Protein AF-A0A0S4IKJ6-F1 (afdb_monomer)

Structure (mmCIF, N/CA/C/O backbone):
data_AF-A0A0S4IKJ6-F1
#
_entry.id   AF-A0A0S4IKJ6-F1
#
loop_
_atom_site.group_PDB
_atom_site.id
_atom_site.type_symbol
_atom_site.label_atom_id
_atom_site.label_alt_id
_atom_site.label_comp_id
_atom_site.label_asym_id
_atom_site.label_entity_id
_atom_site.label_seq_id
_atom_site.pdbx_PDB_ins_code
_atom_site.Cartn_x
_atom_site.Cartn_y
_atom_site.Cartn_z
_atom_site.occupancy
_atom_site.B_iso_or_equiv
_atom_site.auth_seq_id
_atom_site.auth_comp_id
_atom_site.auth_asym_id
_atom_site.auth_atom_id
_atom_site.pdbx_PDB_model_num
ATOM 1 N N . MET A 1 1 ? 12.929 -30.944 58.609 1.00 37.69 1 MET A N 1
ATOM 2 C CA . MET A 1 1 ? 11.876 -31.466 57.713 1.00 37.69 1 MET A CA 1
ATOM 3 C C . MET A 1 1 ? 11.337 -30.299 56.903 1.00 37.69 1 MET A C 1
ATOM 5 O O . MET A 1 1 ? 10.535 -29.530 57.407 1.00 37.69 1 MET A O 1
ATOM 9 N N . HIS A 1 2 ? 11.897 -30.098 55.710 1.00 29.45 2 HIS A N 1
ATOM 10 C CA . HIS A 1 2 ? 11.538 -29.017 54.793 1.00 29.45 2 HIS A CA 1
ATOM 11 C C . HIS A 1 2 ? 10.559 -29.554 53.750 1.00 29.45 2 HIS A C 1
ATOM 13 O O . HIS A 1 2 ? 10.930 -30.429 52.970 1.00 29.45 2 HIS A O 1
ATOM 19 N N . SER A 1 3 ? 9.344 -29.011 53.713 1.00 31.45 3 SER A N 1
ATOM 20 C CA . SER A 1 3 ? 8.393 -29.278 52.635 1.00 31.45 3 SER A CA 1
ATOM 21 C C . SER A 1 3 ? 8.541 -28.209 51.560 1.00 31.45 3 SER A C 1
ATOM 23 O O . SER A 1 3 ? 8.217 -27.042 51.768 1.00 31.45 3 SER A O 1
ATOM 25 N N . ARG A 1 4 ? 9.079 -28.634 50.415 1.00 34.06 4 ARG A N 1
ATOM 26 C CA . ARG A 1 4 ? 9.083 -27.904 49.146 1.00 34.06 4 ARG A CA 1
ATOM 27 C C . ARG A 1 4 ? 7.679 -27.984 48.548 1.00 34.06 4 ARG A C 1
ATOM 29 O O . ARG A 1 4 ? 7.199 -29.089 48.312 1.00 34.06 4 ARG A O 1
ATOM 36 N N . LEU A 1 5 ? 7.057 -26.844 48.259 1.00 31.80 5 LEU A N 1
ATOM 37 C CA . LEU A 1 5 ? 5.962 -26.778 47.292 1.00 31.80 5 LEU A CA 1
ATOM 38 C C . LEU A 1 5 ? 6.525 -26.225 45.986 1.00 31.80 5 LEU A C 1
ATOM 40 O O . LEU A 1 5 ? 7.143 -25.165 45.946 1.00 31.80 5 LEU A O 1
ATOM 44 N N . SER A 1 6 ? 6.381 -27.052 44.956 1.00 32.53 6 SER A N 1
ATOM 45 C CA . SER A 1 6 ? 6.809 -26.829 43.584 1.00 32.53 6 SER A CA 1
ATOM 46 C C . SER A 1 6 ? 5.804 -25.908 42.900 1.00 32.53 6 SER A C 1
ATOM 48 O O . SER A 1 6 ? 4.652 -26.292 42.709 1.00 32.53 6 SER A O 1
ATOM 50 N N . THR A 1 7 ? 6.232 -24.702 42.541 1.00 30.45 7 THR A N 1
ATOM 51 C CA . THR A 1 7 ? 5.439 -23.762 41.746 1.00 30.45 7 THR A CA 1
ATOM 52 C C . THR A 1 7 ? 5.751 -24.004 40.272 1.00 30.45 7 THR A C 1
ATOM 54 O O . THR A 1 7 ? 6.807 -23.618 39.774 1.00 30.45 7 THR A O 1
ATOM 57 N N . THR A 1 8 ? 4.848 -24.673 39.558 1.00 32.22 8 THR A N 1
ATOM 58 C CA . THR A 1 8 ? 4.870 -24.731 38.092 1.00 32.22 8 THR A CA 1
ATOM 59 C C . THR A 1 8 ? 4.413 -23.380 37.548 1.00 32.22 8 THR A C 1
ATOM 61 O O . THR A 1 8 ? 3.226 -23.060 37.589 1.00 32.22 8 THR A O 1
ATOM 64 N N . GLY A 1 9 ? 5.364 -22.572 37.079 1.00 29.06 9 GLY A N 1
ATOM 65 C CA . GLY A 1 9 ? 5.096 -21.297 36.423 1.00 29.06 9 GLY A CA 1
ATOM 66 C C . GLY A 1 9 ? 4.475 -21.502 35.043 1.00 29.06 9 GLY A C 1
ATOM 67 O O . GLY A 1 9 ? 5.121 -22.028 34.139 1.00 29.06 9 GLY A O 1
ATOM 68 N N . PHE A 1 10 ? 3.227 -21.063 34.881 1.00 30.66 10 PHE A N 1
ATOM 69 C CA . PHE A 1 10 ? 2.632 -20.811 33.573 1.00 30.66 10 PHE A CA 1
ATOM 70 C C . PHE A 1 10 ? 3.168 -19.476 33.051 1.00 30.66 10 PHE A C 1
ATOM 72 O O . PHE A 1 10 ? 2.929 -18.423 33.635 1.00 30.66 10 PHE A O 1
ATOM 79 N N . SER A 1 11 ? 3.922 -19.541 31.957 1.00 32.47 11 SER A N 1
ATOM 80 C CA . SER A 1 11 ? 4.424 -18.379 31.231 1.00 32.47 11 SER A CA 1
ATOM 81 C C . SER A 1 11 ? 3.410 -18.001 30.154 1.00 32.47 11 SER A C 1
ATOM 83 O O . SER A 1 11 ? 3.208 -18.749 29.198 1.00 32.47 11 SER A O 1
ATOM 85 N N . LEU A 1 12 ? 2.737 -16.866 30.326 1.00 42.31 12 LEU A N 1
ATOM 86 C CA . LEU A 1 12 ? 1.886 -16.254 29.308 1.00 42.31 12 LEU A CA 1
ATOM 87 C C . LEU A 1 12 ? 1.768 -14.758 29.614 1.00 42.31 12 LEU A C 1
ATOM 89 O O . LEU A 1 12 ? 1.069 -14.367 30.537 1.00 42.31 12 LEU A O 1
ATOM 93 N N . GLU A 1 13 ? 2.496 -13.934 28.859 1.00 37.38 13 GLU A N 1
ATOM 94 C CA . GLU A 1 13 ? 1.944 -12.896 27.970 1.00 37.38 13 GLU A CA 1
ATOM 95 C C . GLU A 1 13 ? 3.003 -11.836 27.598 1.00 37.38 13 GLU A C 1
ATOM 97 O O . GLU A 1 13 ? 3.853 -11.439 28.388 1.00 37.38 13 GLU A O 1
ATOM 102 N N . LYS A 1 14 ? 2.977 -11.434 26.321 1.00 45.12 14 LYS A N 1
ATOM 103 C CA . LYS A 1 14 ? 3.987 -10.616 25.624 1.00 45.12 14 LYS A CA 1
ATOM 104 C C . LYS A 1 14 ? 3.718 -9.103 25.792 1.00 45.12 14 LYS A C 1
ATOM 106 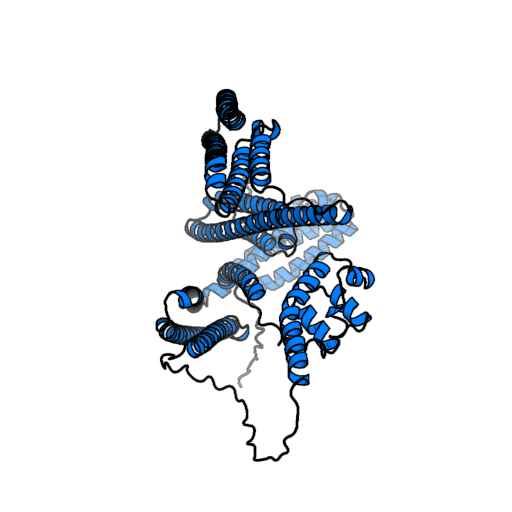O O . LYS A 1 14 ? 2.553 -8.710 25.792 1.00 45.12 14 LYS A O 1
ATOM 111 N N . PRO A 1 15 ? 4.747 -8.226 25.812 1.00 49.16 15 PRO A N 1
ATOM 112 C CA . PRO A 1 15 ? 4.565 -6.782 26.000 1.00 49.16 15 PRO A CA 1
ATOM 113 C C . PRO A 1 15 ? 4.280 -6.025 24.681 1.00 49.16 15 PRO A C 1
ATOM 115 O O . PRO A 1 15 ? 5.054 -6.091 23.724 1.00 49.16 15 PRO A O 1
ATOM 118 N N . TYR A 1 16 ? 3.185 -5.248 24.648 1.00 46.28 16 TYR A N 1
ATOM 119 C CA . TYR A 1 16 ? 2.594 -4.643 23.436 1.00 46.28 16 TYR A CA 1
ATOM 120 C C . TYR A 1 16 ? 3.077 -3.222 23.054 1.00 46.28 16 TYR A C 1
ATOM 122 O O . TYR A 1 16 ? 2.758 -2.756 21.963 1.00 46.28 16 TYR A O 1
ATOM 130 N N . HIS A 1 17 ? 3.865 -2.514 23.872 1.00 41.81 17 HIS A N 1
ATOM 131 C CA . HIS A 1 17 ? 4.157 -1.086 23.615 1.00 41.81 17 HIS A CA 1
ATOM 132 C C . HIS A 1 17 ? 5.359 -0.830 22.691 1.00 41.81 17 HIS A C 1
ATOM 134 O O . HIS A 1 17 ? 5.253 -0.051 21.745 1.00 41.81 17 HIS A O 1
ATOM 140 N N . ALA A 1 18 ? 6.465 -1.562 22.860 1.00 42.59 18 ALA A N 1
ATOM 141 C CA . ALA A 1 18 ? 7.552 -1.569 21.872 1.00 42.59 18 ALA A CA 1
ATOM 142 C C . ALA A 1 18 ? 7.105 -2.237 20.558 1.00 42.59 18 ALA A C 1
ATOM 144 O O . ALA A 1 18 ? 7.519 -1.825 19.478 1.00 42.59 18 ALA A O 1
ATOM 145 N N . ALA A 1 19 ? 6.194 -3.213 20.655 1.00 41.91 19 ALA A N 1
ATOM 146 C CA . ALA A 1 19 ? 5.546 -3.825 19.507 1.00 41.91 19 ALA A CA 1
ATOM 147 C C . ALA A 1 19 ? 4.658 -2.837 18.739 1.00 41.91 19 ALA A C 1
ATOM 149 O O . ALA A 1 19 ? 4.487 -3.044 17.555 1.00 41.91 19 ALA A O 1
ATOM 150 N N . LEU A 1 20 ? 4.133 -1.760 19.339 1.00 40.88 20 LEU A N 1
ATOM 151 C CA . LEU A 1 20 ? 3.281 -0.787 18.640 1.00 40.88 20 LEU A CA 1
ATOM 152 C C . LEU A 1 20 ? 4.090 0.206 17.784 1.00 40.88 20 LEU A C 1
ATOM 154 O O . LEU A 1 20 ? 3.729 0.466 16.640 1.00 40.88 20 LEU A O 1
ATOM 158 N N . LEU A 1 21 ? 5.212 0.715 18.312 1.00 40.62 21 LEU A N 1
ATOM 159 C CA . LEU A 1 21 ? 6.152 1.561 17.558 1.00 40.62 21 LEU A CA 1
ATOM 160 C C . LEU A 1 21 ? 6.889 0.750 16.483 1.00 40.62 21 LEU A C 1
ATOM 162 O O . LEU A 1 21 ? 7.012 1.194 15.341 1.00 40.62 21 LEU A O 1
ATOM 166 N N . ALA A 1 22 ? 7.286 -0.482 16.815 1.00 41.84 22 ALA A N 1
ATOM 167 C CA . ALA A 1 22 ? 7.806 -1.430 15.843 1.00 41.84 22 ALA A CA 1
ATOM 168 C C . ALA A 1 22 ? 6.725 -1.819 14.813 1.00 41.84 22 ALA A C 1
ATOM 170 O O . ALA A 1 22 ? 6.993 -1.767 13.625 1.00 41.84 22 ALA A O 1
ATOM 171 N N . ALA A 1 23 ? 5.474 -2.094 15.195 1.00 41.31 23 ALA A N 1
ATOM 172 C CA . ALA A 1 23 ? 4.395 -2.459 14.264 1.00 41.31 23 ALA A CA 1
ATOM 173 C C . ALA A 1 23 ? 3.841 -1.299 13.422 1.00 41.31 23 ALA A C 1
ATOM 175 O O . ALA A 1 23 ? 2.997 -1.558 12.568 1.00 41.31 23 ALA A O 1
ATOM 176 N N . ALA A 1 24 ? 4.292 -0.058 13.615 1.00 39.50 24 ALA A N 1
ATOM 177 C CA . ALA A 1 24 ? 4.015 1.054 12.701 1.00 39.50 24 ALA A CA 1
ATOM 178 C C . ALA A 1 24 ? 5.156 1.255 11.685 1.00 39.50 24 ALA A C 1
ATOM 180 O O . ALA A 1 24 ? 4.896 1.476 10.504 1.00 39.50 24 ALA A O 1
ATOM 181 N N . ALA A 1 25 ? 6.415 1.103 12.115 1.00 42.09 25 ALA A N 1
ATOM 182 C CA . ALA A 1 25 ? 7.585 1.195 11.236 1.00 42.09 25 ALA A CA 1
ATOM 183 C C . ALA A 1 25 ? 7.802 -0.082 10.399 1.00 42.09 25 ALA A C 1
ATOM 185 O O . ALA A 1 25 ? 8.145 -0.007 9.221 1.00 42.09 25 ALA A O 1
ATOM 186 N N . ILE A 1 26 ? 7.547 -1.259 10.979 1.00 45.59 26 ILE A N 1
ATOM 187 C CA . ILE A 1 26 ? 7.754 -2.569 10.350 1.00 45.59 26 ILE A CA 1
ATOM 188 C C . ILE A 1 26 ? 6.843 -2.768 9.133 1.00 45.59 26 ILE A C 1
ATOM 190 O O . ILE A 1 26 ? 7.371 -3.212 8.127 1.00 45.59 26 ILE A O 1
ATOM 194 N N . PRO A 1 27 ? 5.539 -2.424 9.115 1.00 44.69 27 PRO A N 1
ATOM 195 C CA . PRO A 1 27 ? 4.719 -2.577 7.912 1.00 44.69 27 PRO A CA 1
ATOM 196 C C . PRO A 1 27 ? 5.096 -1.619 6.785 1.00 44.69 27 PRO A C 1
ATOM 198 O O . PRO A 1 27 ? 5.058 -2.030 5.635 1.00 44.69 27 PRO A O 1
ATOM 201 N N . ALA A 1 28 ? 5.502 -0.379 7.080 1.00 43.75 28 ALA A N 1
ATOM 202 C CA . ALA A 1 28 ? 5.973 0.554 6.051 1.00 43.75 28 ALA A CA 1
ATOM 203 C C . ALA A 1 28 ? 7.286 0.058 5.418 1.00 43.75 28 ALA A C 1
ATOM 205 O O . ALA A 1 28 ? 7.416 0.003 4.194 1.00 43.75 28 ALA A O 1
ATOM 206 N N . LEU A 1 29 ? 8.210 -0.418 6.258 1.00 45.84 29 LEU A N 1
ATOM 207 C CA . LEU A 1 29 ? 9.437 -1.090 5.838 1.00 45.84 29 LEU A CA 1
ATOM 208 C C . LEU A 1 29 ? 9.157 -2.404 5.103 1.00 45.84 29 LEU A C 1
ATOM 210 O O . LEU A 1 29 ? 9.824 -2.692 4.122 1.00 45.84 29 LEU A O 1
ATOM 214 N N . TRP A 1 30 ? 8.158 -3.178 5.524 1.00 47.31 30 TRP A N 1
ATOM 215 C CA . TRP A 1 30 ? 7.786 -4.469 4.944 1.00 47.31 30 TRP A CA 1
ATOM 216 C C . TRP A 1 30 ? 6.998 -4.334 3.642 1.00 47.31 30 TRP A C 1
ATOM 218 O O . TRP A 1 30 ? 7.141 -5.189 2.778 1.00 47.31 30 TRP A O 1
ATOM 228 N N . VAL A 1 31 ? 6.207 -3.274 3.454 1.00 46.03 31 VAL A N 1
ATOM 229 C CA . VAL A 1 31 ? 5.544 -2.940 2.182 1.00 46.03 31 VAL A CA 1
ATOM 230 C C . VAL A 1 31 ? 6.577 -2.418 1.186 1.00 46.03 31 VAL A C 1
ATOM 232 O O . VAL A 1 31 ? 6.643 -2.943 0.077 1.00 46.03 31 VAL A O 1
ATOM 235 N N . GLY A 1 32 ? 7.450 -1.486 1.591 1.00 45.56 32 GLY A N 1
ATOM 236 C CA . GLY A 1 32 ? 8.580 -1.037 0.768 1.00 45.56 32 GLY A CA 1
ATOM 237 C C . GLY A 1 32 ? 9.525 -2.187 0.403 1.00 45.56 32 GLY A C 1
ATOM 238 O O . GLY A 1 32 ? 9.869 -2.359 -0.762 1.00 45.56 32 GLY A O 1
ATOM 239 N N . TYR A 1 33 ? 9.845 -3.054 1.367 1.00 49.78 33 TYR A N 1
ATOM 240 C CA . TYR A 1 33 ? 10.619 -4.278 1.165 1.00 49.78 33 TYR A CA 1
ATOM 241 C C . TYR A 1 33 ? 9.865 -5.331 0.352 1.00 49.78 33 TYR A C 1
ATOM 243 O O . TYR A 1 33 ? 10.495 -5.995 -0.447 1.00 49.78 33 TYR A O 1
ATOM 251 N N . ARG A 1 34 ? 8.540 -5.508 0.464 1.00 48.06 34 ARG A N 1
ATOM 252 C CA . ARG A 1 34 ? 7.778 -6.428 -0.408 1.00 48.06 34 ARG A CA 1
ATOM 253 C C . ARG A 1 34 ? 7.735 -5.935 -1.845 1.00 48.06 34 ARG A C 1
ATOM 255 O O . ARG A 1 34 ? 7.769 -6.764 -2.745 1.00 48.06 34 ARG A O 1
ATOM 262 N N . VAL A 1 35 ? 7.638 -4.626 -2.061 1.00 46.00 35 VAL A N 1
ATOM 263 C CA . VAL A 1 35 ? 7.692 -4.017 -3.394 1.00 46.00 35 VAL A CA 1
ATOM 264 C C . VAL A 1 35 ? 9.105 -4.151 -3.964 1.00 46.00 35 VAL A C 1
ATOM 266 O O . VAL A 1 35 ? 9.252 -4.684 -5.058 1.00 46.00 35 VAL A O 1
ATOM 269 N N . ALA A 1 36 ? 10.143 -3.819 -3.192 1.00 41.97 36 ALA A N 1
ATOM 270 C CA . ALA A 1 36 ? 11.539 -4.017 -3.583 1.00 41.97 36 ALA A CA 1
ATOM 271 C C . ALA A 1 36 ? 11.877 -5.503 -3.806 1.00 41.97 36 ALA A C 1
ATOM 273 O O . ALA A 1 36 ? 12.394 -5.845 -4.852 1.00 41.97 36 ALA A O 1
ATOM 274 N N . ARG A 1 37 ? 11.475 -6.414 -2.914 1.00 44.19 37 ARG A N 1
ATOM 275 C CA . ARG A 1 37 ? 11.630 -7.880 -3.022 1.00 44.19 37 ARG A CA 1
ATOM 276 C C . ARG A 1 37 ? 10.774 -8.497 -4.126 1.00 44.19 37 ARG A C 1
ATOM 278 O O . ARG A 1 37 ? 11.104 -9.572 -4.603 1.00 44.19 37 ARG A O 1
ATOM 285 N N . ARG A 1 38 ? 9.673 -7.871 -4.553 1.00 44.62 38 ARG A N 1
ATOM 286 C CA . ARG A 1 38 ? 8.969 -8.265 -5.789 1.00 44.62 38 ARG A CA 1
ATOM 287 C C . ARG A 1 38 ? 9.760 -7.867 -7.032 1.00 44.62 38 ARG A C 1
ATOM 289 O O . ARG A 1 38 ? 9.635 -8.548 -8.040 1.00 44.62 38 ARG A O 1
ATOM 296 N N . LEU A 1 39 ? 10.572 -6.816 -6.945 1.00 40.09 39 LEU A N 1
ATOM 297 C CA . LEU A 1 39 ? 11.484 -6.382 -8.004 1.00 40.09 39 LEU A CA 1
ATOM 298 C C . LEU A 1 39 ? 12.843 -7.109 -7.950 1.00 40.09 39 LEU A C 1
ATOM 300 O O . LEU A 1 39 ? 13.483 -7.248 -8.983 1.00 40.09 39 LEU A O 1
ATOM 304 N N . THR A 1 40 ? 13.268 -7.602 -6.778 1.00 35.66 40 THR A N 1
ATOM 305 C CA . THR A 1 40 ? 14.600 -8.192 -6.538 1.00 35.66 40 THR A CA 1
ATOM 306 C C . THR A 1 40 ? 14.576 -9.628 -6.020 1.00 35.66 40 THR A C 1
ATOM 308 O O . THR A 1 40 ? 15.608 -10.125 -5.573 1.00 35.66 40 THR A O 1
ATOM 311 N N . ARG A 1 41 ? 13.430 -10.326 -6.047 1.00 37.00 41 ARG A N 1
ATOM 312 C CA . ARG A 1 41 ? 13.386 -11.742 -5.661 1.00 37.00 41 ARG A CA 1
ATOM 313 C C . ARG A 1 41 ? 14.401 -12.478 -6.522 1.00 37.00 41 ARG A C 1
ATOM 315 O O . ARG A 1 41 ? 14.237 -12.558 -7.737 1.00 37.00 41 ARG A O 1
ATOM 322 N N . SER A 1 42 ? 15.424 -13.019 -5.866 1.00 35.16 42 SER A N 1
ATOM 323 C CA . SER A 1 42 ? 16.228 -14.102 -6.395 1.00 35.16 42 SER A CA 1
ATOM 324 C C . SER A 1 42 ? 15.245 -15.164 -6.855 1.00 35.16 42 SER A C 1
ATOM 326 O O . SER A 1 42 ? 14.538 -15.797 -6.064 1.00 35.16 42 SER A O 1
ATOM 328 N N . SER A 1 43 ? 15.110 -15.237 -8.174 1.00 43.62 43 SER A N 1
ATOM 329 C CA . SER A 1 43 ? 14.302 -16.237 -8.833 1.00 43.62 43 SER A CA 1
ATOM 330 C C . SER A 1 43 ? 14.680 -17.603 -8.250 1.00 43.62 43 SER A C 1
ATOM 332 O O . SER A 1 43 ? 15.874 -17.840 -8.024 1.00 43.62 43 SER A O 1
ATOM 334 N N . PRO A 1 44 ? 13.722 -18.528 -8.026 1.00 49.09 44 PRO A N 1
ATOM 335 C CA . PRO A 1 44 ? 14.058 -19.952 -8.000 1.00 49.09 44 PRO A CA 1
ATOM 336 C C . PRO A 1 44 ? 15.044 -20.181 -9.138 1.00 49.09 44 PRO A C 1
ATOM 338 O O . PRO A 1 44 ? 14.751 -19.655 -10.216 1.00 49.09 44 PRO A O 1
ATOM 341 N N . LYS A 1 45 ? 16.208 -20.816 -8.879 1.00 50.50 45 LYS A N 1
ATOM 342 C CA . LYS A 1 45 ? 17.276 -21.038 -9.876 1.00 50.50 45 LYS A CA 1
ATOM 343 C C . LYS A 1 45 ? 16.597 -21.352 -11.199 1.00 50.50 45 LYS A C 1
ATOM 345 O O . LYS A 1 45 ? 16.081 -22.459 -11.355 1.00 50.50 45 LYS A O 1
ATOM 350 N N . VAL A 1 46 ? 16.499 -20.346 -12.074 1.00 58.66 46 VAL A N 1
ATOM 351 C CA . VAL A 1 46 ? 15.792 -20.527 -13.333 1.00 58.66 46 VAL A CA 1
ATOM 352 C C . VAL A 1 46 ? 16.629 -21.580 -14.026 1.00 58.66 46 VAL A C 1
ATOM 354 O O . VAL A 1 46 ? 17.855 -21.413 -14.075 1.00 58.66 46 VAL A O 1
ATOM 357 N N . PRO A 1 47 ? 16.031 -22.706 -14.443 1.00 68.12 47 PRO A N 1
ATOM 358 C CA . PRO A 1 47 ? 16.748 -23.659 -15.264 1.00 68.12 47 PRO A CA 1
ATOM 359 C C . PRO A 1 47 ? 17.423 -22.874 -16.388 1.00 68.12 47 PRO A C 1
ATOM 361 O O . PRO A 1 47 ? 16.855 -21.901 -16.872 1.00 68.12 47 PRO A O 1
ATOM 364 N N . ASP A 1 48 ? 18.658 -23.225 -16.728 1.00 81.25 48 ASP A N 1
ATOM 365 C CA . ASP A 1 48 ? 19.450 -22.475 -17.702 1.00 81.25 48 ASP A CA 1
ATOM 366 C C . ASP A 1 48 ? 18.600 -22.123 -18.937 1.00 81.25 48 ASP A C 1
ATOM 368 O O . ASP A 1 48 ? 18.101 -23.018 -19.630 1.00 81.25 48 ASP A O 1
ATOM 372 N N . ALA A 1 49 ? 18.376 -20.821 -19.160 1.00 80.75 49 ALA A N 1
ATOM 373 C CA . ALA A 1 49 ? 17.506 -20.324 -20.224 1.00 80.75 49 ALA A CA 1
ATOM 374 C C . ALA A 1 49 ? 18.057 -20.675 -21.617 1.00 80.75 49 ALA A C 1
ATOM 376 O O . ALA A 1 49 ? 17.315 -20.716 -22.594 1.00 80.75 49 ALA A O 1
ATOM 377 N N . ALA A 1 50 ? 19.348 -21.012 -21.712 1.00 79.12 50 ALA A N 1
ATOM 378 C CA . ALA A 1 50 ? 19.947 -21.538 -22.934 1.00 79.12 50 ALA A CA 1
ATOM 379 C C . ALA A 1 50 ? 19.465 -22.964 -23.281 1.00 79.12 50 ALA A C 1
ATOM 381 O O . ALA A 1 50 ? 19.695 -23.451 -24.390 1.00 79.12 50 ALA A O 1
ATOM 382 N N . LYS A 1 51 ? 18.808 -23.664 -22.346 1.00 87.88 51 LYS A N 1
ATOM 383 C CA . LYS A 1 51 ? 18.310 -25.043 -22.498 1.00 87.88 51 LYS A CA 1
ATOM 384 C C . LYS A 1 51 ? 16.792 -25.141 -22.358 1.00 87.88 51 LYS A C 1
ATOM 386 O O . LYS A 1 51 ? 16.291 -26.191 -21.967 1.00 87.88 51 LYS A O 1
ATOM 391 N N . CYS A 1 52 ? 16.069 -24.064 -22.671 1.00 90.56 52 CYS A N 1
ATOM 392 C CA . CYS A 1 52 ? 14.612 -24.030 -22.549 1.00 90.56 52 CYS A CA 1
ATOM 393 C C . CYS A 1 52 ? 13.904 -25.163 -23.299 1.00 90.56 52 CYS A C 1
ATOM 395 O O . CYS A 1 52 ? 12.963 -25.715 -22.754 1.00 90.56 52 CYS A O 1
ATOM 397 N N . GLU A 1 53 ? 14.369 -25.571 -24.482 1.00 92.81 53 GLU A N 1
ATOM 398 C CA . GLU A 1 53 ? 13.739 -26.658 -25.256 1.00 92.81 53 GLU A CA 1
ATOM 399 C C . GLU A 1 53 ? 13.757 -28.010 -24.537 1.00 92.81 53 GLU A C 1
ATOM 401 O O . GLU A 1 53 ? 12.845 -28.815 -24.691 1.00 92.81 53 GLU A O 1
ATOM 406 N N . SER A 1 54 ? 14.786 -28.259 -23.720 1.00 94.44 54 SER A N 1
ATOM 407 C CA . SER A 1 54 ? 14.939 -29.504 -22.968 1.00 94.44 54 SER A CA 1
ATOM 408 C C . SER A 1 54 ? 14.291 -29.439 -21.585 1.00 94.44 54 SER A C 1
ATOM 410 O O . SER A 1 54 ? 14.589 -30.276 -20.730 1.00 94.44 54 SER A O 1
ATOM 412 N N . TRP A 1 55 ? 13.496 -28.404 -21.298 1.00 95.94 55 TRP A N 1
ATOM 413 C CA . TRP A 1 55 ? 12.822 -28.296 -20.012 1.00 95.94 55 TRP A CA 1
ATOM 414 C C . TRP A 1 55 ? 11.703 -29.326 -19.925 1.00 95.94 55 TRP A C 1
ATOM 416 O O . TRP A 1 55 ? 10.805 -29.364 -20.758 1.00 95.94 55 TRP A O 1
ATOM 426 N N . SER A 1 56 ? 11.725 -30.124 -18.864 1.00 96.69 56 SER A N 1
ATOM 427 C CA . SER A 1 56 ? 10.588 -30.966 -18.488 1.00 96.69 56 SER A CA 1
ATOM 428 C C . SER A 1 56 ? 9.373 -30.114 -18.103 1.00 96.69 56 SER A C 1
ATOM 430 O O . SER A 1 56 ? 9.525 -28.964 -17.679 1.00 96.69 56 SER A O 1
ATOM 432 N N . ASN A 1 57 ? 8.170 -30.698 -18.141 1.00 97.06 57 ASN A N 1
ATOM 433 C CA . ASN A 1 57 ? 6.952 -30.038 -17.656 1.00 97.06 57 ASN A CA 1
ATOM 434 C C . ASN A 1 57 ? 7.141 -29.451 -16.241 1.00 97.06 57 ASN A C 1
ATOM 436 O O . ASN A 1 57 ? 6.807 -28.297 -15.995 1.00 97.06 57 ASN A O 1
ATOM 440 N N . ALA A 1 58 ? 7.796 -30.178 -15.329 1.00 96.31 58 ALA A N 1
ATOM 441 C CA . ALA A 1 58 ? 8.080 -29.690 -13.977 1.00 96.31 58 ALA A CA 1
ATOM 442 C C . ALA A 1 58 ? 8.940 -28.408 -13.952 1.00 96.31 58 ALA A C 1
ATOM 444 O O . ALA A 1 58 ? 8.700 -27.519 -13.134 1.00 96.31 58 ALA A O 1
ATOM 445 N N . GLN A 1 59 ? 9.918 -28.289 -14.856 1.00 95.81 59 GLN A N 1
ATOM 446 C CA . GLN A 1 59 ? 10.756 -27.093 -14.989 1.00 95.81 59 GLN A CA 1
ATOM 447 C C . GLN A 1 59 ? 9.980 -25.917 -15.588 1.00 95.81 59 GLN A C 1
ATOM 449 O O . GLN A 1 59 ? 10.131 -24.794 -15.109 1.00 95.81 59 GLN A O 1
ATOM 454 N N . VAL A 1 60 ? 9.105 -26.175 -16.567 1.00 96.75 60 VAL A N 1
ATOM 455 C CA . VAL A 1 60 ? 8.192 -25.162 -17.120 1.00 96.75 60 VAL A CA 1
ATOM 456 C C . VAL A 1 60 ? 7.250 -24.639 -16.035 1.00 96.75 60 VAL A C 1
ATOM 458 O O . VAL A 1 60 ? 7.137 -23.428 -15.858 1.00 96.75 60 VAL A O 1
ATOM 461 N N . LEU A 1 61 ? 6.623 -25.520 -15.250 1.00 96.81 61 LEU A N 1
ATOM 462 C CA . LEU A 1 61 ? 5.729 -25.112 -14.161 1.00 96.81 61 LEU A CA 1
ATOM 463 C C . LEU A 1 61 ? 6.464 -24.274 -13.107 1.00 96.81 61 LEU A C 1
ATOM 465 O O . LEU A 1 61 ? 5.953 -23.230 -12.704 1.00 96.81 61 LEU A O 1
ATOM 469 N N . ALA A 1 62 ? 7.678 -24.678 -12.717 1.00 94.50 62 ALA A N 1
ATOM 470 C CA . ALA A 1 62 ? 8.506 -23.921 -11.780 1.00 94.50 62 ALA A CA 1
ATOM 471 C C . ALA A 1 62 ? 8.895 -22.537 -12.332 1.00 94.50 62 ALA A C 1
ATOM 473 O O . ALA A 1 62 ? 8.875 -21.549 -11.598 1.00 94.50 62 ALA A O 1
ATOM 474 N N . PHE A 1 63 ? 9.208 -22.444 -13.629 1.00 95.06 63 PHE A N 1
ATOM 475 C CA . PHE A 1 63 ? 9.473 -21.173 -14.303 1.00 95.06 63 PHE A CA 1
ATOM 476 C C . PHE A 1 63 ? 8.236 -20.263 -14.318 1.00 95.06 63 PHE A C 1
ATOM 478 O O . PHE A 1 63 ? 8.339 -19.075 -14.009 1.00 95.06 63 PHE A O 1
ATOM 485 N N . LEU A 1 64 ? 7.055 -20.795 -14.634 1.00 95.88 64 LEU A N 1
ATOM 486 C CA . LEU A 1 64 ? 5.819 -20.007 -14.656 1.00 95.88 64 LEU A CA 1
ATOM 487 C C . LEU A 1 64 ? 5.414 -19.536 -13.251 1.00 95.88 64 LEU A C 1
ATOM 489 O O . LEU A 1 64 ? 4.990 -18.392 -13.073 1.00 95.88 64 LEU A O 1
ATOM 493 N N . GLU A 1 65 ? 5.602 -20.384 -12.240 1.00 95.75 65 GLU A N 1
ATOM 494 C CA . GLU A 1 65 ? 5.379 -20.033 -10.837 1.00 95.75 65 GLU A CA 1
ATOM 495 C C . GLU A 1 65 ? 6.349 -18.939 -10.366 1.00 95.75 65 GLU A C 1
ATOM 497 O O . GLU A 1 65 ? 5.923 -17.955 -9.755 1.00 95.75 65 GLU A O 1
ATOM 502 N N . ALA A 1 66 ? 7.633 -19.044 -10.732 1.00 92.44 66 ALA A N 1
ATOM 503 C CA . ALA A 1 66 ? 8.648 -18.022 -10.465 1.00 92.44 66 ALA A CA 1
ATOM 504 C C . ALA A 1 66 ? 8.277 -16.651 -11.053 1.00 92.44 66 ALA A C 1
ATOM 506 O O . ALA A 1 66 ? 8.573 -15.613 -10.457 1.00 92.44 66 ALA A O 1
ATOM 507 N N . ASN A 1 67 ? 7.586 -16.647 -12.194 1.00 93.38 67 ASN A N 1
ATOM 508 C CA . ASN A 1 67 ? 7.129 -15.444 -12.880 1.00 93.38 67 ASN A CA 1
ATOM 509 C C . ASN A 1 67 ? 5.723 -14.973 -12.458 1.00 93.38 67 ASN A C 1
ATOM 511 O O . ASN A 1 67 ? 5.160 -14.065 -13.068 1.00 93.38 67 ASN A O 1
ATOM 515 N N . ASN A 1 68 ? 5.174 -15.517 -11.367 1.00 94.06 68 ASN A N 1
ATOM 516 C CA . ASN A 1 68 ? 3.893 -15.116 -10.778 1.00 94.06 68 ASN A CA 1
ATOM 517 C C . ASN A 1 68 ? 2.670 -15.331 -11.688 1.00 94.06 68 ASN A C 1
ATOM 519 O O . ASN A 1 68 ? 1.694 -14.578 -11.589 1.00 94.06 68 ASN A O 1
ATOM 523 N N . LEU A 1 69 ? 2.686 -16.347 -12.556 1.00 96.69 69 LEU A N 1
ATOM 524 C CA . LEU A 1 69 ? 1.454 -16.766 -13.223 1.00 96.69 69 LEU A CA 1
ATOM 525 C C . LEU A 1 69 ? 0.502 -17.407 -12.207 1.00 96.69 69 LEU A C 1
ATOM 527 O O . LEU A 1 69 ? 0.924 -18.050 -11.245 1.00 96.69 69 LEU A O 1
ATOM 531 N N . SER A 1 70 ? -0.806 -17.210 -12.391 1.00 96.75 70 SER A N 1
ATOM 532 C CA . SER A 1 70 ? -1.778 -17.726 -11.426 1.00 96.75 70 SER A CA 1
ATOM 533 C C . SER A 1 70 ? -1.793 -19.259 -11.360 1.00 96.75 70 SER A C 1
ATOM 535 O O . SER A 1 70 ? -1.535 -19.945 -12.349 1.00 96.75 70 SER A O 1
ATOM 537 N N . ALA A 1 71 ? -2.197 -19.812 -10.211 1.00 96.44 71 ALA A N 1
ATOM 538 C CA . ALA A 1 71 ? -2.335 -21.259 -10.019 1.00 96.44 71 ALA A CA 1
ATOM 539 C C . ALA A 1 71 ? -3.265 -21.925 -11.052 1.00 96.44 71 ALA A C 1
ATOM 541 O O . ALA A 1 71 ? -3.059 -23.078 -11.414 1.00 96.44 71 ALA A O 1
ATOM 542 N N . GLN A 1 72 ? -4.264 -21.194 -11.563 1.00 96.75 72 GLN A N 1
ATOM 543 C CA . GLN A 1 72 ? -5.135 -21.677 -12.637 1.00 96.75 72 GLN A CA 1
ATOM 544 C C . GLN A 1 72 ? -4.366 -21.837 -13.955 1.00 96.75 72 GLN A C 1
ATOM 546 O O . GLN A 1 72 ? -4.566 -22.821 -14.659 1.00 96.75 72 GLN A O 1
ATOM 551 N N . CYS A 1 73 ? -3.483 -20.888 -14.275 1.00 97.38 73 CYS A N 1
ATOM 552 C CA . CYS A 1 73 ? -2.612 -20.983 -15.441 1.00 97.38 73 CYS A CA 1
ATOM 553 C C . CYS A 1 73 ? -1.646 -22.167 -15.292 1.00 97.38 73 CYS A C 1
ATOM 555 O O . CYS A 1 73 ? -1.586 -23.025 -16.163 1.00 97.38 73 CYS A O 1
ATOM 557 N N . ILE A 1 74 ? -0.989 -22.297 -14.137 1.00 97.88 74 ILE A N 1
ATOM 558 C CA . ILE A 1 74 ? -0.086 -23.423 -13.841 1.00 97.88 74 ILE A CA 1
ATOM 559 C C . ILE A 1 74 ? -0.827 -24.769 -13.957 1.00 97.88 74 ILE A C 1
ATOM 561 O O . ILE A 1 74 ? -0.315 -25.708 -14.561 1.00 97.88 74 ILE A O 1
ATOM 565 N N . ALA A 1 75 ? -2.060 -24.864 -13.447 1.00 97.56 75 ALA A N 1
ATOM 566 C CA . ALA A 1 75 ? -2.886 -26.063 -13.581 1.00 97.56 75 ALA A CA 1
ATOM 567 C C . ALA A 1 75 ? -3.219 -26.390 -15.046 1.00 97.56 75 ALA A C 1
ATOM 569 O O . ALA A 1 75 ? -3.215 -27.563 -15.411 1.00 97.56 75 ALA A O 1
ATOM 570 N N . ALA A 1 76 ? -3.452 -25.379 -15.888 1.00 98.00 76 ALA A N 1
ATOM 571 C CA . ALA A 1 76 ? -3.670 -25.570 -17.319 1.00 98.00 76 ALA A CA 1
ATOM 572 C C . ALA A 1 76 ? -2.412 -26.108 -18.024 1.00 98.00 76 ALA A C 1
ATOM 574 O O . ALA A 1 76 ? -2.508 -27.061 -18.792 1.00 98.00 76 ALA A O 1
ATOM 575 N N . PHE A 1 77 ? -1.224 -25.573 -17.721 1.00 98.19 77 PHE A N 1
ATOM 576 C CA . PHE A 1 77 ? 0.045 -26.084 -18.264 1.00 98.19 77 PHE A CA 1
ATOM 577 C C . PHE A 1 77 ? 0.346 -27.512 -17.803 1.00 98.19 77 PHE A C 1
ATOM 579 O O . PHE A 1 77 ? 0.833 -28.327 -18.581 1.00 98.19 77 PHE A O 1
ATOM 586 N N . LYS A 1 78 ? 0.008 -27.833 -16.550 1.00 98.06 78 LYS A N 1
ATOM 587 C CA . LYS A 1 78 ? 0.143 -29.184 -16.000 1.00 98.06 78 LYS A CA 1
ATOM 588 C C . LYS A 1 78 ? -0.828 -30.170 -16.654 1.00 98.06 78 LYS A C 1
ATOM 590 O O . LYS A 1 78 ? -0.451 -31.301 -16.924 1.00 98.06 78 LYS A O 1
ATOM 595 N N . ALA A 1 79 ? -2.071 -29.756 -16.902 1.00 98.06 79 ALA A N 1
ATOM 596 C CA . ALA A 1 79 ? -3.101 -30.610 -17.494 1.00 98.06 79 ALA A CA 1
ATOM 597 C C . ALA A 1 79 ? -2.833 -30.953 -18.968 1.00 98.06 79 ALA A C 1
ATOM 599 O O . ALA A 1 79 ? -3.265 -32.005 -19.426 1.00 98.06 79 ALA A O 1
ATOM 600 N N . ASN A 1 80 ? -2.126 -30.079 -19.688 1.00 98.12 80 ASN A N 1
ATOM 601 C CA . ASN A 1 80 ? -1.780 -30.267 -21.100 1.00 98.12 80 ASN A CA 1
ATOM 602 C C . ASN A 1 80 ? -0.336 -30.764 -21.308 1.00 98.12 80 ASN A C 1
ATOM 604 O O . ASN A 1 80 ? 0.130 -30.767 -22.439 1.00 98.12 80 ASN A O 1
ATOM 608 N N . ASP A 1 81 ? 0.366 -31.139 -20.231 1.00 97.50 81 ASP A N 1
ATOM 609 C CA . ASP A 1 81 ? 1.753 -31.635 -20.243 1.00 97.50 81 ASP A CA 1
ATOM 610 C C . ASP A 1 81 ? 2.720 -30.782 -21.089 1.00 97.50 81 ASP A C 1
ATOM 612 O O . ASP A 1 81 ? 3.533 -31.280 -21.861 1.00 97.50 81 ASP A O 1
ATOM 616 N N . ILE A 1 82 ? 2.611 -29.454 -20.959 1.00 98.06 82 ILE A N 1
ATOM 617 C CA . ILE A 1 82 ? 3.434 -28.522 -21.736 1.00 98.06 82 ILE A CA 1
ATOM 618 C C . ILE A 1 82 ? 4.878 -28.572 -21.236 1.00 98.06 82 ILE A C 1
ATOM 620 O O . ILE A 1 82 ? 5.161 -28.193 -20.095 1.00 98.06 82 ILE A O 1
ATOM 624 N N . ASP A 1 83 ? 5.785 -29.012 -22.097 1.00 97.50 83 ASP 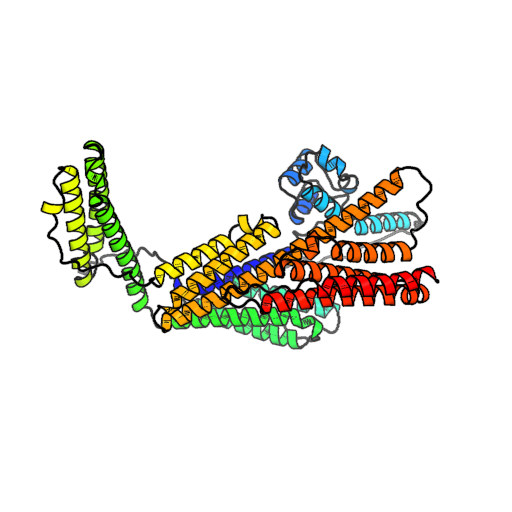A N 1
ATOM 625 C CA . ASP A 1 83 ? 7.225 -28.999 -21.872 1.00 97.50 83 ASP A CA 1
ATOM 626 C C . ASP A 1 83 ? 7.899 -27.814 -22.586 1.00 97.50 83 ASP A C 1
ATOM 628 O O . ASP A 1 83 ? 7.248 -26.959 -23.194 1.00 97.50 83 ASP A O 1
ATOM 632 N N . GLY A 1 84 ? 9.221 -27.731 -22.470 1.00 96.25 84 GLY A N 1
ATOM 633 C CA . GLY A 1 84 ? 10.027 -26.669 -23.056 1.00 96.25 84 GLY A CA 1
ATOM 634 C C . GLY A 1 84 ? 9.958 -26.569 -24.581 1.00 96.25 84 GLY A C 1
ATOM 635 O O . GLY A 1 84 ? 10.091 -25.472 -25.122 1.00 96.25 84 GLY A O 1
ATOM 636 N N . SER A 1 85 ? 9.714 -27.687 -25.270 1.00 95.19 85 SER A N 1
ATOM 637 C CA . SER A 1 85 ? 9.647 -27.751 -26.734 1.00 95.19 85 SER A CA 1
ATOM 638 C C . SER A 1 85 ? 8.342 -27.159 -27.274 1.00 95.19 85 SER A C 1
ATOM 640 O O . SER A 1 85 ? 8.330 -26.453 -28.286 1.00 95.19 85 SER A O 1
ATOM 642 N N . VAL A 1 86 ? 7.240 -27.380 -26.551 1.00 96.88 86 VAL A N 1
ATOM 643 C CA . VAL A 1 86 ? 5.918 -26.834 -26.881 1.00 96.88 86 VAL A CA 1
ATOM 644 C C . VAL A 1 86 ? 5.790 -25.386 -26.405 1.00 96.88 86 VAL A C 1
ATOM 646 O O . VAL A 1 86 ? 5.115 -24.580 -27.045 1.00 96.88 86 VAL A O 1
ATOM 649 N N . LEU A 1 87 ? 6.477 -25.018 -25.316 1.00 96.69 87 LEU A N 1
ATOM 650 C CA . LEU A 1 87 ? 6.383 -23.707 -24.669 1.00 96.69 87 LEU A CA 1
ATOM 651 C C . LEU A 1 87 ? 6.550 -22.521 -25.638 1.00 96.69 87 LEU A C 1
ATOM 653 O O . LEU A 1 87 ? 5.812 -21.542 -25.533 1.00 96.69 87 LEU A O 1
ATOM 657 N N . PHE A 1 88 ? 7.487 -22.603 -26.588 1.00 93.38 88 PHE A N 1
ATOM 658 C CA . PHE A 1 88 ? 7.756 -21.525 -27.551 1.00 93.38 88 PHE A CA 1
ATOM 659 C C . PHE A 1 88 ? 6.769 -21.453 -28.720 1.00 93.38 88 PHE A C 1
ATOM 661 O O . PHE A 1 88 ? 6.719 -20.427 -29.400 1.00 93.38 88 PHE A O 1
ATOM 668 N N . GLN A 1 89 ? 5.978 -22.505 -28.932 1.00 95.44 89 GLN A N 1
ATOM 669 C CA . GLN A 1 89 ? 4.947 -22.577 -29.971 1.00 95.44 89 GLN A CA 1
ATOM 670 C C . GLN A 1 89 ? 3.608 -22.003 -29.478 1.00 95.44 89 GLN A C 1
ATOM 672 O O . GLN A 1 89 ? 2.712 -21.710 -30.269 1.00 95.44 89 GLN A O 1
ATOM 677 N N . LEU A 1 90 ? 3.467 -21.812 -28.161 1.00 96.88 90 LEU A N 1
ATOM 678 C CA . LEU A 1 90 ? 2.253 -21.281 -27.558 1.00 96.88 90 LEU A CA 1
ATOM 679 C C . LEU A 1 90 ? 2.129 -19.768 -27.765 1.00 96.88 90 LEU A C 1
ATOM 681 O O . LEU A 1 90 ? 2.831 -18.953 -27.171 1.00 96.88 90 LEU A O 1
ATOM 685 N N . GLU A 1 91 ? 1.157 -19.393 -28.583 1.00 94.81 91 GLU A N 1
ATOM 686 C CA . GLU A 1 91 ? 0.602 -18.038 -28.662 1.00 94.81 91 GLU A CA 1
ATOM 687 C C . GLU A 1 91 ? -0.561 -17.782 -27.677 1.00 94.81 91 GLU A C 1
ATOM 689 O O . GLU A 1 91 ? -1.148 -18.704 -27.108 1.00 94.81 91 GLU A O 1
ATOM 694 N N . SER A 1 92 ? -0.943 -16.508 -27.519 1.00 92.12 92 SER A N 1
ATOM 695 C CA . SER A 1 92 ? -2.001 -16.034 -26.605 1.00 92.12 92 SER A CA 1
ATOM 696 C C . SER A 1 92 ? -3.330 -16.790 -26.710 1.00 92.12 92 SER A C 1
ATOM 698 O O . SER A 1 92 ? -4.019 -16.999 -25.705 1.00 92.12 92 SER A O 1
ATOM 700 N N . TYR A 1 93 ? -3.722 -17.180 -27.928 1.00 94.50 93 TYR A N 1
ATOM 701 C CA . TYR A 1 93 ? -4.989 -17.870 -28.165 1.00 94.50 93 TYR A CA 1
ATOM 702 C C . TYR A 1 93 ? -4.958 -19.320 -27.668 1.00 94.50 93 TYR A C 1
ATOM 704 O O . TYR A 1 93 ? -5.933 -19.746 -27.057 1.00 94.50 93 TYR A O 1
ATOM 712 N N . HIS A 1 94 ? -3.823 -20.022 -27.775 1.00 97.69 94 HIS A N 1
ATOM 713 C CA . HIS A 1 94 ? -3.670 -21.371 -27.219 1.00 97.69 94 HIS A CA 1
ATOM 714 C C . HIS A 1 94 ? -3.891 -21.386 -25.705 1.00 97.69 94 HIS A C 1
ATOM 716 O O . HIS A 1 94 ? -4.511 -22.300 -25.173 1.00 97.69 94 HIS A O 1
ATOM 722 N N . LEU A 1 95 ? -3.458 -20.336 -24.997 1.00 97.62 95 LEU A N 1
ATOM 723 C CA . LEU A 1 95 ? -3.716 -20.206 -23.560 1.00 97.62 95 LEU A CA 1
ATOM 724 C C . LEU A 1 95 ? -5.215 -20.105 -23.259 1.00 97.62 95 LEU A C 1
ATOM 726 O O . LEU A 1 95 ? -5.686 -20.635 -22.252 1.00 97.62 95 LEU A O 1
ATOM 730 N N . SER A 1 96 ? -5.971 -19.423 -24.123 1.00 96.56 96 SER A N 1
ATOM 731 C CA . SER A 1 96 ? -7.428 -19.347 -24.009 1.00 96.56 96 SER A CA 1
ATOM 732 C C . SER A 1 96 ? -8.061 -20.727 -24.193 1.00 96.56 96 SER A C 1
ATOM 734 O O . SER A 1 96 ? -8.916 -21.105 -23.391 1.00 96.56 96 SER A O 1
ATOM 736 N N . ASP A 1 97 ? -7.595 -21.489 -25.183 1.00 97.62 97 ASP A N 1
ATOM 737 C CA . ASP A 1 97 ? -8.080 -22.842 -25.482 1.00 97.62 97 ASP A CA 1
ATOM 738 C C . ASP A 1 97 ? -7.720 -23.842 -24.372 1.00 97.62 97 ASP A C 1
ATOM 740 O O . ASP A 1 97 ? -8.527 -24.696 -24.010 1.00 97.62 97 ASP A O 1
ATOM 744 N N . MET A 1 98 ? -6.566 -23.658 -23.722 1.00 97.69 98 MET A N 1
ATOM 745 C CA . MET A 1 98 ? -6.155 -24.395 -22.520 1.00 97.69 98 MET A CA 1
ATOM 746 C C . MET A 1 98 ? -6.946 -24.004 -21.253 1.00 97.69 98 MET A C 1
ATOM 748 O O . MET A 1 98 ? -6.728 -24.574 -20.182 1.00 97.69 98 MET A O 1
ATOM 752 N N . GLY A 1 99 ? -7.856 -23.026 -21.332 1.00 97.00 99 GLY A N 1
ATOM 753 C CA . GLY A 1 99 ? -8.712 -22.608 -20.218 1.00 97.00 99 GLY A CA 1
ATOM 754 C C . GLY A 1 99 ? -8.146 -21.487 -19.335 1.00 97.00 99 GLY A C 1
ATOM 755 O O . GLY A 1 99 ? -8.694 -21.215 -18.257 1.00 97.00 99 GLY A O 1
ATOM 756 N N . VAL A 1 100 ? -7.093 -20.786 -19.769 1.00 97.31 100 VAL A N 1
ATOM 757 C CA . VAL A 1 100 ? -6.532 -19.614 -19.074 1.00 97.31 100 VAL A CA 1
ATOM 758 C C . VAL A 1 100 ? -7.389 -18.374 -19.359 1.00 97.31 100 VAL A C 1
ATOM 760 O O . VAL A 1 100 ? -7.128 -17.569 -20.252 1.00 97.31 100 VAL A O 1
ATOM 763 N N . LYS A 1 101 ? -8.449 -18.194 -18.563 1.00 93.38 101 LYS A N 1
ATOM 764 C CA . LYS A 1 101 ? -9.441 -17.116 -18.762 1.00 93.38 101 LYS A CA 1
ATOM 765 C C . LYS A 1 101 ? -8.889 -15.714 -18.474 1.00 93.38 101 LYS A C 1
ATOM 767 O O . LYS A 1 101 ? -9.282 -14.737 -19.117 1.00 93.38 101 LYS A O 1
ATOM 772 N N . LYS A 1 102 ? -7.983 -15.588 -17.500 1.00 92.94 102 LYS A N 1
ATOM 773 C CA . LYS A 1 102 ? -7.467 -14.292 -17.036 1.00 92.94 102 LYS A CA 1
ATOM 774 C C . LYS A 1 102 ? -6.564 -13.663 -18.098 1.00 92.94 102 LYS A C 1
ATOM 776 O O . LYS A 1 102 ? -5.509 -14.198 -18.415 1.00 92.94 102 LYS A O 1
ATOM 781 N N . LEU A 1 103 ? -6.953 -12.492 -18.609 1.00 87.31 103 LEU A N 1
ATOM 782 C CA . LEU A 1 103 ? -6.147 -11.734 -19.577 1.00 87.31 103 LEU A CA 1
ATOM 783 C C . LEU A 1 103 ? -4.758 -11.387 -19.018 1.00 87.31 103 LEU A C 1
ATOM 785 O O . LEU A 1 103 ? -3.761 -11.518 -19.717 1.00 87.31 103 LEU A O 1
ATOM 789 N N . LYS A 1 104 ? -4.687 -11.043 -17.726 1.00 89.69 104 LYS A N 1
ATOM 790 C CA . LYS A 1 104 ? -3.426 -10.762 -17.029 1.00 89.69 104 LYS A CA 1
ATOM 791 C C . LYS A 1 104 ? -2.417 -11.912 -17.132 1.00 89.69 104 LYS A C 1
ATOM 793 O O . LYS A 1 104 ? -1.249 -11.647 -17.378 1.00 89.69 104 LYS A O 1
ATOM 798 N N . ASP A 1 105 ? -2.855 -13.162 -16.969 1.00 95.62 105 ASP A N 1
ATOM 799 C CA . ASP A 1 105 ? -1.954 -14.323 -17.038 1.00 95.62 105 ASP A CA 1
ATOM 800 C C . ASP A 1 105 ? -1.432 -14.551 -18.461 1.00 95.62 105 ASP A C 1
ATOM 802 O O . ASP A 1 105 ? -0.275 -14.920 -18.628 1.00 95.62 105 ASP A O 1
ATOM 806 N N . ARG A 1 106 ? -2.253 -14.272 -19.483 1.00 97.25 106 ARG A N 1
ATOM 807 C CA . ARG A 1 106 ? -1.855 -14.367 -20.896 1.00 97.25 106 ARG A CA 1
ATOM 808 C C . ARG A 1 106 ? -0.801 -13.320 -21.265 1.00 97.25 106 ARG A C 1
ATOM 810 O O . ARG A 1 106 ? 0.218 -13.656 -21.856 1.00 97.25 106 ARG A O 1
ATOM 817 N N . ILE A 1 107 ? -0.991 -12.078 -20.815 1.00 90.06 107 ILE A N 1
ATOM 818 C CA . ILE A 1 107 ? -0.009 -10.997 -21.000 1.00 90.06 107 ILE A CA 1
ATOM 819 C C . ILE A 1 107 ? 1.293 -11.304 -20.249 1.00 90.06 107 ILE A C 1
ATOM 821 O O . ILE A 1 107 ? 2.384 -11.068 -20.767 1.00 90.06 107 ILE A O 1
ATOM 825 N N . LEU A 1 108 ? 1.199 -11.812 -19.014 1.00 93.31 108 LEU A N 1
ATOM 826 C CA . LEU A 1 108 ? 2.382 -12.199 -18.243 1.00 93.31 108 LEU A CA 1
ATOM 827 C C . LEU A 1 108 ? 3.141 -13.335 -18.926 1.00 93.31 108 LEU A C 1
ATOM 829 O O . LEU A 1 108 ? 4.357 -13.238 -19.046 1.00 93.31 108 LEU A O 1
ATOM 833 N N . PHE A 1 109 ? 2.439 -14.349 -19.432 1.00 96.88 109 PHE A N 1
ATOM 834 C CA . PHE A 1 109 ? 3.049 -15.429 -20.200 1.00 96.88 109 PHE A CA 1
ATOM 835 C C . PHE A 1 109 ? 3.845 -14.907 -21.403 1.00 96.88 109 PHE A C 1
ATOM 837 O O . PHE A 1 109 ? 5.022 -15.232 -21.537 1.00 96.88 109 PHE A O 1
ATOM 844 N N . GLU A 1 110 ? 3.252 -14.052 -22.242 1.00 95.56 110 GLU A N 1
ATOM 845 C CA . GLU A 1 110 ? 3.946 -13.482 -23.407 1.00 95.56 110 GLU A CA 1
ATOM 846 C C . GLU A 1 110 ? 5.216 -12.722 -23.010 1.00 95.56 110 GLU A C 1
ATOM 848 O O . GLU A 1 110 ? 6.256 -12.865 -23.655 1.00 95.56 110 GLU A O 1
ATOM 853 N N . LYS A 1 111 ? 5.159 -11.961 -21.908 1.00 91.31 111 LYS A N 1
ATOM 854 C CA . LYS A 1 111 ? 6.337 -11.287 -21.348 1.00 91.31 111 LYS A CA 1
ATOM 855 C C . LYS A 1 111 ? 7.399 -12.289 -20.898 1.00 91.31 111 LYS A C 1
ATOM 857 O O . LYS A 1 111 ? 8.572 -12.079 -21.185 1.00 91.31 111 LYS A O 1
ATOM 862 N N . CYS A 1 112 ? 7.016 -13.381 -20.236 1.00 93.94 112 CYS A N 1
ATOM 863 C CA . CYS A 1 112 ? 7.950 -14.432 -19.828 1.00 93.94 112 CYS A CA 1
ATOM 864 C C . CYS A 1 112 ? 8.655 -15.063 -21.030 1.00 93.94 112 CYS A C 1
ATOM 866 O O . CYS A 1 112 ? 9.878 -15.187 -21.012 1.00 93.94 112 CYS A O 1
ATOM 868 N N . ILE A 1 113 ? 7.904 -15.399 -22.084 1.00 95.00 113 ILE A N 1
ATOM 869 C CA . ILE A 1 113 ? 8.460 -15.967 -23.318 1.00 95.00 113 ILE A CA 1
ATOM 870 C C . ILE A 1 113 ? 9.395 -14.974 -24.011 1.00 95.00 113 ILE A C 1
ATOM 872 O O . ILE A 1 113 ? 10.479 -15.358 -24.448 1.00 95.00 113 ILE A O 1
ATOM 876 N N . ALA A 1 114 ? 9.027 -13.691 -24.073 1.00 91.06 114 ALA A N 1
ATOM 877 C CA . ALA A 1 114 ? 9.870 -12.653 -24.662 1.00 91.06 114 ALA A CA 1
ATOM 878 C C . ALA A 1 114 ? 11.235 -12.522 -23.962 1.00 91.06 114 ALA A C 1
ATOM 880 O O . ALA A 1 114 ? 12.222 -12.220 -24.627 1.00 91.06 114 ALA A O 1
ATOM 881 N N . THR A 1 115 ? 11.310 -12.795 -22.655 1.00 89.25 115 THR A N 1
ATOM 882 C CA . THR A 1 115 ? 12.563 -12.745 -21.884 1.00 89.25 115 THR A CA 1
ATOM 883 C C . THR A 1 115 ? 13.513 -13.897 -22.220 1.00 89.25 115 THR A C 1
ATOM 885 O O . THR A 1 115 ? 14.723 -13.693 -22.264 1.00 89.25 115 THR A O 1
ATOM 888 N N . ILE A 1 116 ? 12.993 -15.103 -22.472 1.00 93.06 116 ILE A N 1
ATOM 889 C CA . ILE A 1 116 ? 13.819 -16.300 -22.735 1.00 93.06 116 ILE A CA 1
ATOM 890 C C . ILE A 1 116 ? 14.108 -16.528 -24.228 1.00 93.06 116 ILE A C 1
ATOM 892 O O . ILE A 1 116 ? 15.060 -17.223 -24.576 1.00 93.06 116 ILE A O 1
ATOM 896 N N . ARG A 1 117 ? 13.326 -15.916 -25.126 1.00 91.56 117 ARG A N 1
ATOM 897 C CA . ARG A 1 117 ? 13.452 -16.082 -26.583 1.00 91.56 117 ARG A CA 1
ATOM 898 C C . ARG A 1 117 ? 14.814 -15.656 -27.168 1.00 91.56 117 ARG A C 1
ATOM 900 O O . ARG A 1 117 ? 15.297 -16.374 -28.038 1.00 91.56 117 ARG A O 1
ATOM 907 N N . PRO A 1 118 ? 15.469 -14.559 -26.735 1.00 87.12 118 PRO A N 1
ATOM 908 C CA . PRO A 1 118 ? 16.775 -14.172 -27.278 1.00 87.12 118 PRO A CA 1
ATOM 909 C C . PRO A 1 118 ? 17.861 -15.226 -27.035 1.00 87.12 118 PRO A C 1
ATOM 911 O O . PRO A 1 118 ? 18.576 -15.581 -27.966 1.00 87.12 118 PRO A O 1
ATOM 914 N N . ALA A 1 119 ? 17.921 -15.785 -25.821 1.00 84.94 119 ALA A N 1
ATOM 915 C CA . ALA A 1 119 ? 18.890 -16.823 -25.461 1.00 84.94 119 ALA A CA 1
ATOM 916 C C . ALA A 1 119 ? 18.694 -18.110 -26.281 1.00 84.94 119 ALA A C 1
ATOM 918 O O . ALA A 1 119 ? 19.659 -18.772 -26.654 1.00 84.94 119 ALA A O 1
ATOM 919 N N . HIS A 1 120 ? 17.442 -18.442 -26.597 1.00 85.38 120 HIS A N 1
ATOM 920 C CA . HIS A 1 120 ? 17.110 -19.574 -27.455 1.00 85.38 120 HIS A CA 1
ATOM 921 C C . HIS A 1 120 ? 17.546 -19.338 -28.917 1.00 85.38 120 HIS A C 1
ATOM 923 O O . HIS A 1 120 ? 18.206 -20.196 -29.501 1.00 85.38 120 HIS A O 1
ATOM 929 N N . LEU A 1 121 ? 17.284 -18.147 -29.473 1.00 86.81 121 LEU A N 1
ATOM 930 C CA . LEU A 1 121 ? 17.670 -17.786 -30.846 1.00 86.81 121 LEU A CA 1
ATOM 931 C C . LEU A 1 121 ? 19.192 -17.711 -31.058 1.00 86.81 121 LEU A C 1
ATOM 933 O O . LEU A 1 121 ? 19.687 -18.034 -32.138 1.00 86.81 121 LEU A O 1
ATOM 937 N N . GLU A 1 122 ? 19.957 -17.266 -30.058 1.00 86.56 122 GLU A N 1
ATOM 938 C CA . GLU A 1 122 ? 21.427 -17.238 -30.136 1.00 86.56 122 GLU A CA 1
ATOM 939 C C . GLU A 1 122 ? 22.030 -18.644 -30.238 1.00 86.56 122 GLU A C 1
ATOM 941 O O . GLU A 1 122 ? 23.037 -18.849 -30.926 1.00 86.56 122 GLU A O 1
ATOM 946 N N . ARG A 1 123 ? 21.385 -19.631 -29.613 1.00 84.25 123 ARG A N 1
ATOM 947 C CA . ARG A 1 123 ? 21.812 -21.025 -29.676 1.00 84.25 123 ARG A CA 1
ATOM 948 C C . ARG A 1 123 ? 21.512 -21.666 -31.025 1.00 84.25 123 ARG A C 1
ATOM 950 O O . ARG A 1 123 ? 22.415 -22.260 -31.600 1.00 84.25 123 ARG A O 1
ATOM 957 N N . GLU A 1 124 ? 20.309 -21.475 -31.568 1.00 84.06 124 GLU A N 1
ATOM 958 C CA . GLU A 1 124 ? 19.975 -21.977 -32.911 1.00 84.06 124 GLU A CA 1
ATOM 959 C C . GLU A 1 124 ? 20.957 -21.452 -33.969 1.00 84.06 124 GLU A C 1
ATOM 961 O O . GLU A 1 124 ? 21.367 -22.179 -34.877 1.00 84.06 124 GLU A O 1
ATOM 966 N N . ARG A 1 125 ? 21.399 -20.196 -33.820 1.00 86.06 125 ARG A N 1
ATOM 967 C CA . ARG A 1 125 ? 22.437 -19.607 -34.676 1.00 86.06 125 ARG A CA 1
ATOM 968 C C . ARG A 1 125 ? 23.806 -20.256 -34.486 1.00 86.06 125 ARG A C 1
ATOM 970 O O . ARG A 1 125 ? 24.504 -20.441 -35.477 1.00 86.06 125 ARG A O 1
ATOM 977 N N . SER A 1 126 ? 24.175 -20.593 -33.251 1.00 84.81 126 SER A N 1
ATOM 978 C CA . SER A 1 126 ? 25.467 -21.211 -32.920 1.00 84.81 126 SER A CA 1
ATOM 979 C C . SER A 1 126 ? 25.552 -22.675 -33.372 1.00 84.81 126 SER A C 1
ATOM 981 O O . SER A 1 126 ? 26.589 -23.107 -33.869 1.00 84.81 126 SER A O 1
ATOM 983 N N . ASP A 1 127 ? 24.454 -23.427 -33.270 1.00 80.31 127 ASP A N 1
ATOM 984 C CA . ASP A 1 127 ? 24.390 -24.826 -33.713 1.00 80.31 127 ASP A CA 1
ATOM 985 C C . ASP A 1 127 ? 24.338 -24.925 -35.256 1.00 80.31 127 ASP A C 1
ATOM 987 O O . ASP A 1 127 ? 24.905 -25.847 -35.856 1.00 80.31 127 ASP A O 1
ATOM 991 N N . SER A 1 128 ? 23.745 -23.921 -35.917 1.00 78.81 128 SER A N 1
ATOM 992 C CA . SER A 1 128 ? 23.733 -23.812 -37.384 1.00 78.81 128 SER A CA 1
ATOM 993 C C . SER A 1 128 ? 25.115 -23.505 -37.976 1.00 78.81 128 SER A C 1
ATOM 995 O O . SER A 1 128 ? 25.422 -23.982 -39.065 1.00 78.81 128 SER A O 1
ATOM 997 N N . THR A 1 129 ? 25.967 -22.739 -37.282 1.00 73.19 129 THR A N 1
ATOM 998 C CA . THR A 1 129 ? 27.337 -22.443 -37.743 1.00 73.19 129 THR A CA 1
ATOM 999 C C . THR A 1 129 ? 28.336 -23.543 -37.391 1.00 73.19 129 THR A C 1
ATOM 1001 O O . THR A 1 129 ? 29.252 -23.791 -38.171 1.00 73.19 129 THR A O 1
ATOM 1004 N N . ALA A 1 130 ? 28.150 -24.250 -36.272 1.00 67.56 130 ALA A N 1
ATOM 1005 C CA . ALA A 1 130 ? 29.014 -25.367 -35.876 1.00 67.56 130 ALA A CA 1
ATOM 1006 C C . ALA A 1 130 ? 28.883 -26.596 -36.796 1.00 67.56 130 ALA A C 1
ATOM 1008 O O . ALA A 1 130 ? 29.823 -27.373 -36.939 1.00 67.56 130 ALA A O 1
ATOM 1009 N N . SER A 1 131 ? 27.740 -26.755 -37.468 1.00 61.12 131 SER A N 1
ATOM 1010 C CA . SER A 1 131 ? 27.489 -27.884 -38.374 1.00 61.12 131 SER A CA 1
ATOM 1011 C C . SER A 1 131 ? 28.146 -27.736 -39.758 1.00 61.12 131 SER A C 1
ATOM 1013 O O . SER A 1 131 ? 28.002 -28.629 -40.591 1.00 61.12 131 SER A O 1
ATOM 1015 N N . GLN A 1 132 ? 28.855 -26.630 -40.028 1.00 55.97 132 GLN A N 1
ATOM 1016 C CA . GLN A 1 132 ? 29.407 -26.327 -41.355 1.00 55.97 132 GLN A CA 1
ATOM 1017 C C . GLN A 1 132 ? 30.941 -26.410 -41.454 1.00 55.97 132 GLN A C 1
ATOM 1019 O O . GLN A 1 132 ? 31.472 -26.195 -42.540 1.00 55.97 132 GLN A O 1
ATOM 1024 N N . ASP A 1 133 ? 31.646 -26.763 -40.372 1.00 52.25 133 ASP A N 1
ATOM 1025 C CA . ASP A 1 133 ? 33.118 -26.795 -40.350 1.00 52.25 133 ASP A CA 1
ATOM 1026 C C . ASP A 1 133 ? 33.672 -28.005 -39.571 1.00 52.25 133 ASP A C 1
ATOM 1028 O O . ASP A 1 133 ? 34.355 -27.875 -38.558 1.00 52.25 133 ASP A O 1
ATOM 1032 N N . SER A 1 134 ? 33.333 -29.220 -40.020 1.00 50.44 134 SER A N 1
ATOM 1033 C CA . SER A 1 134 ? 33.993 -30.445 -39.545 1.00 50.44 134 SER A CA 1
ATOM 1034 C C . SER A 1 134 ? 34.495 -31.289 -40.717 1.00 50.44 134 SER A C 1
ATOM 1036 O O . SER A 1 134 ? 33.775 -32.095 -41.299 1.00 50.44 134 SER A O 1
ATOM 1038 N N . SER A 1 135 ? 35.763 -31.062 -41.067 1.00 45.75 135 SER A N 1
ATOM 1039 C CA . SER A 1 135 ? 36.644 -32.063 -41.672 1.00 45.75 135 SER A CA 1
ATOM 1040 C C . SER A 1 135 ? 37.727 -32.388 -40.640 1.00 45.75 135 SER A C 1
ATOM 1042 O O . SER A 1 135 ? 38.434 -31.484 -40.208 1.00 45.75 135 SER A O 1
ATOM 1044 N N . ASP A 1 136 ? 37.757 -33.654 -40.223 1.00 51.38 136 ASP A N 1
ATOM 1045 C CA . ASP A 1 136 ? 38.854 -34.446 -39.648 1.00 51.38 136 ASP A CA 1
ATOM 1046 C C . ASP A 1 136 ? 39.920 -33.758 -38.771 1.00 51.38 136 ASP A C 1
ATOM 1048 O O . ASP A 1 136 ? 40.829 -33.131 -39.298 1.00 51.38 136 ASP A O 1
ATOM 1052 N N . GLU A 1 137 ? 39.930 -34.041 -37.456 1.00 48.91 137 GLU A N 1
ATOM 1053 C CA . GLU A 1 137 ? 41.145 -34.582 -36.810 1.00 48.91 137 GLU A CA 1
ATOM 1054 C C . GLU A 1 137 ? 40.877 -35.251 -35.445 1.00 48.91 137 GLU A C 1
ATOM 1056 O O . GLU A 1 137 ? 39.999 -34.876 -34.667 1.00 48.91 137 GLU A O 1
ATOM 1061 N N . GLU A 1 138 ? 41.656 -36.297 -35.194 1.00 40.91 138 GLU A N 1
ATOM 1062 C CA . GLU A 1 138 ? 41.456 -37.431 -34.295 1.00 40.91 138 GLU A CA 1
ATOM 1063 C C . GLU A 1 138 ? 42.355 -37.332 -33.037 1.00 40.91 138 GLU A C 1
ATOM 1065 O O . GLU A 1 138 ? 43.565 -37.290 -33.192 1.00 40.91 138 GLU A O 1
ATOM 1070 N N . ALA A 1 139 ? 41.744 -37.318 -31.830 1.00 45.16 139 ALA A N 1
ATOM 1071 C CA . ALA A 1 139 ? 42.153 -37.819 -30.478 1.00 45.16 139 ALA A CA 1
ATOM 1072 C C . ALA A 1 139 ? 43.633 -37.692 -29.949 1.00 45.16 139 ALA A C 1
ATOM 1074 O O . ALA A 1 139 ? 44.535 -37.401 -30.716 1.00 45.16 139 ALA A O 1
ATOM 1075 N N . PRO A 1 140 ? 43.986 -37.964 -28.651 1.00 50.72 140 PRO A N 1
ATOM 1076 C CA . PRO A 1 140 ? 43.208 -38.419 -27.482 1.00 50.72 140 PRO A CA 1
ATOM 1077 C C . PRO A 1 140 ? 43.484 -37.682 -26.127 1.00 50.72 140 PRO A C 1
ATOM 1079 O O . PRO A 1 140 ? 44.333 -36.806 -25.994 1.00 50.72 140 PRO A O 1
ATOM 1082 N N . ALA A 1 141 ? 42.735 -38.092 -25.090 1.00 43.28 141 ALA A N 1
ATOM 1083 C CA . ALA A 1 141 ? 42.742 -37.646 -23.678 1.00 43.28 141 ALA A CA 1
ATOM 1084 C C . ALA A 1 141 ? 43.718 -38.476 -22.777 1.00 43.28 141 ALA A C 1
ATOM 1086 O O . ALA A 1 141 ? 44.505 -39.236 -23.341 1.00 43.28 141 ALA A O 1
ATOM 1087 N N . PRO A 1 142 ? 43.624 -38.550 -21.412 1.00 64.19 142 PRO A N 1
ATOM 1088 C CA . PRO A 1 142 ? 43.099 -37.646 -20.352 1.00 64.19 142 PRO A CA 1
ATOM 1089 C C . PRO A 1 142 ? 43.995 -37.552 -19.065 1.00 64.19 142 PRO A C 1
ATOM 1091 O O . PRO A 1 142 ? 44.804 -38.439 -18.800 1.00 64.19 142 PRO A O 1
ATOM 1094 N N . ALA A 1 143 ? 43.754 -36.591 -18.145 1.00 36.41 143 ALA A N 1
ATOM 1095 C CA . ALA A 1 143 ? 44.167 -36.733 -16.726 1.00 36.41 143 ALA A CA 1
ATOM 1096 C C . ALA A 1 143 ? 43.386 -35.885 -15.676 1.00 36.41 143 ALA A C 1
ATOM 1098 O O . ALA A 1 143 ? 43.492 -34.667 -15.633 1.00 36.41 143 ALA A O 1
ATOM 1099 N N . LYS A 1 144 ? 42.708 -36.620 -14.773 1.00 36.00 144 LYS A N 1
ATOM 1100 C CA . LYS A 1 144 ? 42.551 -36.507 -13.293 1.00 36.00 144 LYS A CA 1
ATOM 1101 C C . LYS A 1 144 ? 41.902 -35.296 -12.560 1.00 36.00 144 LYS A C 1
ATOM 1103 O O . LYS A 1 144 ? 42.384 -34.173 -12.565 1.00 36.00 144 LYS A O 1
ATOM 1108 N N . ARG A 1 145 ? 40.885 -35.680 -11.756 1.00 42.28 145 ARG A N 1
ATOM 1109 C CA . ARG A 1 145 ? 40.218 -35.054 -10.577 1.00 42.28 145 ARG A CA 1
ATOM 1110 C C . ARG A 1 145 ? 41.170 -34.586 -9.451 1.00 42.28 145 ARG A C 1
ATOM 1112 O O . ARG A 1 145 ? 42.239 -35.177 -9.306 1.00 42.28 145 ARG A O 1
ATOM 1119 N N . PRO A 1 146 ? 40.715 -33.666 -8.568 1.00 45.84 146 PRO A N 1
ATOM 1120 C CA . PRO A 1 146 ? 40.243 -34.026 -7.200 1.00 45.84 146 PRO A CA 1
ATOM 1121 C C . PRO A 1 146 ? 38.902 -33.334 -6.832 1.00 45.84 146 PRO A C 1
ATOM 1123 O O . PRO A 1 146 ? 38.646 -32.216 -7.254 1.00 45.84 146 PRO A O 1
ATOM 1126 N N . SER A 1 147 ? 37.891 -34.031 -6.297 1.00 40.59 147 SER A N 1
ATOM 1127 C CA . SER A 1 147 ? 37.603 -34.408 -4.891 1.00 40.59 147 SER A CA 1
ATOM 1128 C C . SER A 1 147 ? 36.966 -33.304 -4.029 1.00 40.59 147 SER A C 1
ATOM 1130 O O . SER A 1 147 ? 37.536 -32.241 -3.813 1.00 40.59 147 SER A O 1
ATOM 1132 N N . GLN A 1 148 ? 35.766 -33.638 -3.546 1.00 43.34 148 GLN A N 1
ATOM 1133 C CA . GLN A 1 148 ? 34.847 -32.885 -2.694 1.00 43.34 148 GLN A CA 1
ATOM 1134 C C . GLN A 1 148 ? 35.441 -32.564 -1.315 1.00 43.34 148 GLN A C 1
ATOM 1136 O O . GLN A 1 148 ? 36.105 -33.411 -0.719 1.00 43.34 148 GLN A O 1
ATOM 1141 N N . ALA A 1 149 ? 35.119 -31.379 -0.793 1.00 37.56 149 ALA A N 1
ATOM 1142 C CA . ALA A 1 149 ? 35.273 -31.015 0.610 1.00 37.56 149 ALA A CA 1
ATOM 1143 C C . ALA A 1 149 ? 33.961 -30.400 1.122 1.00 37.56 149 ALA A C 1
ATOM 1145 O O . ALA A 1 149 ? 33.291 -29.648 0.416 1.00 37.56 149 ALA A O 1
ATOM 1146 N N . GLU A 1 150 ? 33.600 -30.800 2.336 1.00 42.16 150 GLU A N 1
ATOM 1147 C CA . GLU A 1 150 ? 32.357 -30.527 3.050 1.00 42.16 150 GLU A CA 1
ATOM 1148 C C . GLU A 1 150 ? 32.137 -29.029 3.321 1.00 42.16 150 GLU A C 1
ATOM 1150 O O . GLU A 1 150 ? 32.981 -28.344 3.901 1.00 42.16 150 GLU A O 1
ATOM 1155 N N . GLU A 1 151 ? 30.958 -28.526 2.952 1.00 35.28 151 GLU A N 1
ATOM 1156 C CA . GLU A 1 151 ? 30.531 -27.147 3.179 1.00 35.28 151 GLU A CA 1
ATOM 1157 C C . GLU A 1 151 ? 29.949 -27.004 4.595 1.00 35.28 1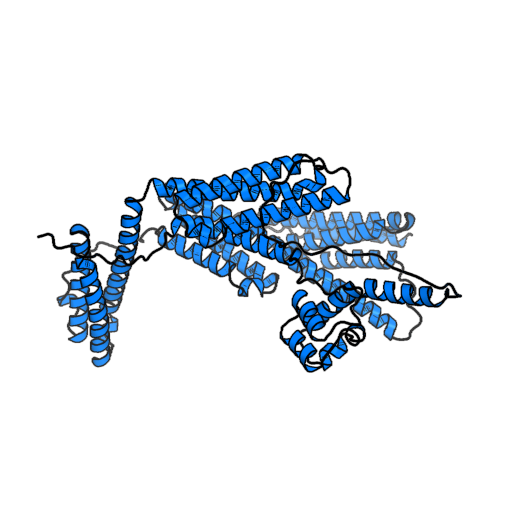51 GLU A C 1
ATOM 1159 O O . GLU A 1 151 ? 28.750 -27.130 4.842 1.00 35.28 151 GLU A O 1
ATOM 1164 N N . LYS A 1 152 ? 30.835 -26.764 5.566 1.00 38.38 152 LYS A N 1
ATOM 1165 C CA . LYS A 1 152 ? 30.473 -26.266 6.898 1.00 38.38 152 LYS A CA 1
ATOM 1166 C C . LYS A 1 152 ? 30.529 -24.739 6.847 1.00 38.38 152 LYS A C 1
ATOM 1168 O O . LYS A 1 152 ? 31.607 -24.163 6.731 1.00 38.38 152 LYS A O 1
ATOM 1173 N N . SER A 1 153 ? 29.365 -24.092 6.919 1.00 38.34 153 SER A N 1
ATOM 1174 C CA . SER A 1 153 ? 29.181 -22.637 6.824 1.00 38.34 153 SER A CA 1
ATOM 1175 C C . SER A 1 153 ? 29.846 -21.885 7.991 1.00 38.34 153 SER A C 1
ATOM 1177 O O . SER A 1 153 ? 29.195 -21.500 8.963 1.00 38.34 153 SER A O 1
ATOM 1179 N N . ALA A 1 154 ? 31.160 -21.681 7.905 1.00 38.84 154 ALA A N 1
ATOM 1180 C CA . ALA A 1 154 ? 31.912 -20.775 8.760 1.00 38.84 154 ALA A CA 1
ATOM 1181 C C . ALA A 1 154 ? 31.869 -19.366 8.154 1.00 38.84 154 ALA A C 1
ATOM 1183 O O . ALA A 1 154 ? 32.318 -19.140 7.030 1.00 38.84 154 ALA A O 1
ATOM 1184 N N . ILE A 1 155 ? 31.325 -18.409 8.906 1.00 43.91 155 ILE A N 1
ATOM 1185 C CA . ILE A 1 155 ? 31.279 -16.993 8.527 1.00 43.91 155 ILE A CA 1
ATOM 1186 C C . ILE A 1 155 ? 32.724 -16.487 8.438 1.00 43.91 155 ILE A C 1
ATOM 1188 O O . ILE A 1 155 ? 33.344 -16.170 9.451 1.00 43.91 155 ILE A O 1
ATOM 1192 N N . THR A 1 156 ? 33.279 -16.440 7.226 1.00 55.44 156 THR A N 1
ATOM 1193 C CA . THR A 1 156 ? 34.606 -15.863 6.992 1.00 55.44 156 THR A CA 1
ATOM 1194 C C . THR A 1 156 ? 34.485 -14.339 7.064 1.00 55.44 156 THR A C 1
ATOM 1196 O O . THR A 1 156 ? 33.631 -13.772 6.377 1.00 55.44 156 THR A O 1
ATOM 1199 N N . PRO A 1 157 ? 35.282 -13.648 7.898 1.00 62.81 157 PRO A N 1
ATOM 1200 C CA . PRO A 1 157 ? 35.287 -12.192 7.928 1.00 62.81 157 PRO A CA 1
ATOM 1201 C C . PRO A 1 157 ? 35.701 -11.647 6.554 1.00 62.81 157 PRO A C 1
ATOM 1203 O O . PRO A 1 157 ? 36.722 -12.060 6.003 1.00 62.81 157 PRO A O 1
ATOM 1206 N N . LEU A 1 158 ? 34.898 -10.730 6.003 1.00 69.44 158 LEU A N 1
ATOM 1207 C CA . LEU A 1 158 ? 35.180 -10.034 4.743 1.00 69.44 158 LEU A CA 1
ATOM 1208 C C . LEU A 1 158 ? 36.510 -9.277 4.879 1.00 69.44 158 LEU A C 1
ATOM 1210 O O . LEU A 1 158 ? 36.576 -8.231 5.523 1.00 69.44 158 LEU A O 1
ATOM 1214 N N . GLN A 1 159 ? 37.588 -9.814 4.305 1.00 73.88 159 GLN A N 1
ATOM 1215 C CA . GLN A 1 159 ? 38.876 -9.127 4.290 1.00 73.88 159 GLN A CA 1
ATOM 1216 C C . GLN A 1 159 ? 38.885 -8.037 3.217 1.00 73.88 159 GLN A C 1
ATOM 1218 O O . GLN A 1 159 ? 38.564 -8.274 2.053 1.00 73.88 159 GLN A O 1
ATOM 1223 N N . VAL A 1 160 ? 39.280 -6.827 3.616 1.00 62.03 160 VAL A N 1
ATOM 1224 C CA . VAL A 1 160 ? 39.282 -5.633 2.765 1.00 62.03 160 VAL A CA 1
ATOM 1225 C C . VAL A 1 160 ? 40.531 -5.626 1.883 1.00 62.03 160 VAL A C 1
ATOM 1227 O O . VAL A 1 160 ? 41.512 -4.942 2.167 1.00 62.03 160 VAL A O 1
ATOM 1230 N N . LYS A 1 161 ? 40.515 -6.396 0.793 1.00 78.00 161 LYS A N 1
ATOM 1231 C CA . LYS A 1 161 ? 41.435 -6.175 -0.329 1.00 78.00 161 LYS A CA 1
ATOM 1232 C C . LYS A 1 161 ? 40.685 -5.363 -1.380 1.00 78.00 161 LYS A C 1
ATOM 1234 O O . LYS A 1 161 ? 39.622 -5.778 -1.828 1.00 78.00 161 LYS A O 1
ATOM 1239 N N . ARG A 1 162 ? 41.207 -4.181 -1.730 1.00 80.38 162 ARG A N 1
ATOM 1240 C CA . ARG A 1 162 ? 40.579 -3.284 -2.714 1.00 80.38 162 ARG A CA 1
ATOM 1241 C C . ARG A 1 162 ? 40.360 -4.056 -4.028 1.00 80.38 162 ARG A C 1
ATOM 1243 O O . ARG A 1 162 ? 41.345 -4.579 -4.553 1.00 80.38 162 ARG A O 1
ATOM 1250 N N . PRO A 1 163 ? 39.122 -4.158 -4.544 1.00 81.00 163 PRO A N 1
ATOM 1251 C CA . PRO A 1 163 ? 38.849 -4.903 -5.769 1.00 81.00 163 PRO A CA 1
ATOM 1252 C C . PRO A 1 163 ? 39.551 -4.223 -6.951 1.00 81.00 163 PRO A C 1
ATOM 1254 O O . PRO A 1 163 ? 39.430 -3.011 -7.139 1.00 81.00 163 PRO A O 1
ATOM 1257 N N . ALA A 1 164 ? 40.335 -4.996 -7.705 1.00 82.94 164 ALA A N 1
ATOM 1258 C CA . ALA A 1 164 ? 41.161 -4.484 -8.799 1.00 82.94 164 ALA A CA 1
ATOM 1259 C C . ALA A 1 164 ? 40.399 -4.425 -10.132 1.00 82.94 164 ALA A C 1
ATOM 1261 O O . ALA A 1 164 ? 40.716 -3.592 -10.979 1.00 82.94 164 ALA A O 1
ATOM 1262 N N . SER A 1 165 ? 39.384 -5.276 -10.310 1.00 91.75 165 SER A N 1
ATOM 1263 C CA . SER A 1 165 ? 38.568 -5.343 -11.524 1.00 91.75 165 SER A CA 1
ATOM 1264 C C . SER A 1 165 ? 37.114 -4.912 -11.281 1.00 91.75 165 SER A C 1
ATOM 1266 O O . SER A 1 165 ? 36.630 -4.868 -10.148 1.00 91.75 165 SER A O 1
ATOM 1268 N N . ALA A 1 166 ? 36.396 -4.567 -12.356 1.00 85.06 166 ALA A N 1
ATOM 1269 C CA . ALA A 1 166 ? 34.956 -4.296 -12.294 1.00 85.06 166 ALA A CA 1
ATOM 1270 C C . ALA A 1 166 ? 34.153 -5.535 -11.863 1.00 85.06 166 ALA A C 1
ATOM 1272 O O . ALA A 1 166 ? 33.205 -5.403 -11.097 1.00 85.06 166 ALA A O 1
ATOM 1273 N N . GLU A 1 167 ? 34.583 -6.726 -12.282 1.00 85.62 167 GLU A N 1
ATOM 1274 C CA . GLU A 1 167 ? 33.942 -7.990 -11.920 1.00 85.62 167 GLU A CA 1
ATOM 1275 C C . GLU A 1 167 ? 34.094 -8.297 -10.419 1.00 85.62 167 GLU A C 1
ATOM 1277 O O . GLU A 1 167 ? 33.130 -8.691 -9.754 1.00 85.62 167 GLU A O 1
ATOM 1282 N N . ASP A 1 168 ? 35.276 -8.030 -9.852 1.00 89.75 168 ASP A N 1
ATOM 1283 C CA . ASP A 1 168 ? 35.514 -8.153 -8.409 1.00 89.75 168 ASP A CA 1
ATOM 1284 C C . ASP A 1 168 ? 34.666 -7.157 -7.613 1.00 89.75 168 ASP A C 1
ATOM 1286 O O . ASP A 1 168 ? 34.183 -7.485 -6.530 1.00 89.75 168 ASP A O 1
ATOM 1290 N N . ARG A 1 169 ? 34.443 -5.948 -8.148 1.00 87.38 169 ARG A N 1
ATOM 1291 C CA . ARG A 1 169 ? 33.580 -4.940 -7.514 1.00 87.38 169 ARG A CA 1
ATOM 1292 C C . ARG A 1 169 ? 32.139 -5.422 -7.402 1.00 87.38 169 ARG A C 1
ATOM 1294 O O . ARG A 1 169 ? 31.582 -5.351 -6.310 1.00 87.38 169 ARG A O 1
ATOM 1301 N N . THR A 1 170 ? 31.564 -5.962 -8.475 1.00 85.75 170 THR A N 1
ATOM 1302 C CA . THR A 1 170 ? 30.215 -6.551 -8.438 1.00 85.75 170 THR A CA 1
ATOM 1303 C C . THR A 1 170 ? 30.120 -7.695 -7.431 1.00 85.75 170 THR A C 1
ATOM 1305 O O . THR A 1 170 ? 29.238 -7.669 -6.581 1.00 85.75 170 THR A O 1
ATOM 1308 N N . LYS A 1 171 ? 31.089 -8.622 -7.415 1.00 89.00 171 LYS A N 1
ATOM 1309 C CA . LYS A 1 171 ? 31.105 -9.744 -6.455 1.00 89.00 171 LYS A CA 1
ATOM 1310 C C . LYS A 1 171 ? 31.172 -9.275 -5.000 1.00 89.00 171 LYS A C 1
ATOM 1312 O O . LYS A 1 171 ? 30.493 -9.825 -4.135 1.00 89.00 171 LYS A O 1
ATOM 1317 N N . VAL A 1 172 ? 31.984 -8.256 -4.714 1.00 89.38 172 VAL A N 1
ATOM 1318 C CA . VAL A 1 172 ? 32.075 -7.679 -3.365 1.00 89.38 172 VAL A CA 1
ATOM 1319 C C . VAL A 1 172 ? 30.788 -6.935 -3.000 1.00 89.38 172 VAL A C 1
ATOM 1321 O O . VAL A 1 172 ? 30.356 -7.022 -1.852 1.00 89.38 172 VAL A O 1
ATOM 1324 N N . MET A 1 173 ? 30.145 -6.246 -3.948 1.00 88.69 173 MET A N 1
ATOM 1325 C CA . MET A 1 173 ? 28.870 -5.568 -3.701 1.00 88.69 173 MET A CA 1
ATOM 1326 C C . MET A 1 173 ? 27.737 -6.564 -3.425 1.00 88.69 173 MET A C 1
ATOM 1328 O O . MET A 1 173 ? 26.988 -6.378 -2.468 1.00 88.69 173 MET A O 1
ATOM 1332 N N . ASP A 1 174 ? 27.665 -7.664 -4.174 1.00 84.94 174 ASP A N 1
ATOM 1333 C CA . ASP A 1 174 ? 26.708 -8.747 -3.923 1.00 84.94 174 ASP A CA 1
ATOM 1334 C C . ASP A 1 174 ? 26.923 -9.366 -2.536 1.00 84.94 174 ASP A C 1
ATOM 1336 O O . ASP A 1 174 ? 25.970 -9.579 -1.784 1.00 84.94 174 ASP A O 1
ATOM 1340 N N . ALA A 1 175 ? 28.183 -9.578 -2.139 1.00 91.06 175 ALA A N 1
ATOM 1341 C CA . ALA A 1 175 ? 28.518 -10.055 -0.800 1.00 91.06 175 ALA A CA 1
ATOM 1342 C C . ALA A 1 175 ? 28.109 -9.056 0.299 1.00 91.06 175 ALA A C 1
ATOM 1344 O O . ALA A 1 175 ? 27.633 -9.465 1.361 1.00 91.06 175 ALA A O 1
ATOM 1345 N N . VAL A 1 176 ? 28.259 -7.749 0.051 1.00 92.19 176 VAL A N 1
ATOM 1346 C CA . VAL A 1 176 ? 27.791 -6.684 0.950 1.00 92.19 176 VAL A CA 1
ATOM 1347 C C . VAL A 1 176 ? 26.272 -6.728 1.103 1.00 92.19 176 VAL A C 1
ATOM 1349 O O . VAL A 1 176 ? 25.783 -6.744 2.233 1.00 92.19 176 VAL A O 1
ATOM 1352 N N . VAL A 1 177 ? 25.529 -6.785 -0.003 1.00 88.62 177 VAL A N 1
ATOM 1353 C CA . VAL A 1 177 ? 24.060 -6.849 0.013 1.00 88.62 177 VAL A CA 1
ATOM 1354 C C . VAL A 1 177 ? 23.591 -8.098 0.753 1.00 88.62 177 VAL A C 1
ATOM 1356 O O . VAL A 1 177 ? 22.783 -7.994 1.675 1.00 88.62 177 VAL A O 1
ATOM 1359 N N . HIS A 1 178 ? 24.176 -9.256 0.451 1.00 87.94 178 HIS A N 1
ATOM 1360 C CA . HIS A 1 178 ? 23.849 -10.502 1.134 1.00 87.94 178 HIS A CA 1
ATOM 1361 C C . HIS A 1 178 ? 24.131 -10.435 2.643 1.00 87.94 178 HIS A C 1
ATOM 1363 O O . HIS A 1 178 ? 23.358 -10.932 3.463 1.00 87.94 178 HIS A O 1
ATOM 1369 N N . LYS A 1 179 ? 25.217 -9.771 3.056 1.00 94.50 179 LYS A N 1
ATOM 1370 C CA . LYS A 1 179 ? 25.522 -9.590 4.480 1.00 94.50 179 LYS A CA 1
ATOM 1371 C C . LYS A 1 179 ? 24.521 -8.657 5.171 1.00 94.50 179 LYS A C 1
ATOM 1373 O O . LYS A 1 179 ? 24.146 -8.929 6.312 1.00 94.50 179 LYS A O 1
ATOM 1378 N N . LEU A 1 180 ? 24.059 -7.598 4.500 1.00 90.69 180 LEU A N 1
ATOM 1379 C CA . LEU A 1 180 ? 22.984 -6.734 5.007 1.00 90.69 180 LEU A CA 1
ATOM 1380 C C . LEU A 1 180 ? 21.676 -7.516 5.197 1.00 90.69 180 LEU A C 1
ATOM 1382 O O . LEU A 1 180 ? 21.011 -7.341 6.219 1.00 90.69 180 LEU A O 1
ATOM 1386 N N . GLU A 1 181 ? 21.343 -8.417 4.269 1.00 86.12 181 GLU A N 1
ATOM 1387 C CA . GLU A 1 181 ? 20.193 -9.321 4.400 1.00 86.12 181 GLU A CA 1
ATOM 1388 C C . GLU A 1 181 ? 20.332 -10.240 5.615 1.00 86.12 181 GLU A C 1
ATOM 1390 O O . GLU A 1 181 ? 19.412 -10.311 6.424 1.00 86.12 181 GLU A O 1
ATOM 1395 N N . GLN A 1 182 ? 21.495 -10.868 5.817 1.00 92.38 182 GLN A N 1
ATOM 1396 C CA . GLN A 1 182 ? 21.736 -11.720 6.988 1.00 92.38 182 GLN A CA 1
ATOM 1397 C C . GLN A 1 182 ? 21.577 -10.962 8.313 1.00 92.38 182 GLN A C 1
ATOM 1399 O O . GLN A 1 182 ? 21.044 -11.509 9.280 1.00 92.38 182 GLN A O 1
ATOM 1404 N N . ILE A 1 183 ? 22.045 -9.709 8.378 1.00 92.62 183 ILE A N 1
ATOM 1405 C CA . ILE A 1 183 ? 21.874 -8.854 9.561 1.00 92.62 183 ILE A CA 1
ATOM 1406 C C . ILE A 1 183 ? 20.386 -8.589 9.797 1.00 92.62 183 ILE A C 1
ATOM 1408 O O . ILE A 1 183 ? 19.902 -8.751 10.920 1.00 92.62 183 ILE A O 1
ATOM 1412 N N . TYR A 1 184 ? 19.655 -8.224 8.742 1.00 91.25 184 TYR A N 1
ATOM 1413 C CA . TYR A 1 184 ? 18.219 -7.983 8.821 1.00 91.25 184 TYR A CA 1
ATOM 1414 C C . TYR A 1 184 ? 17.455 -9.231 9.271 1.00 91.25 184 TYR A C 1
ATOM 1416 O O . TYR A 1 184 ? 16.714 -9.162 10.248 1.00 91.25 184 TYR A O 1
ATOM 1424 N N . GLU A 1 185 ? 17.661 -10.377 8.619 1.00 86.00 185 GLU A N 1
ATOM 1425 C CA . GLU A 1 185 ? 16.986 -11.636 8.945 1.00 86.00 185 GLU A CA 1
ATOM 1426 C C . GLU A 1 185 ? 17.282 -12.085 10.374 1.00 86.00 185 GLU A C 1
ATOM 1428 O O . GLU A 1 185 ? 16.371 -12.492 11.094 1.00 86.00 185 GLU A O 1
ATOM 1433 N N . ARG A 1 186 ? 18.533 -11.945 10.832 1.00 92.81 186 ARG A N 1
ATOM 1434 C CA . ARG A 1 186 ? 18.901 -12.259 12.215 1.00 92.81 186 ARG A CA 1
ATOM 1435 C C . ARG A 1 186 ? 18.127 -11.386 13.199 1.00 92.81 186 ARG A C 1
ATOM 1437 O O . ARG A 1 186 ? 17.532 -11.924 14.129 1.00 92.81 186 ARG A O 1
ATOM 1444 N N . CYS A 1 187 ? 18.098 -10.071 12.986 1.00 87.19 187 CYS A N 1
ATOM 1445 C CA . CYS A 1 187 ? 17.398 -9.126 13.862 1.00 87.19 187 CYS A CA 1
ATOM 1446 C C . CYS A 1 187 ? 15.866 -9.193 13.747 1.00 87.19 187 CYS A C 1
ATOM 1448 O O . CYS A 1 187 ? 15.171 -8.806 14.684 1.00 87.19 187 CYS A O 1
ATOM 1450 N N . ALA A 1 188 ? 15.338 -9.685 12.627 1.00 82.12 188 ALA A N 1
ATOM 1451 C CA . ALA A 1 188 ? 13.908 -9.880 12.400 1.00 82.12 188 ALA A CA 1
ATOM 1452 C C . ALA A 1 188 ? 13.412 -11.281 12.802 1.00 82.12 188 ALA A C 1
ATOM 1454 O O . ALA A 1 188 ? 12.205 -11.514 12.810 1.00 82.12 188 ALA A O 1
ATOM 1455 N N . SER A 1 189 ? 14.314 -12.216 13.112 1.00 88.81 189 SER A N 1
ATOM 1456 C CA . SER A 1 189 ? 13.950 -13.592 13.453 1.00 88.81 189 SER A CA 1
ATOM 1457 C C . SER A 1 189 ? 13.168 -13.681 14.766 1.00 88.81 189 SER A C 1
ATOM 1459 O O . SER A 1 189 ? 13.460 -12.978 15.736 1.00 88.81 189 SER A O 1
ATOM 1461 N N . ASP A 1 190 ? 12.223 -14.623 14.834 1.00 81.12 190 ASP A N 1
ATOM 1462 C CA . ASP A 1 190 ? 11.488 -14.919 16.069 1.00 81.12 190 ASP A CA 1
ATOM 1463 C C . ASP A 1 190 ? 12.429 -15.313 17.210 1.00 81.12 190 ASP A C 1
ATOM 1465 O O . ASP A 1 190 ? 12.202 -14.929 18.354 1.00 81.12 190 ASP A O 1
ATOM 1469 N N . ALA A 1 191 ? 13.518 -16.022 16.897 1.00 90.31 191 ALA A N 1
ATOM 1470 C CA . ALA A 1 191 ? 14.542 -16.392 17.867 1.00 90.31 191 ALA A CA 1
ATOM 1471 C C . ALA A 1 191 ? 15.187 -15.156 18.512 1.00 90.31 191 ALA A C 1
ATOM 1473 O O . ALA A 1 191 ? 15.345 -15.111 19.729 1.00 90.31 191 ALA A O 1
ATOM 1474 N N . PHE A 1 192 ? 15.511 -14.130 17.718 1.00 91.19 192 PHE A N 1
ATOM 1475 C CA . PHE A 1 192 ? 16.026 -12.872 18.245 1.00 91.19 192 PHE A CA 1
ATOM 1476 C C . PHE A 1 192 ? 14.956 -12.127 19.051 1.00 91.19 192 PHE A C 1
ATOM 1478 O O . PHE A 1 192 ? 15.236 -11.690 20.162 1.00 91.19 192 PHE A O 1
ATOM 1485 N N . LEU A 1 193 ? 13.716 -12.038 18.562 1.00 84.00 193 LEU A N 1
ATOM 1486 C CA . LEU A 1 193 ? 12.619 -11.347 19.259 1.00 84.00 193 LEU A CA 1
ATOM 1487 C C . LEU A 1 193 ? 12.197 -12.015 20.579 1.00 84.00 193 LEU A C 1
ATOM 1489 O O . LEU A 1 193 ? 11.696 -11.329 21.473 1.00 84.00 193 LEU A O 1
ATOM 1493 N N . GLN A 1 194 ? 12.397 -13.328 20.705 1.00 84.44 194 GLN A N 1
ATOM 1494 C CA . GLN A 1 194 ? 12.106 -14.110 21.911 1.00 84.44 194 GLN A CA 1
ATOM 1495 C C . GLN A 1 194 ? 13.307 -14.252 22.853 1.00 84.44 194 GLN A C 1
ATOM 1497 O O . GLN A 1 194 ? 13.131 -14.703 23.981 1.00 84.44 194 GLN A O 1
ATOM 1502 N N . ALA A 1 195 ? 14.514 -13.890 22.412 1.00 90.81 195 ALA A N 1
ATOM 1503 C CA . ALA A 1 195 ? 15.701 -13.967 23.249 1.00 90.81 195 ALA A CA 1
ATOM 1504 C C . ALA A 1 195 ? 15.613 -13.018 24.457 1.00 90.81 195 ALA A C 1
ATOM 1506 O O . ALA A 1 195 ? 14.979 -11.963 24.405 1.00 90.81 195 ALA A O 1
ATOM 1507 N N . GLU A 1 196 ? 16.308 -13.378 25.535 1.00 91.69 196 GLU A N 1
ATOM 1508 C CA . GLU A 1 196 ? 16.448 -12.531 26.721 1.00 91.69 196 GLU A CA 1
ATOM 1509 C C . GLU A 1 196 ? 17.005 -11.140 26.359 1.00 91.69 196 GLU A C 1
ATOM 1511 O O . GLU A 1 196 ? 17.864 -11.044 25.472 1.00 91.69 196 GLU A O 1
ATOM 1516 N N . PRO A 1 197 ? 16.613 -10.054 27.055 1.00 89.56 197 PRO A N 1
ATOM 1517 C CA . PRO A 1 197 ? 17.046 -8.694 26.719 1.00 89.56 197 PRO A CA 1
ATOM 1518 C C . PRO A 1 197 ? 18.569 -8.529 26.628 1.00 89.56 197 PRO A C 1
ATOM 1520 O O . PRO A 1 197 ? 19.065 -7.792 25.776 1.00 89.56 197 PRO A O 1
ATOM 1523 N N . ALA A 1 198 ? 19.327 -9.249 27.463 1.00 90.31 198 ALA A N 1
ATOM 1524 C CA . ALA A 1 198 ? 20.789 -9.260 27.411 1.00 90.31 198 ALA A CA 1
ATOM 1525 C C . ALA A 1 198 ? 21.325 -9.885 26.108 1.00 90.31 198 ALA A C 1
ATOM 1527 O O . ALA A 1 198 ? 22.232 -9.332 25.482 1.00 90.31 198 ALA A O 1
ATOM 1528 N N . ALA A 1 199 ? 20.732 -10.997 25.665 1.00 93.25 199 ALA A N 1
ATOM 1529 C CA . ALA A 1 199 ? 21.078 -11.654 24.407 1.00 93.25 199 ALA A CA 1
ATOM 1530 C C . ALA A 1 199 ? 20.658 -10.804 23.195 1.00 93.25 199 ALA A C 1
ATOM 1532 O O . ALA A 1 199 ? 21.410 -10.699 22.224 1.00 93.25 199 ALA A O 1
ATOM 1533 N N . GLN A 1 200 ? 19.510 -10.123 23.273 1.00 92.44 200 GLN A N 1
ATOM 1534 C CA . GLN A 1 200 ? 19.074 -9.160 22.258 1.00 92.44 200 GLN A CA 1
ATOM 1535 C C . GLN A 1 200 ? 20.046 -7.982 22.148 1.00 92.44 200 GLN A C 1
ATOM 1537 O O . GLN A 1 200 ? 20.497 -7.658 21.050 1.00 92.44 200 GLN A O 1
ATOM 1542 N N . ALA A 1 201 ? 20.438 -7.382 23.275 1.00 93.88 201 ALA A N 1
ATOM 1543 C CA . ALA A 1 201 ? 21.417 -6.298 23.303 1.00 93.88 201 ALA A CA 1
ATOM 1544 C C . ALA A 1 201 ? 22.771 -6.735 22.718 1.00 93.88 201 ALA A C 1
ATOM 1546 O O . ALA A 1 201 ? 23.381 -5.997 21.942 1.00 93.88 201 ALA A O 1
ATOM 1547 N N . GLN A 1 202 ? 23.227 -7.954 23.026 1.00 95.50 202 GLN A N 1
ATOM 1548 C CA . GLN A 1 202 ? 24.433 -8.520 22.422 1.00 95.50 202 GLN A CA 1
ATOM 1549 C C . GLN A 1 202 ? 24.281 -8.697 20.904 1.00 95.50 202 GLN A C 1
ATOM 1551 O O . GLN A 1 202 ? 25.169 -8.287 20.157 1.00 95.50 202 GLN A O 1
ATOM 1556 N N . GLY A 1 203 ? 23.152 -9.236 20.434 1.00 94.25 203 GLY A N 1
ATOM 1557 C CA . GLY A 1 203 ? 22.884 -9.397 19.004 1.00 94.25 203 GLY A CA 1
ATOM 1558 C C . GLY A 1 203 ? 22.844 -8.066 18.244 1.00 94.25 203 GLY A C 1
ATOM 1559 O O . GLY A 1 203 ? 23.394 -7.984 17.146 1.00 94.25 203 GLY A O 1
ATOM 1560 N N . ILE A 1 204 ? 22.295 -7.002 18.846 1.00 95.31 204 ILE A N 1
ATOM 1561 C CA . ILE A 1 204 ? 22.311 -5.645 18.268 1.00 95.31 204 ILE A CA 1
ATOM 1562 C C . ILE A 1 204 ? 23.736 -5.116 18.147 1.00 95.31 204 ILE A C 1
ATOM 1564 O O . ILE A 1 204 ? 24.102 -4.587 17.098 1.00 95.31 204 ILE A O 1
ATOM 1568 N N . ARG A 1 205 ? 24.564 -5.277 19.186 1.00 96.25 205 ARG A N 1
ATOM 1569 C CA . ARG A 1 205 ? 25.974 -4.857 19.139 1.00 96.25 205 ARG A CA 1
ATOM 1570 C C . ARG A 1 205 ? 26.735 -5.587 18.037 1.00 96.25 205 ARG A C 1
ATOM 1572 O O . ARG A 1 205 ? 27.463 -4.951 17.281 1.00 96.25 205 ARG A O 1
ATOM 1579 N N . THR A 1 206 ? 26.529 -6.897 17.899 1.00 95.94 206 THR A N 1
ATOM 1580 C CA . THR A 1 206 ? 27.122 -7.679 16.806 1.00 95.94 206 THR A CA 1
ATOM 1581 C C . THR A 1 206 ? 26.665 -7.166 15.440 1.00 95.94 206 THR A C 1
ATOM 1583 O O . THR A 1 206 ? 27.510 -6.915 14.586 1.00 95.94 206 THR A O 1
ATOM 1586 N N . ALA A 1 207 ? 25.363 -6.934 15.250 1.00 95.31 207 ALA A N 1
ATOM 1587 C CA . ALA A 1 207 ? 24.811 -6.399 14.005 1.00 95.31 207 ALA A CA 1
ATOM 1588 C C . ALA A 1 207 ? 25.383 -5.013 13.654 1.00 95.31 207 ALA A C 1
ATOM 1590 O O . ALA A 1 207 ? 25.782 -4.779 12.515 1.00 95.31 207 ALA A O 1
ATOM 1591 N N . LYS A 1 208 ? 25.499 -4.108 14.634 1.00 96.81 208 LYS A N 1
ATOM 1592 C CA . LYS A 1 208 ? 26.121 -2.786 14.449 1.00 96.81 208 LYS A CA 1
ATOM 1593 C C . LYS A 1 208 ? 27.596 -2.882 14.063 1.00 96.81 208 LYS A C 1
ATOM 1595 O O . LYS A 1 208 ? 28.044 -2.146 13.188 1.00 96.81 208 LYS A O 1
ATOM 1600 N N . ASN A 1 209 ? 28.339 -3.805 14.670 1.00 96.06 209 ASN A N 1
ATOM 1601 C CA . ASN A 1 209 ? 29.736 -4.045 14.311 1.00 96.06 209 ASN A CA 1
ATOM 1602 C C . ASN A 1 209 ? 29.867 -4.584 12.877 1.00 96.06 209 ASN A C 1
ATOM 1604 O O . ASN A 1 209 ? 30.741 -4.136 12.137 1.00 96.06 209 ASN A O 1
ATOM 1608 N N . GLU A 1 210 ? 28.986 -5.501 12.458 1.00 96.00 210 GLU A N 1
ATOM 1609 C CA . GLU A 1 210 ? 28.941 -5.992 11.074 1.00 96.00 210 GLU A CA 1
ATOM 1610 C C . GLU A 1 210 ? 28.574 -4.860 10.090 1.00 96.00 210 GLU A C 1
ATOM 1612 O O . GLU A 1 210 ? 29.235 -4.710 9.063 1.00 96.00 210 GLU A O 1
ATOM 1617 N N . LEU A 1 211 ? 27.605 -3.994 10.423 1.00 96.19 211 LEU A N 1
ATOM 1618 C CA . LEU A 1 211 ? 27.271 -2.807 9.619 1.00 96.19 211 LEU A CA 1
ATOM 1619 C C . LEU A 1 211 ? 28.445 -1.829 9.496 1.00 96.19 211 LEU A C 1
ATOM 1621 O O . LEU A 1 211 ? 28.675 -1.287 8.416 1.00 96.19 211 LEU A O 1
ATOM 1625 N N . ALA A 1 212 ? 29.213 -1.619 10.566 1.00 96.25 212 ALA A N 1
ATOM 1626 C CA . ALA A 1 212 ? 30.398 -0.766 10.531 1.00 96.25 212 ALA A CA 1
ATOM 1627 C C . ALA A 1 212 ? 31.491 -1.329 9.602 1.00 96.25 212 ALA A C 1
ATOM 1629 O O . ALA A 1 212 ? 32.145 -0.564 8.891 1.00 96.25 212 ALA A O 1
ATOM 1630 N N . GLN A 1 213 ? 31.660 -2.656 9.556 1.00 95.75 213 GLN A N 1
ATOM 1631 C CA . GLN A 1 213 ? 32.570 -3.316 8.611 1.00 95.75 213 GLN A CA 1
ATOM 1632 C C . GLN A 1 213 ? 32.091 -3.157 7.166 1.00 95.75 213 GLN A C 1
ATOM 1634 O O . GLN A 1 213 ? 32.882 -2.797 6.295 1.00 95.75 213 GLN A O 1
ATOM 1639 N N . ILE A 1 214 ? 30.793 -3.356 6.916 1.00 94.81 214 ILE A N 1
ATOM 1640 C CA . ILE A 1 214 ? 30.192 -3.136 5.596 1.00 94.81 214 ILE A CA 1
ATOM 1641 C C . ILE A 1 214 ? 30.398 -1.685 5.158 1.00 94.81 214 ILE A C 1
ATOM 1643 O O . ILE A 1 214 ? 30.844 -1.447 4.041 1.00 94.81 214 ILE A O 1
ATOM 1647 N N . LEU A 1 215 ? 30.166 -0.721 6.052 1.00 95.56 215 LEU A N 1
ATOM 1648 C CA . LEU A 1 215 ? 30.388 0.698 5.786 1.00 95.56 215 LEU A CA 1
ATOM 1649 C C . LEU A 1 215 ? 31.854 1.011 5.432 1.00 95.56 215 LEU A C 1
ATOM 1651 O O . LEU A 1 215 ? 32.128 1.889 4.616 1.00 95.56 215 LEU A O 1
ATOM 1655 N N . ALA A 1 216 ? 32.816 0.316 6.042 1.00 95.62 216 ALA A N 1
ATOM 1656 C CA . ALA A 1 216 ? 34.228 0.467 5.698 1.00 95.62 216 ALA A CA 1
ATOM 1657 C C . ALA A 1 216 ? 34.541 -0.086 4.296 1.00 95.62 216 ALA A C 1
ATOM 1659 O O . ALA A 1 216 ? 35.286 0.544 3.546 1.00 95.62 216 ALA A O 1
ATOM 1660 N N . ILE A 1 217 ? 33.940 -1.223 3.926 1.00 94.06 217 ILE A N 1
ATOM 1661 C CA . ILE A 1 217 ? 34.073 -1.824 2.591 1.00 94.06 217 ILE A CA 1
ATOM 1662 C C . ILE A 1 217 ? 33.458 -0.905 1.533 1.00 94.06 217 ILE A C 1
ATOM 1664 O O . ILE A 1 217 ? 34.105 -0.595 0.533 1.00 94.06 217 ILE A O 1
ATOM 1668 N N . THR A 1 218 ? 32.242 -0.415 1.766 1.00 93.75 218 THR A N 1
ATOM 1669 C CA . THR A 1 218 ? 31.496 0.402 0.804 1.00 93.75 218 THR A CA 1
ATOM 1670 C C . THR A 1 218 ? 32.149 1.755 0.531 1.00 93.75 218 THR A C 1
ATOM 1672 O O . THR A 1 218 ? 32.099 2.235 -0.597 1.00 93.75 218 THR A O 1
ATOM 1675 N N . LYS A 1 219 ? 32.876 2.332 1.497 1.00 94.12 219 LYS A N 1
ATOM 1676 C CA . LYS A 1 219 ? 33.694 3.545 1.287 1.00 94.12 219 LYS A CA 1
ATOM 1677 C C . LYS A 1 219 ? 34.796 3.392 0.231 1.00 94.12 219 LYS A C 1
ATOM 1679 O O . LYS A 1 219 ? 35.321 4.400 -0.230 1.00 94.12 219 LYS A O 1
ATOM 1684 N N . SER A 1 220 ? 35.172 2.165 -0.140 1.00 93.00 220 SER A N 1
ATOM 1685 C CA . SER A 1 220 ? 36.180 1.918 -1.182 1.00 93.00 220 SER A CA 1
ATOM 1686 C C . SER A 1 220 ? 35.628 1.962 -2.617 1.00 93.00 220 SER A C 1
ATOM 1688 O O . SER A 1 220 ? 36.414 1.913 -3.567 1.00 93.00 220 SER A O 1
ATOM 1690 N N . PHE A 1 221 ? 34.304 2.081 -2.777 1.00 91.69 221 PHE A N 1
ATOM 1691 C CA . PHE A 1 221 ? 33.606 2.084 -4.063 1.00 91.69 221 PHE A CA 1
ATOM 1692 C C . PHE A 1 221 ? 33.307 3.506 -4.576 1.00 91.69 221 PHE A C 1
ATOM 1694 O O . PHE A 1 221 ? 33.248 4.452 -3.785 1.00 91.69 221 PHE A O 1
ATOM 1701 N N . PRO A 1 222 ? 33.099 3.686 -5.896 1.00 91.81 222 PRO A N 1
ATOM 1702 C CA . PRO A 1 222 ? 32.677 4.962 -6.471 1.00 91.81 222 PRO A CA 1
ATOM 1703 C C . PRO A 1 222 ? 31.302 5.401 -5.936 1.00 91.81 222 PRO A C 1
ATOM 1705 O O . PRO A 1 222 ? 30.401 4.566 -5.895 1.00 91.81 222 PRO A O 1
ATOM 1708 N N . PRO A 1 223 ? 31.073 6.694 -5.619 1.00 91.25 223 PRO A N 1
ATOM 1709 C CA . PRO A 1 223 ? 29.849 7.172 -4.956 1.00 91.25 223 PRO A CA 1
ATOM 1710 C C . PRO A 1 223 ? 28.528 6.736 -5.609 1.00 91.25 223 PRO A C 1
ATOM 1712 O O . PRO A 1 223 ? 27.567 6.436 -4.909 1.00 91.25 223 PRO A O 1
ATOM 1715 N N . GLN A 1 224 ? 28.507 6.654 -6.942 1.00 88.69 224 GLN A N 1
ATOM 1716 C CA . GLN A 1 224 ? 27.342 6.261 -7.742 1.00 88.69 224 GLN A CA 1
ATOM 1717 C C . GLN A 1 224 ? 26.891 4.817 -7.464 1.00 88.69 224 GLN A C 1
ATOM 1719 O O . GLN A 1 224 ? 25.699 4.529 -7.454 1.00 88.69 224 GLN A O 1
ATOM 1724 N N . GLU A 1 225 ? 27.836 3.908 -7.205 1.00 85.19 225 GLU A N 1
ATOM 1725 C CA . GLU A 1 225 ? 27.554 2.493 -6.924 1.00 85.19 225 GLU A CA 1
ATOM 1726 C C . GLU A 1 225 ? 27.098 2.288 -5.468 1.00 85.19 225 GLU A C 1
ATOM 1728 O O . GLU A 1 225 ? 26.425 1.308 -5.155 1.00 85.19 225 GLU A O 1
ATOM 1733 N N . VAL A 1 226 ? 27.441 3.216 -4.565 1.00 91.56 226 VAL A N 1
ATOM 1734 C CA . VAL A 1 226 ? 27.207 3.055 -3.121 1.00 91.56 226 VAL A CA 1
ATOM 1735 C C . VAL A 1 226 ? 25.930 3.724 -2.632 1.00 91.56 226 VAL A C 1
ATOM 1737 O O . VAL A 1 226 ? 25.461 3.383 -1.553 1.00 91.56 226 VAL A O 1
ATOM 1740 N N . GLU A 1 227 ? 25.353 4.663 -3.381 1.00 88.50 227 GLU A N 1
ATOM 1741 C CA . GLU A 1 227 ? 24.217 5.477 -2.923 1.00 88.50 227 GLU A CA 1
ATOM 1742 C C . GLU A 1 227 ? 23.058 4.626 -2.370 1.00 88.50 227 GLU A C 1
ATOM 1744 O O . GLU A 1 227 ? 22.591 4.840 -1.248 1.00 88.50 227 GLU A O 1
ATOM 1749 N N . HIS A 1 228 ? 22.678 3.575 -3.099 1.00 78.88 228 HIS A N 1
ATOM 1750 C CA . HIS A 1 228 ? 21.613 2.652 -2.701 1.00 78.88 228 HIS A CA 1
ATOM 1751 C C . HIS A 1 228 ? 21.974 1.843 -1.446 1.00 78.88 228 HIS A C 1
ATOM 1753 O O . HIS A 1 228 ? 21.167 1.702 -0.525 1.00 78.88 228 HIS A O 1
ATOM 1759 N N . VAL A 1 229 ? 23.207 1.339 -1.376 1.00 85.81 229 VAL A N 1
ATOM 1760 C CA . VAL A 1 229 ? 23.685 0.528 -0.247 1.00 85.81 229 VAL A CA 1
ATOM 1761 C C . VAL A 1 229 ? 23.859 1.383 1.009 1.00 85.81 229 VAL A C 1
ATOM 1763 O O . VAL A 1 229 ? 23.535 0.940 2.109 1.00 85.81 229 VAL A O 1
ATOM 1766 N N . MET A 1 230 ? 24.283 2.639 0.859 1.00 90.12 230 MET A N 1
ATOM 1767 C CA . MET A 1 230 ? 24.348 3.613 1.948 1.00 90.12 230 MET A CA 1
ATOM 1768 C C . MET A 1 230 ? 22.974 3.877 2.560 1.00 90.12 230 MET A C 1
ATOM 1770 O O . MET A 1 230 ? 22.868 3.917 3.788 1.00 90.12 230 MET A O 1
ATOM 1774 N N . GLY A 1 231 ? 21.929 3.999 1.734 1.00 81.62 231 GLY A N 1
ATOM 1775 C CA . GLY A 1 231 ? 20.550 4.116 2.211 1.00 81.62 231 GLY A CA 1
ATOM 1776 C C . GLY A 1 231 ? 20.138 2.926 3.084 1.00 81.62 231 GLY A C 1
ATOM 1777 O O . GLY A 1 231 ? 19.632 3.111 4.192 1.00 81.62 231 GLY A O 1
ATOM 1778 N N . LEU A 1 232 ? 20.444 1.700 2.644 1.00 80.94 232 LEU A N 1
ATOM 1779 C CA . LEU A 1 232 ? 20.155 0.477 3.404 1.00 80.94 232 LEU A CA 1
ATOM 1780 C C . LEU A 1 232 ? 20.931 0.402 4.728 1.00 80.94 232 LEU A C 1
ATOM 1782 O O . LEU A 1 232 ? 20.348 0.068 5.762 1.00 80.94 232 LEU A O 1
ATOM 1786 N N . ILE A 1 233 ? 22.224 0.750 4.724 1.00 90.62 233 ILE A N 1
ATOM 1787 C CA . ILE A 1 233 ? 23.060 0.781 5.936 1.00 90.62 233 ILE A CA 1
ATOM 1788 C C . ILE A 1 233 ? 22.490 1.775 6.956 1.00 90.62 233 ILE A C 1
ATOM 1790 O O . ILE A 1 233 ? 22.357 1.436 8.135 1.00 90.62 233 ILE A O 1
ATOM 1794 N N . GLN A 1 234 ? 22.131 2.988 6.523 1.00 89.69 234 GLN A N 1
ATOM 1795 C CA . GLN A 1 234 ? 21.556 4.011 7.404 1.00 89.69 234 GLN A CA 1
ATOM 1796 C C . GLN A 1 234 ? 20.218 3.557 7.995 1.00 89.69 234 GLN A C 1
ATOM 1798 O O . GLN A 1 234 ? 19.982 3.708 9.195 1.00 89.69 234 GLN A O 1
ATOM 1803 N N . GLN A 1 235 ? 19.368 2.945 7.173 1.00 82.38 235 GLN A N 1
ATOM 1804 C CA . GLN A 1 235 ? 18.064 2.451 7.596 1.00 82.38 235 GLN A CA 1
ATOM 1805 C C . GLN A 1 235 ? 18.177 1.315 8.623 1.00 82.38 235 GLN A C 1
ATOM 1807 O O . GLN A 1 235 ? 17.501 1.351 9.652 1.00 82.38 235 GLN A O 1
ATOM 1812 N N . LEU A 1 236 ? 19.062 0.337 8.391 1.00 86.00 236 LEU A N 1
ATOM 1813 C CA . LEU A 1 236 ? 19.325 -0.743 9.349 1.00 86.00 236 LEU A CA 1
ATOM 1814 C C . LEU A 1 236 ? 19.937 -0.216 10.649 1.00 86.00 236 LEU A C 1
ATOM 1816 O O . LEU A 1 236 ? 19.534 -0.648 11.726 1.00 86.00 236 LEU A O 1
ATOM 1820 N N . THR A 1 237 ? 20.854 0.750 10.566 1.00 93.25 237 THR A N 1
ATOM 1821 C CA . THR A 1 237 ? 21.451 1.385 11.753 1.00 93.25 237 THR A CA 1
ATOM 1822 C C . THR A 1 237 ? 20.377 2.064 12.606 1.00 93.25 237 THR A C 1
ATOM 1824 O O . THR A 1 237 ? 20.267 1.773 13.795 1.00 93.25 237 THR A O 1
ATOM 1827 N N . SER A 1 238 ? 19.516 2.876 11.983 1.00 86.19 238 SER A N 1
ATOM 1828 C CA . SER A 1 238 ? 18.402 3.555 12.658 1.00 86.19 238 SER A CA 1
ATOM 1829 C C . SER A 1 238 ? 17.428 2.567 13.311 1.00 86.19 238 SER A C 1
ATOM 1831 O O . SER A 1 238 ? 17.026 2.745 14.463 1.00 86.19 238 SER A O 1
ATOM 1833 N N . MET A 1 239 ? 17.093 1.473 12.619 1.00 87.31 239 MET A N 1
ATOM 1834 C CA . MET A 1 239 ? 16.259 0.407 13.176 1.00 87.31 239 MET A CA 1
ATOM 1835 C C . MET A 1 239 ? 16.899 -0.208 14.430 1.00 87.31 239 MET A C 1
ATOM 1837 O O . MET A 1 239 ? 16.233 -0.334 15.458 1.00 87.31 239 MET A O 1
ATOM 1841 N N . LEU A 1 240 ? 18.188 -0.553 14.374 1.00 91.69 240 LEU A N 1
ATOM 1842 C CA . LEU A 1 240 ? 18.916 -1.118 15.513 1.00 91.69 240 LEU A CA 1
ATOM 1843 C C . LEU A 1 240 ? 18.995 -0.141 16.696 1.00 91.69 240 LEU A C 1
ATOM 1845 O O . LEU A 1 240 ? 18.843 -0.572 17.838 1.00 91.69 240 LEU A O 1
ATOM 1849 N N . ASP A 1 241 ? 19.158 1.161 16.445 1.00 90.62 241 ASP A N 1
ATOM 1850 C CA . ASP A 1 241 ? 19.143 2.205 17.481 1.00 90.62 241 ASP A CA 1
ATOM 1851 C C . ASP A 1 241 ? 17.784 2.328 18.180 1.00 90.62 241 ASP A C 1
ATOM 1853 O O . ASP A 1 241 ? 17.707 2.600 19.381 1.00 90.62 241 ASP A O 1
ATOM 1857 N N . VAL A 1 242 ? 16.684 2.161 17.442 1.00 82.25 242 VAL A N 1
ATOM 1858 C CA . VAL A 1 242 ? 15.331 2.154 18.020 1.00 82.25 242 VAL A CA 1
ATOM 1859 C C . VAL A 1 242 ? 15.137 0.924 18.905 1.00 82.25 242 VAL A C 1
ATOM 1861 O O . VAL A 1 242 ? 14.657 1.058 20.034 1.00 82.25 242 VAL A O 1
ATOM 1864 N N . VAL A 1 243 ? 15.540 -0.261 18.432 1.00 80.50 243 VAL A N 1
ATOM 1865 C CA . VAL A 1 243 ? 15.421 -1.497 19.219 1.00 80.50 243 VAL A CA 1
ATOM 1866 C C . VAL A 1 243 ? 16.282 -1.409 20.481 1.00 80.50 243 VAL A C 1
ATOM 1868 O O . VAL A 1 243 ? 15.776 -1.687 21.566 1.00 80.50 243 VAL A O 1
ATOM 1871 N N . GLU A 1 244 ? 17.529 -0.944 20.387 1.00 92.69 244 GLU A N 1
ATOM 1872 C CA . GLU A 1 244 ? 18.418 -0.794 21.546 1.00 92.69 244 GLU A CA 1
ATOM 1873 C C . GLU A 1 244 ? 17.842 0.161 22.599 1.00 92.69 244 GLU A C 1
ATOM 1875 O O . GLU A 1 244 ? 17.803 -0.179 23.782 1.00 92.69 244 GLU A O 1
ATOM 1880 N N . ARG A 1 245 ? 17.301 1.313 22.176 1.00 86.00 245 ARG A N 1
ATOM 1881 C CA . ARG A 1 245 ? 16.607 2.241 23.084 1.00 86.00 245 ARG A CA 1
ATOM 1882 C C . ARG A 1 245 ? 15.396 1.593 23.750 1.00 86.00 245 ARG A C 1
ATOM 1884 O O . ARG A 1 245 ? 15.194 1.777 24.948 1.00 86.00 245 ARG A O 1
ATOM 1891 N N . SER A 1 246 ? 14.621 0.801 23.009 1.00 79.56 246 SER A N 1
ATOM 1892 C CA . SER A 1 246 ? 13.468 0.090 23.574 1.00 79.56 246 SER A CA 1
ATOM 1893 C C . SER A 1 246 ? 13.877 -0.961 24.614 1.00 79.56 246 SER A C 1
ATOM 1895 O O . SER A 1 246 ? 13.190 -1.131 25.620 1.00 79.56 246 SER A O 1
ATOM 1897 N N . LEU A 1 247 ? 15.019 -1.632 24.422 1.00 83.56 247 LEU A N 1
ATOM 1898 C CA . LEU A 1 247 ? 15.553 -2.602 25.382 1.00 83.56 247 LEU A CA 1
ATOM 1899 C C . LEU A 1 247 ? 16.096 -1.921 26.635 1.00 83.56 247 LEU A C 1
ATOM 1901 O O . LEU A 1 247 ? 15.828 -2.388 27.741 1.00 83.56 247 LEU A O 1
ATOM 1905 N N . ALA A 1 248 ? 16.784 -0.789 26.476 1.00 81.50 248 ALA A N 1
ATOM 1906 C CA . ALA A 1 248 ? 17.241 0.021 27.600 1.00 81.50 248 ALA A CA 1
ATOM 1907 C C . ALA A 1 248 ? 16.063 0.510 28.465 1.00 81.50 248 ALA A C 1
ATOM 1909 O O . ALA A 1 248 ? 16.136 0.473 29.690 1.00 81.50 248 ALA A O 1
ATOM 1910 N N . GLN A 1 249 ? 14.942 0.885 27.838 1.00 76.56 249 GLN A N 1
ATOM 1911 C CA . GLN A 1 249 ? 13.717 1.276 28.544 1.00 76.56 249 GLN A CA 1
ATOM 1912 C C . GLN A 1 249 ? 13.046 0.102 29.280 1.00 76.56 249 GLN A C 1
ATOM 1914 O O . GLN A 1 249 ? 12.525 0.292 30.380 1.00 76.56 249 GLN A O 1
ATOM 1919 N N . ARG A 1 250 ? 13.088 -1.119 28.724 1.00 69.50 250 ARG A N 1
ATOM 1920 C CA . ARG A 1 250 ? 12.568 -2.329 29.395 1.00 69.50 250 ARG A CA 1
ATOM 1921 C C . ARG A 1 250 ? 13.367 -2.693 30.648 1.00 69.50 250 ARG A C 1
ATOM 1923 O O . ARG A 1 250 ? 12.770 -3.073 31.649 1.00 69.50 250 ARG A O 1
ATOM 1930 N N . GLY A 1 251 ? 14.692 -2.535 30.616 1.00 62.88 251 GLY A N 1
ATOM 1931 C CA . GLY A 1 251 ? 15.556 -2.802 31.773 1.00 62.88 251 GLY A CA 1
ATOM 1932 C C . GLY A 1 251 ? 15.281 -1.892 32.977 1.00 62.88 251 GLY A C 1
ATOM 1933 O O . GLY A 1 251 ? 15.537 -2.288 34.108 1.00 62.88 251 GLY A O 1
ATOM 1934 N N . ALA A 1 252 ? 14.711 -0.706 32.748 1.00 55.72 252 ALA A N 1
ATOM 1935 C CA . ALA A 1 252 ? 14.401 0.268 33.793 1.00 55.72 252 ALA A CA 1
ATOM 1936 C C . ALA A 1 252 ? 12.980 0.143 34.389 1.00 55.72 252 ALA A C 1
ATOM 1938 O O . ALA A 1 252 ? 12.670 0.846 35.344 1.00 55.72 252 ALA A O 1
ATOM 1939 N N . THR A 1 253 ? 12.096 -0.707 33.840 1.00 54.00 253 THR A N 1
ATOM 1940 C CA . THR A 1 253 ? 10.637 -0.656 34.112 1.00 54.00 253 THR A CA 1
ATOM 1941 C C . THR A 1 253 ? 9.999 -1.982 34.559 1.00 54.00 253 THR A C 1
ATOM 1943 O O . THR A 1 253 ? 8.773 -2.078 34.640 1.00 54.00 253 THR A O 1
ATOM 1946 N N . SER A 1 254 ? 10.798 -3.001 34.895 1.00 49.47 254 SER A N 1
ATOM 1947 C CA . SER A 1 254 ? 10.323 -4.381 35.120 1.00 49.47 254 SER A CA 1
ATOM 1948 C C . SER A 1 254 ? 9.273 -4.566 36.234 1.00 49.47 254 SER A C 1
ATOM 1950 O O . SER A 1 254 ? 8.497 -5.512 36.148 1.00 49.47 254 SER A O 1
ATOM 1952 N N . GLU A 1 255 ? 9.185 -3.692 37.242 1.00 46.59 255 GLU A N 1
ATOM 1953 C CA . GLU A 1 255 ? 8.110 -3.753 38.260 1.00 46.59 255 GLU A CA 1
ATOM 1954 C C . GLU A 1 255 ? 6.852 -2.958 37.864 1.00 46.59 255 GLU A C 1
ATOM 1956 O O . GLU A 1 255 ? 5.736 -3.307 38.241 1.00 46.59 255 GLU A O 1
ATOM 1961 N N . SER A 1 256 ? 6.997 -1.922 37.035 1.00 51.81 256 SER A N 1
ATOM 1962 C CA . SER A 1 256 ? 5.889 -1.054 36.611 1.00 51.81 256 SER A CA 1
ATOM 1963 C C . SER A 1 256 ? 5.028 -1.688 35.508 1.00 51.81 256 SER A C 1
ATOM 1965 O O . SER A 1 256 ? 3.815 -1.480 35.465 1.00 51.81 256 SER A O 1
ATOM 1967 N N . ALA A 1 257 ? 5.625 -2.509 34.640 1.00 49.06 257 ALA A N 1
ATOM 1968 C CA . ALA A 1 257 ? 4.928 -3.112 33.502 1.00 49.06 257 ALA A CA 1
ATOM 1969 C C . ALA A 1 257 ? 3.954 -4.240 33.896 1.00 49.06 257 ALA A C 1
ATOM 1971 O O . ALA A 1 257 ? 2.892 -4.368 33.284 1.00 49.06 257 ALA A O 1
ATOM 1972 N N . ILE A 1 258 ? 4.281 -5.020 34.935 1.00 52.84 258 ILE A N 1
ATOM 1973 C CA . ILE A 1 258 ? 3.388 -6.058 35.482 1.00 52.84 258 ILE A CA 1
ATOM 1974 C C . ILE A 1 258 ? 2.140 -5.400 36.088 1.00 52.84 258 ILE A C 1
ATOM 1976 O O . ILE A 1 258 ? 1.022 -5.864 35.864 1.00 52.84 258 ILE A O 1
ATOM 1980 N N . ASN A 1 259 ? 2.323 -4.259 36.759 1.00 56.34 259 ASN A N 1
ATOM 1981 C CA . ASN A 1 259 ? 1.229 -3.476 37.325 1.00 56.34 259 ASN A CA 1
ATOM 1982 C C . ASN A 1 259 ? 0.328 -2.871 36.224 1.00 56.34 259 ASN A C 1
ATOM 1984 O O . ASN A 1 259 ? -0.892 -2.966 36.282 1.00 56.34 259 ASN A O 1
ATOM 1988 N N . ALA A 1 260 ? 0.914 -2.351 35.138 1.00 59.88 260 ALA A N 1
ATOM 1989 C CA . ALA A 1 260 ? 0.154 -1.767 34.028 1.00 59.88 260 ALA A CA 1
ATOM 1990 C C . ALA A 1 260 ? -0.709 -2.787 33.251 1.00 59.88 260 ALA A C 1
ATOM 1992 O O . ALA A 1 260 ? -1.811 -2.455 32.807 1.00 59.88 260 ALA A O 1
ATOM 1993 N N . GLN A 1 261 ? -0.235 -4.028 33.080 1.00 55.75 261 GLN A N 1
ATOM 1994 C CA . GLN A 1 261 ? -1.010 -5.088 32.422 1.00 55.75 261 GLN A CA 1
ATOM 1995 C C . GLN A 1 261 ? -2.153 -5.594 33.312 1.00 55.75 261 GLN A C 1
ATOM 1997 O O . GLN A 1 261 ? -3.261 -5.792 32.806 1.00 55.75 261 GLN A O 1
ATOM 2002 N N . GLY A 1 262 ? -1.907 -5.724 34.622 1.00 70.62 262 GLY A N 1
ATOM 2003 C CA . GLY A 1 262 ? -2.955 -5.955 35.619 1.00 70.62 262 GLY A CA 1
ATOM 2004 C C . GLY A 1 262 ? -4.039 -4.878 35.543 1.00 70.62 262 GLY A C 1
ATOM 2005 O O . GLY A 1 262 ? -5.213 -5.203 35.358 1.00 70.62 262 GLY A O 1
ATOM 2006 N N . GLN A 1 263 ? -3.636 -3.604 35.507 1.00 73.94 263 GLN A N 1
ATOM 2007 C CA . GLN A 1 263 ? -4.564 -2.475 35.405 1.00 73.94 263 GLN A CA 1
ATOM 2008 C C . GLN A 1 263 ? -5.379 -2.480 34.115 1.00 73.94 263 GLN A C 1
ATOM 2010 O O . GLN A 1 263 ? -6.587 -2.249 34.130 1.00 73.94 263 GLN A O 1
ATOM 2015 N N . ALA A 1 264 ? -4.751 -2.776 32.976 1.00 71.94 264 ALA A N 1
ATOM 2016 C CA . ALA A 1 264 ? -5.453 -2.831 31.698 1.00 71.94 264 ALA A CA 1
ATOM 2017 C C . ALA A 1 264 ? -6.485 -3.974 31.646 1.00 71.94 264 ALA A C 1
ATOM 2019 O O . ALA A 1 264 ? -7.550 -3.818 31.038 1.00 71.94 264 ALA A O 1
ATOM 2020 N N . ALA A 1 265 ? -6.190 -5.119 32.270 1.00 76.25 265 ALA A N 1
ATOM 2021 C CA . ALA A 1 265 ? -7.138 -6.222 32.404 1.00 76.25 265 ALA A CA 1
ATOM 2022 C C . ALA A 1 265 ? -8.292 -5.858 33.351 1.00 76.25 265 ALA A C 1
ATOM 2024 O O . ALA A 1 265 ? -9.454 -6.100 33.013 1.00 76.25 265 ALA A O 1
ATOM 2025 N N . LEU A 1 266 ? -7.986 -5.198 34.472 1.00 83.25 266 LEU A N 1
ATOM 2026 C CA . LEU A 1 266 ? -8.966 -4.698 35.432 1.00 83.25 266 LEU A CA 1
ATOM 2027 C C . LEU A 1 266 ? -9.951 -3.720 34.775 1.00 83.25 266 LEU A C 1
ATOM 2029 O O . LEU A 1 266 ? -11.164 -3.899 34.866 1.00 83.25 266 LEU A O 1
ATOM 2033 N N . VAL A 1 267 ? -9.445 -2.739 34.020 1.00 85.25 267 VAL A N 1
ATOM 2034 C CA . VAL A 1 267 ? -10.267 -1.753 33.296 1.00 85.25 267 VAL A CA 1
ATOM 2035 C C . VAL A 1 267 ? -11.227 -2.433 32.316 1.00 85.25 267 VAL A C 1
ATOM 2037 O O . VAL A 1 267 ? -12.405 -2.078 32.253 1.00 85.25 267 VAL A O 1
ATOM 2040 N N . LYS A 1 268 ? -10.766 -3.449 31.572 1.00 84.50 268 LYS A N 1
ATOM 2041 C CA . LYS A 1 268 ? -11.641 -4.226 30.675 1.00 84.50 268 LYS A CA 1
ATOM 2042 C C . LYS A 1 268 ? -12.728 -4.974 31.439 1.00 84.50 268 LYS A C 1
ATOM 2044 O O . LYS A 1 268 ? -13.857 -5.054 30.957 1.00 84.50 268 LYS A O 1
ATOM 2049 N N . LEU A 1 269 ? -12.393 -5.520 32.605 1.00 89.06 269 LEU A N 1
ATOM 2050 C CA . LEU A 1 269 ? -13.338 -6.243 33.446 1.00 89.06 269 LEU A CA 1
ATOM 2051 C C . LEU A 1 269 ? -14.424 -5.305 33.987 1.00 89.06 269 LEU A C 1
ATOM 2053 O O . LEU A 1 269 ? -15.605 -5.630 33.884 1.00 89.06 269 LEU A O 1
ATOM 2057 N N . HIS A 1 270 ? -14.049 -4.112 34.460 1.00 91.12 270 HIS A N 1
ATOM 2058 C CA . HIS A 1 270 ? -15.007 -3.077 34.856 1.00 91.12 270 HIS A CA 1
ATOM 2059 C C . HIS A 1 270 ? -15.920 -2.672 33.693 1.00 91.12 270 HIS A C 1
ATOM 2061 O O . HIS A 1 270 ? -17.135 -2.674 33.866 1.00 91.12 270 HIS A O 1
ATOM 2067 N N . ALA A 1 271 ? -15.368 -2.422 32.502 1.00 86.94 271 ALA A N 1
ATOM 2068 C CA . ALA A 1 271 ? -16.162 -2.059 31.326 1.00 86.94 271 ALA A CA 1
ATOM 2069 C C . ALA A 1 271 ? -17.156 -3.163 30.912 1.00 86.94 271 ALA A C 1
ATOM 2071 O O . ALA A 1 271 ? -18.280 -2.871 30.507 1.00 86.94 271 ALA A O 1
ATOM 2072 N N . MET A 1 272 ? -16.771 -4.438 31.037 1.00 93.62 272 MET A N 1
ATOM 2073 C CA . MET A 1 272 ? -17.674 -5.569 30.799 1.00 93.62 272 MET A CA 1
ATOM 2074 C C . MET A 1 272 ? -18.826 -5.597 31.814 1.00 93.62 272 MET A C 1
ATOM 2076 O O . MET A 1 272 ? -19.977 -5.789 31.422 1.00 93.62 272 MET A O 1
ATOM 2080 N N . LEU A 1 273 ? -18.536 -5.396 33.104 1.00 93.81 273 LEU A N 1
ATOM 2081 C CA . LEU A 1 273 ? -19.562 -5.340 34.152 1.00 93.81 273 LEU A CA 1
ATOM 2082 C C . LEU A 1 27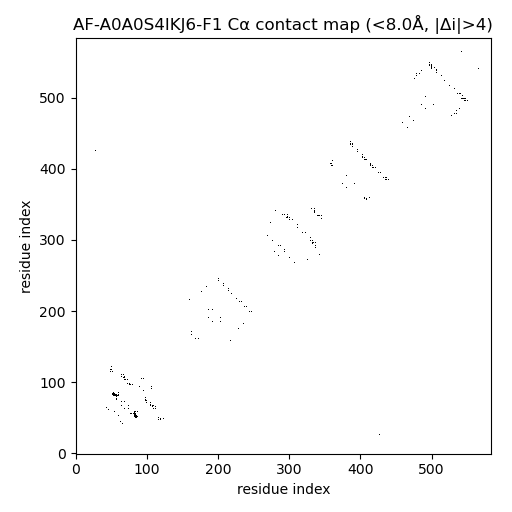3 ? -20.501 -4.144 33.956 1.00 93.81 273 LEU A C 1
ATOM 2084 O O . LEU A 1 273 ? -21.709 -4.298 34.116 1.00 93.81 273 LEU A O 1
ATOM 2088 N N . ASP A 1 274 ? -19.972 -2.990 33.548 1.00 90.94 274 ASP A N 1
ATOM 2089 C CA . ASP A 1 274 ? -20.772 -1.807 33.223 1.00 90.94 274 ASP A CA 1
ATOM 2090 C C . ASP A 1 274 ? -21.698 -2.081 32.022 1.00 90.94 274 ASP A C 1
ATOM 2092 O O . ASP A 1 274 ? -22.877 -1.741 32.072 1.00 90.94 274 ASP A O 1
ATOM 2096 N N . GLY A 1 275 ? -21.219 -2.798 30.997 1.00 89.56 275 GLY A N 1
ATOM 2097 C CA . GLY A 1 275 ? -22.048 -3.246 29.872 1.00 89.56 275 GLY A CA 1
ATOM 2098 C C . GLY A 1 275 ? -23.153 -4.228 30.279 1.00 89.56 275 GLY A C 1
ATOM 2099 O O . GLY A 1 275 ? -24.271 -4.146 29.771 1.00 89.56 275 GLY A O 1
ATOM 2100 N N . PHE A 1 276 ? -22.892 -5.129 31.235 1.00 92.88 276 PHE A N 1
ATOM 2101 C CA . PHE A 1 276 ? -23.948 -5.971 31.809 1.00 92.88 276 PHE A CA 1
ATOM 2102 C C . PHE A 1 276 ? -24.966 -5.149 32.594 1.00 92.88 276 PHE A C 1
ATOM 2104 O O . PHE A 1 276 ? -26.163 -5.387 32.456 1.00 92.88 276 PHE A O 1
ATOM 2111 N N . LEU A 1 277 ? -24.523 -4.173 33.390 1.00 92.62 277 LEU A N 1
ATOM 2112 C CA . LEU A 1 277 ? -25.430 -3.275 34.102 1.00 92.62 277 LEU A CA 1
ATOM 2113 C C . LEU A 1 277 ? -26.289 -2.471 33.140 1.00 92.62 277 LEU A C 1
ATOM 2115 O O . LEU A 1 277 ? -27.495 -2.390 33.341 1.00 92.62 277 LEU A O 1
ATOM 2119 N N . GLU A 1 278 ? -25.710 -1.920 32.080 1.00 89.25 278 GLU A N 1
ATOM 2120 C CA . GLU A 1 278 ? -26.453 -1.201 31.051 1.00 89.25 278 GLU A CA 1
ATOM 2121 C C . GLU A 1 278 ? -27.480 -2.111 30.368 1.00 89.25 278 GLU A C 1
ATOM 2123 O O . GLU A 1 278 ? -28.653 -1.758 30.295 1.00 89.25 278 GLU A O 1
ATOM 2128 N N . ALA A 1 279 ? -27.093 -3.326 29.969 1.00 86.75 279 ALA A N 1
ATOM 2129 C CA . ALA A 1 279 ? -28.017 -4.285 29.366 1.00 86.75 279 ALA A CA 1
ATOM 2130 C C . ALA A 1 279 ? -29.178 -4.654 30.310 1.00 86.75 279 ALA A C 1
ATOM 2132 O O . ALA A 1 279 ? -30.333 -4.678 29.885 1.00 86.75 279 ALA A O 1
ATOM 2133 N N . LEU A 1 280 ? -28.884 -4.889 31.594 1.00 87.56 280 LEU A N 1
ATOM 2134 C CA . LEU A 1 280 ? -29.871 -5.238 32.623 1.00 87.56 280 LEU A CA 1
ATOM 2135 C C . LEU A 1 280 ? -30.757 -4.055 33.049 1.00 87.56 280 LEU A C 1
ATOM 2137 O O . LEU A 1 280 ? -31.878 -4.268 33.506 1.00 87.56 280 LEU A O 1
ATOM 2141 N N . THR A 1 281 ? -30.255 -2.821 32.946 1.00 85.00 281 THR A N 1
ATOM 2142 C CA . THR A 1 281 ? -30.969 -1.587 33.330 1.00 85.00 281 THR A CA 1
ATOM 2143 C C . THR A 1 281 ? -31.727 -0.954 32.171 1.00 85.00 281 THR A C 1
ATOM 2145 O O . THR A 1 281 ? -32.692 -0.227 32.412 1.00 85.00 281 THR A O 1
ATOM 2148 N N . SER A 1 282 ? -31.319 -1.218 30.926 1.00 83.88 282 SER A N 1
ATOM 2149 C CA . SER A 1 282 ? -32.018 -0.728 29.744 1.00 83.88 282 SER A CA 1
ATOM 2150 C C . SER A 1 282 ? -33.468 -1.222 29.772 1.00 83.88 282 SER A C 1
ATOM 2152 O O . SER A 1 282 ? -33.749 -2.404 29.984 1.00 83.88 282 SER A O 1
ATOM 2154 N N . ALA A 1 283 ? -34.403 -0.285 29.617 1.00 55.34 283 ALA A N 1
ATOM 2155 C CA . ALA A 1 283 ? -35.826 -0.452 29.925 1.00 55.34 283 ALA A CA 1
ATOM 2156 C C . ALA A 1 283 ? -36.542 -1.576 29.143 1.00 55.34 283 ALA A C 1
ATOM 2158 O O . ALA A 1 283 ? -37.656 -1.949 29.497 1.00 55.34 283 ALA A O 1
ATOM 2159 N N . ASN A 1 284 ? -35.887 -2.168 28.143 1.00 60.56 284 ASN A N 1
ATOM 2160 C CA . ASN A 1 284 ? -36.429 -3.234 27.301 1.00 60.56 284 ASN A CA 1
ATOM 2161 C C . ASN A 1 284 ? -36.379 -4.622 27.966 1.00 60.56 284 ASN A C 1
ATOM 2163 O O . ASN A 1 284 ? -36.909 -5.588 27.424 1.00 60.56 284 ASN A O 1
ATOM 2167 N N . GLY A 1 285 ? -35.772 -4.742 29.153 1.00 66.00 285 GLY A N 1
ATOM 2168 C CA . GLY A 1 285 ? -35.772 -5.985 29.930 1.00 66.00 285 GLY A CA 1
ATOM 2169 C C . GLY A 1 285 ? -37.176 -6.491 30.285 1.00 66.00 285 GLY A C 1
ATOM 2170 O O . GLY A 1 285 ? -37.359 -7.692 30.459 1.00 66.00 285 GLY A O 1
ATOM 2171 N N . ALA A 1 286 ? -38.169 -5.601 30.382 1.00 74.50 286 ALA A N 1
ATOM 2172 C CA . ALA A 1 286 ? -39.552 -5.961 30.698 1.00 74.50 286 ALA A CA 1
ATOM 2173 C C . ALA A 1 286 ? -40.296 -6.629 29.527 1.00 74.50 286 ALA A C 1
ATOM 2175 O O . ALA A 1 286 ? -41.206 -7.419 29.775 1.00 74.50 286 ALA A O 1
ATOM 2176 N N . ASP A 1 287 ? -39.880 -6.358 28.287 1.00 84.81 287 ASP A N 1
ATOM 2177 C CA . ASP A 1 287 ? -40.530 -6.868 27.072 1.00 84.81 287 ASP A CA 1
ATOM 2178 C C . ASP A 1 287 ? -40.048 -8.277 26.686 1.00 84.81 287 ASP A C 1
ATOM 2180 O O . ASP A 1 287 ? -40.638 -8.936 25.829 1.00 84.81 287 ASP A O 1
ATOM 2184 N N . LEU A 1 288 ? -38.977 -8.766 27.322 1.00 88.69 288 LEU A N 1
ATOM 2185 C CA . LEU A 1 288 ? -38.465 -10.116 27.110 1.00 88.69 288 LEU A CA 1
ATOM 2186 C C . LEU A 1 288 ? -39.369 -11.170 27.780 1.00 88.69 288 LEU A C 1
ATOM 2188 O O . LEU A 1 288 ? -39.721 -11.024 28.958 1.00 88.69 288 LEU A O 1
ATOM 2192 N N . PRO A 1 289 ? -39.676 -12.288 27.090 1.00 93.44 289 PRO A N 1
ATOM 2193 C CA . PRO A 1 289 ? -40.327 -13.440 27.702 1.00 93.44 289 PRO A CA 1
ATOM 2194 C C . PRO A 1 289 ? -39.592 -13.900 28.966 1.00 93.44 289 PRO A C 1
ATOM 2196 O O . PRO A 1 289 ? -38.365 -13.851 29.048 1.00 93.44 289 PRO A O 1
ATOM 2199 N N . GLN A 1 290 ? -40.331 -14.387 29.966 1.00 92.69 290 GLN A N 1
ATOM 2200 C CA . GLN A 1 290 ? -39.750 -14.796 31.251 1.00 92.69 290 GLN A CA 1
ATOM 2201 C C . GLN A 1 290 ? -38.615 -15.824 31.106 1.00 92.69 290 GLN A C 1
ATOM 2203 O O . GLN A 1 290 ? -37.576 -15.662 31.739 1.00 92.69 290 GLN A O 1
ATOM 2208 N N . ALA A 1 291 ? -38.770 -16.810 30.220 1.00 92.62 291 ALA A N 1
ATOM 2209 C CA . ALA A 1 291 ? -37.732 -17.807 29.957 1.00 92.62 291 ALA A CA 1
ATOM 2210 C C . ALA A 1 291 ? -36.423 -17.183 29.431 1.00 92.62 291 ALA A C 1
ATOM 2212 O O . ALA A 1 291 ? -35.331 -17.597 29.824 1.00 92.62 291 ALA A O 1
ATOM 2213 N N . ASP A 1 292 ? -36.515 -16.151 28.587 1.00 92.25 292 ASP A N 1
ATOM 2214 C CA . ASP A 1 292 ? -35.342 -15.461 28.041 1.00 92.25 292 ASP A CA 1
ATOM 2215 C C . ASP A 1 292 ? -34.671 -14.572 29.091 1.00 92.25 292 ASP A C 1
ATOM 2217 O O . ASP A 1 292 ? -33.442 -14.509 29.152 1.00 92.25 292 ASP A O 1
ATOM 2221 N N . ARG A 1 293 ? -35.462 -13.947 29.975 1.00 91.62 293 ARG A N 1
ATOM 2222 C CA . ARG A 1 293 ? -34.950 -13.183 31.125 1.00 91.62 293 ARG A CA 1
ATOM 2223 C C . ARG A 1 293 ? -34.171 -14.068 32.090 1.00 91.62 293 ARG A C 1
ATOM 2225 O O . ARG A 1 293 ? -33.061 -13.713 32.479 1.00 91.62 293 ARG A O 1
ATOM 2232 N N . GLU A 1 294 ? -34.718 -15.230 32.436 1.00 93.12 294 GLU A N 1
ATOM 2233 C CA . GLU A 1 294 ? -34.057 -16.208 33.306 1.00 93.12 294 GLU A CA 1
ATOM 2234 C C . GLU A 1 294 ? -32.763 -16.733 32.670 1.00 93.12 294 GLU A C 1
ATOM 2236 O O . GLU A 1 294 ? -31.723 -16.785 33.330 1.00 93.12 294 GLU A O 1
ATOM 2241 N N . ARG A 1 295 ? -32.784 -17.041 31.366 1.00 92.56 295 ARG A N 1
ATOM 2242 C CA . ARG A 1 295 ? -31.595 -17.492 30.630 1.00 92.56 295 ARG A CA 1
ATOM 2243 C C . ARG A 1 295 ? -30.511 -16.415 30.556 1.00 92.56 295 ARG A C 1
ATOM 2245 O O . ARG A 1 295 ? -29.335 -16.718 30.762 1.00 92.56 295 ARG A O 1
ATOM 2252 N N . LEU A 1 296 ? -30.887 -15.165 30.284 1.00 91.69 296 LEU A N 1
ATOM 2253 C CA . LEU A 1 296 ? -29.960 -14.033 30.264 1.00 91.69 296 LEU A CA 1
ATOM 2254 C C . LEU A 1 296 ? -29.353 -13.792 31.653 1.00 91.69 296 LEU A C 1
ATOM 2256 O O . LEU A 1 296 ? -28.135 -13.659 31.774 1.00 91.69 296 LEU A O 1
ATOM 2260 N N . ALA A 1 297 ? -30.180 -13.807 32.701 1.00 93.56 297 ALA A N 1
ATOM 2261 C CA . ALA A 1 297 ? -29.736 -13.656 34.082 1.00 93.56 297 ALA A CA 1
ATOM 2262 C C . ALA A 1 297 ? -28.765 -14.769 34.507 1.00 93.56 297 ALA A C 1
ATOM 2264 O O . ALA A 1 297 ? -27.750 -14.481 35.146 1.00 93.56 297 ALA A O 1
ATOM 2265 N N . LEU A 1 298 ? -29.030 -16.022 34.120 1.00 94.00 298 LEU A N 1
ATOM 2266 C CA . LEU A 1 298 ? -28.153 -17.163 34.395 1.00 94.00 298 LEU A CA 1
ATOM 2267 C C . LEU A 1 298 ? -26.789 -17.008 33.705 1.00 94.00 298 LEU A C 1
ATOM 2269 O O . LEU A 1 298 ? -25.749 -17.179 34.343 1.00 94.00 298 LEU A O 1
ATOM 2273 N N . ASN A 1 299 ? -26.787 -16.632 32.423 1.00 92.75 299 ASN A N 1
ATOM 2274 C CA . ASN A 1 299 ? -25.558 -16.422 31.656 1.00 92.75 299 ASN A CA 1
ATOM 2275 C C . ASN A 1 299 ? -24.702 -15.303 32.263 1.00 92.75 299 ASN A C 1
ATOM 2277 O O . ASN A 1 299 ? -23.513 -15.505 32.511 1.00 92.75 299 ASN A O 1
ATOM 2281 N N . ILE A 1 300 ? -25.305 -14.144 32.555 1.00 93.25 300 ILE A N 1
ATOM 2282 C CA . ILE A 1 300 ? -24.593 -13.017 33.172 1.00 93.25 300 ILE A CA 1
ATOM 2283 C C . ILE A 1 300 ? -24.053 -13.422 34.548 1.00 93.25 300 ILE A C 1
ATOM 2285 O O . ILE A 1 300 ? -22.882 -13.184 34.834 1.00 93.25 300 ILE A O 1
ATOM 2289 N N . SER A 1 301 ? -24.852 -14.109 35.370 1.00 94.88 301 SER A N 1
ATOM 2290 C CA . SER A 1 301 ? -24.417 -14.570 36.697 1.00 94.88 301 SER A CA 1
ATOM 2291 C C . SER A 1 301 ? -23.221 -15.525 36.620 1.00 94.88 301 SER A C 1
ATOM 2293 O O . SER A 1 301 ? -22.293 -15.406 37.417 1.00 94.88 301 SER A O 1
ATOM 2295 N N . SER A 1 302 ? -23.192 -16.425 35.629 1.00 93.62 302 SER A N 1
ATOM 2296 C CA . SER A 1 302 ? -22.054 -17.324 35.393 1.00 93.62 302 SER A CA 1
ATOM 2297 C C . SER A 1 302 ? -20.774 -16.567 35.011 1.00 93.62 302 SER A C 1
ATOM 2299 O O . SER A 1 302 ? -19.691 -16.901 35.492 1.00 93.62 302 SER A O 1
ATOM 2301 N N . HIS A 1 303 ? -20.882 -15.519 34.187 1.00 89.19 303 HIS A N 1
ATOM 2302 C CA . HIS A 1 303 ? -19.739 -14.673 33.836 1.00 89.19 303 HIS A CA 1
ATOM 2303 C C . HIS A 1 303 ? -19.243 -13.839 35.022 1.00 89.19 303 HIS A C 1
ATOM 2305 O O . HIS A 1 303 ? -18.036 -13.757 35.241 1.00 89.19 303 HIS A O 1
ATOM 2311 N N . VAL A 1 304 ? -20.152 -13.271 35.820 1.00 94.94 304 VAL A N 1
ATOM 2312 C CA . VAL A 1 304 ? -19.796 -12.475 37.005 1.00 94.94 304 VAL A CA 1
ATOM 2313 C C . VAL A 1 304 ? -19.145 -13.336 38.090 1.00 94.94 304 VAL A C 1
ATOM 2315 O O . VAL A 1 304 ? -18.207 -12.875 38.734 1.00 94.94 304 VAL A O 1
ATOM 2318 N N . ALA A 1 305 ? -19.558 -14.597 38.255 1.00 92.88 305 ALA A N 1
ATOM 2319 C CA . ALA A 1 305 ? -18.919 -15.522 39.195 1.00 92.88 305 ALA A CA 1
ATOM 2320 C C . ALA A 1 305 ? -17.416 -15.698 38.908 1.00 92.88 305 ALA A C 1
ATOM 2322 O O . ALA A 1 305 ? -16.600 -15.611 39.823 1.00 92.88 305 ALA A O 1
ATOM 2323 N N . LYS A 1 306 ? -17.034 -15.827 37.630 1.00 89.06 306 LYS A N 1
ATOM 2324 C CA . LYS A 1 306 ? -15.619 -15.888 37.218 1.00 89.06 306 LYS A CA 1
ATOM 2325 C C . LYS A 1 306 ? -14.878 -14.580 37.507 1.00 89.06 306 LYS A C 1
ATOM 2327 O O . LYS A 1 306 ? -13.727 -14.604 37.927 1.00 89.06 306 LYS A O 1
ATOM 2332 N N . SER A 1 307 ? -15.534 -13.432 37.328 1.00 89.19 307 SER A N 1
ATOM 2333 C CA . SER A 1 307 ? -14.957 -12.126 37.680 1.00 89.19 307 SER A CA 1
ATOM 2334 C C . SER A 1 307 ? -14.708 -11.980 39.185 1.00 89.19 307 SER A C 1
ATOM 2336 O O . SER A 1 307 ? -13.730 -11.351 39.576 1.00 89.19 307 SER A O 1
ATOM 2338 N N . ILE A 1 308 ? -15.558 -12.571 40.034 1.00 91.75 308 ILE A N 1
ATOM 2339 C CA . ILE A 1 308 ? -15.372 -12.592 41.495 1.00 91.75 308 ILE A CA 1
ATOM 2340 C C . ILE A 1 308 ? -14.157 -13.447 41.882 1.00 91.75 308 ILE A C 1
ATOM 2342 O O . ILE A 1 308 ? -13.392 -13.045 42.757 1.00 91.75 308 ILE A O 1
ATOM 2346 N N . GLU A 1 309 ? -13.945 -14.588 41.221 1.00 88.62 309 GLU A N 1
ATOM 2347 C CA . GLU A 1 309 ? -12.747 -15.415 41.430 1.00 88.62 309 GLU A CA 1
ATOM 2348 C C . GLU A 1 309 ? -11.467 -14.653 41.066 1.00 88.62 309 GLU A C 1
ATOM 2350 O O . GLU A 1 309 ? -10.506 -14.670 41.831 1.00 88.62 309 GLU A O 1
ATOM 2355 N N . VAL A 1 310 ? -11.472 -13.912 39.950 1.00 82.56 310 VAL A N 1
ATOM 2356 C CA . VAL A 1 310 ? -10.352 -13.030 39.570 1.00 82.56 310 VAL A CA 1
ATOM 2357 C C . VAL A 1 310 ? -10.155 -11.921 40.606 1.00 82.56 310 VAL A C 1
ATOM 2359 O O . VAL A 1 310 ? -9.025 -11.658 41.013 1.00 82.56 310 VAL A O 1
ATOM 2362 N N . ALA A 1 311 ? -11.244 -11.315 41.090 1.00 86.19 311 ALA A N 1
ATOM 2363 C CA . ALA A 1 311 ? -11.189 -10.262 42.099 1.00 86.19 311 ALA A CA 1
ATOM 2364 C C . ALA A 1 311 ? -10.546 -10.722 43.417 1.00 86.19 311 ALA A C 1
ATOM 2366 O O . ALA A 1 311 ? -9.948 -9.915 44.122 1.00 86.19 311 ALA A O 1
ATOM 2367 N N . ALA A 1 312 ? -10.642 -12.011 43.755 1.00 86.12 312 ALA A N 1
ATOM 2368 C CA . ALA A 1 312 ? -10.055 -12.571 44.971 1.00 86.12 312 ALA A CA 1
ATOM 2369 C C . ALA A 1 312 ? -8.515 -12.589 44.974 1.00 86.12 312 ALA A C 1
ATOM 2371 O O . ALA A 1 312 ? -7.922 -12.743 46.039 1.00 86.12 312 ALA A O 1
ATOM 2372 N N . VAL A 1 313 ? -7.878 -12.433 43.808 1.00 84.50 313 VAL A N 1
ATOM 2373 C CA . VAL A 1 313 ? -6.413 -12.460 43.644 1.00 84.50 313 VAL A CA 1
ATOM 2374 C C . VAL A 1 313 ? -5.823 -11.043 43.517 1.00 84.50 313 VAL A C 1
ATOM 2376 O O . VAL A 1 313 ? -4.606 -10.878 43.473 1.00 84.50 313 VAL A O 1
ATOM 2379 N N . LEU A 1 314 ? -6.669 -10.010 43.466 1.00 82.38 314 LEU A N 1
ATOM 2380 C CA . LEU A 1 314 ? -6.250 -8.615 43.320 1.00 82.38 314 LEU A CA 1
ATOM 2381 C C . LEU A 1 314 ? -5.826 -7.975 44.654 1.00 82.38 314 LEU A C 1
ATOM 2383 O O . LEU A 1 314 ? -6.227 -8.447 45.722 1.00 82.38 314 LEU A O 1
ATOM 2387 N N . PRO A 1 315 ? -5.065 -6.862 44.615 1.00 84.75 315 PRO A N 1
ATOM 2388 C CA . PRO A 1 315 ? -4.835 -6.020 45.786 1.00 84.75 315 PRO A CA 1
ATOM 2389 C C . PRO A 1 315 ? -6.152 -5.575 46.447 1.00 84.75 315 PRO A C 1
ATOM 2391 O O . PRO A 1 315 ? -7.143 -5.308 45.767 1.00 84.75 315 PRO A O 1
ATOM 2394 N N . ILE A 1 316 ? -6.148 -5.452 47.781 1.00 80.12 316 ILE A N 1
ATOM 2395 C CA . ILE A 1 316 ? -7.346 -5.185 48.609 1.00 80.12 316 ILE A CA 1
ATOM 2396 C C . ILE A 1 316 ? -8.118 -3.935 48.144 1.00 80.12 316 ILE A C 1
ATOM 2398 O O . ILE A 1 316 ? -9.349 -3.918 48.183 1.00 80.12 316 ILE A O 1
ATOM 2402 N N . GLU A 1 317 ? -7.405 -2.903 47.687 1.00 80.56 317 GLU A N 1
ATOM 2403 C CA . GLU A 1 317 ? -7.992 -1.635 47.233 1.00 80.56 317 GLU A CA 1
ATOM 2404 C C . GLU A 1 317 ? -8.848 -1.809 45.965 1.00 80.56 317 GLU A C 1
ATOM 2406 O O . GLU A 1 317 ? -9.959 -1.287 45.889 1.00 80.56 317 GLU A O 1
ATOM 2411 N N . GLU A 1 318 ? -8.382 -2.606 45.002 1.00 84.06 318 GLU A N 1
ATOM 2412 C CA . GLU A 1 318 ? -9.069 -2.851 43.723 1.00 84.06 318 GLU A CA 1
ATOM 2413 C C . GLU A 1 318 ? -10.145 -3.934 43.843 1.00 84.06 318 GLU A C 1
ATOM 2415 O O . GLU A 1 318 ? -11.178 -3.898 43.168 1.00 84.06 318 GLU A O 1
ATOM 2420 N N . GLN A 1 319 ? -9.931 -4.881 44.759 1.00 89.06 319 GLN A N 1
ATOM 2421 C CA . GLN A 1 319 ? -10.884 -5.937 45.069 1.00 89.06 319 GLN A CA 1
ATOM 2422 C C . GLN A 1 319 ? -12.234 -5.370 45.530 1.00 89.06 319 GLN A C 1
ATOM 2424 O O . GLN A 1 319 ? -13.279 -5.908 45.157 1.00 89.06 319 GLN A O 1
ATOM 2429 N N . ALA A 1 320 ? -12.234 -4.303 46.337 1.00 87.69 320 ALA A N 1
ATOM 2430 C CA . ALA A 1 320 ? -13.453 -3.744 46.916 1.00 87.69 320 ALA A CA 1
ATOM 2431 C C . ALA A 1 320 ? -14.401 -3.163 45.852 1.00 87.69 320 ALA A C 1
ATOM 2433 O O . ALA A 1 320 ? -15.593 -3.484 45.862 1.00 87.69 320 ALA A O 1
ATOM 2434 N N . ASP A 1 321 ? -13.881 -2.361 44.917 1.00 87.44 321 ASP A N 1
ATOM 2435 C CA . ASP A 1 321 ? -14.699 -1.711 43.883 1.00 87.44 321 ASP A CA 1
ATOM 2436 C C . ASP A 1 321 ? -15.227 -2.725 42.859 1.00 87.44 321 ASP A C 1
ATOM 2438 O O . ASP A 1 321 ? -16.420 -2.759 42.538 1.00 87.44 321 ASP A O 1
ATOM 2442 N N . LEU A 1 322 ? -14.364 -3.641 42.410 1.00 91.56 322 LEU A N 1
ATOM 2443 C CA . LEU A 1 322 ? -14.755 -4.692 41.477 1.00 91.56 322 LEU A CA 1
ATOM 2444 C C . LEU A 1 322 ? -15.805 -5.634 42.087 1.00 91.56 322 LEU A C 1
ATOM 2446 O O . LEU A 1 322 ? -16.796 -5.964 41.432 1.00 91.56 322 LEU A O 1
ATOM 2450 N N . LYS A 1 323 ? -15.636 -6.025 43.357 1.00 93.31 323 LYS A N 1
ATOM 2451 C CA . LYS A 1 323 ? -16.615 -6.846 44.082 1.00 93.31 323 LYS A CA 1
ATOM 2452 C C . LYS A 1 323 ? -17.949 -6.117 44.240 1.00 93.31 323 LYS A C 1
ATOM 2454 O O . LYS A 1 323 ? -18.989 -6.714 43.969 1.00 93.31 323 LYS A O 1
ATOM 2459 N N . ALA A 1 324 ? -17.929 -4.829 44.585 1.00 91.69 324 ALA A N 1
ATOM 2460 C CA . ALA A 1 324 ? -19.141 -4.022 44.685 1.00 91.69 324 ALA A CA 1
ATOM 2461 C C . ALA A 1 324 ? -19.902 -3.953 43.347 1.00 91.69 324 ALA A C 1
ATOM 2463 O O . ALA A 1 324 ? -21.131 -4.091 43.334 1.00 91.69 324 ALA A O 1
ATOM 2464 N N . LYS A 1 325 ? -19.194 -3.811 42.213 1.00 93.38 325 LYS A N 1
ATOM 2465 C CA . LYS A 1 325 ? -19.810 -3.876 40.875 1.00 93.38 325 LYS A CA 1
ATOM 2466 C C . LYS A 1 325 ? -20.375 -5.260 40.560 1.00 93.38 325 LYS A C 1
ATOM 2468 O O . LYS A 1 325 ? -21.515 -5.347 40.107 1.00 93.38 325 LYS A O 1
ATOM 2473 N N . CYS A 1 326 ? -19.633 -6.334 40.831 1.00 95.50 326 CYS A N 1
ATOM 2474 C CA . CYS A 1 326 ? -20.118 -7.707 40.663 1.00 95.50 326 CYS A CA 1
ATOM 2475 C C . CYS A 1 326 ? -21.411 -7.956 41.462 1.00 95.50 326 CYS A C 1
ATOM 2477 O O . CYS A 1 326 ? -22.387 -8.462 40.909 1.00 95.50 326 CYS A O 1
ATOM 2479 N N . ASP A 1 327 ? -21.465 -7.523 42.724 1.00 94.62 327 ASP A N 1
ATOM 2480 C CA . ASP A 1 327 ? -22.652 -7.643 43.579 1.00 94.62 327 ASP A CA 1
ATOM 2481 C C . ASP A 1 327 ? -23.843 -6.829 43.045 1.00 94.62 327 ASP A C 1
ATOM 2483 O O . ASP A 1 327 ? -25.005 -7.211 43.214 1.00 94.62 327 ASP A O 1
ATOM 2487 N N . LEU A 1 328 ? -23.581 -5.691 42.397 1.00 93.75 328 LEU A N 1
ATOM 2488 C CA . LEU A 1 328 ? -24.614 -4.876 41.758 1.00 93.75 328 LEU A CA 1
ATOM 2489 C C . LEU A 1 328 ? -25.168 -5.566 40.503 1.00 93.75 328 LEU A C 1
ATOM 2491 O O . LEU A 1 328 ? -26.387 -5.634 40.343 1.00 93.75 328 LEU A O 1
ATOM 2495 N N . VAL A 1 329 ? -24.300 -6.154 39.671 1.00 94.62 329 VAL A N 1
ATOM 2496 C CA . VAL A 1 329 ? -24.703 -6.926 38.482 1.00 94.62 329 VAL A CA 1
ATOM 2497 C C . VAL A 1 329 ? -25.511 -8.158 38.883 1.00 94.62 329 VAL A C 1
ATOM 2499 O O . VAL A 1 329 ? -26.562 -8.411 38.299 1.00 94.62 329 VAL A O 1
ATOM 2502 N N . LEU A 1 330 ? -25.087 -8.897 39.914 1.00 95.56 330 LEU A N 1
ATOM 2503 C CA . LEU A 1 330 ? -25.816 -10.071 40.409 1.00 95.56 330 LEU A CA 1
ATOM 2504 C C . LEU A 1 330 ? -27.199 -9.705 40.961 1.00 95.56 330 LEU A C 1
ATOM 2506 O O . LEU A 1 330 ? -28.178 -10.402 40.688 1.00 95.56 330 LEU A O 1
ATOM 2510 N N . ARG A 1 331 ? -27.316 -8.588 41.693 1.00 93.69 331 ARG A N 1
ATOM 2511 C CA . ARG A 1 331 ? -28.622 -8.075 42.140 1.00 93.69 331 ARG A CA 1
ATOM 2512 C C . ARG A 1 331 ? -29.511 -7.686 40.965 1.00 93.69 331 ARG A C 1
ATOM 2514 O O . ARG A 1 331 ? -30.696 -8.016 40.977 1.00 93.69 331 ARG A O 1
ATOM 2521 N N . ALA A 1 332 ? -28.945 -7.030 39.954 1.00 92.12 332 ALA A N 1
ATOM 2522 C CA . ALA A 1 332 ? -29.679 -6.636 38.761 1.00 92.12 332 ALA A CA 1
ATOM 2523 C C . ALA A 1 332 ? -30.159 -7.851 37.947 1.00 92.12 332 ALA A C 1
ATOM 2525 O O . ALA A 1 332 ? -31.323 -7.912 37.558 1.00 92.12 332 ALA A O 1
ATOM 2526 N N . ALA A 1 333 ? -29.305 -8.862 37.775 1.00 93.69 333 ALA A N 1
ATOM 2527 C CA . ALA A 1 333 ? -29.653 -10.111 37.106 1.00 93.69 333 ALA A CA 1
ATOM 2528 C C . ALA A 1 333 ? -30.761 -10.866 37.861 1.00 93.69 333 ALA A C 1
ATOM 2530 O O . ALA A 1 333 ? -31.715 -11.343 37.248 1.00 93.69 333 ALA A O 1
ATOM 2531 N N . LYS A 1 334 ? -30.687 -10.917 39.200 1.00 94.31 334 LYS A N 1
ATOM 2532 C CA . LYS A 1 334 ? -31.728 -11.533 40.036 1.00 94.31 334 LYS A CA 1
ATOM 2533 C C . LYS A 1 334 ? -33.070 -10.812 39.906 1.00 94.31 334 LYS A C 1
ATOM 2535 O O . LYS A 1 334 ? -34.089 -11.473 39.751 1.00 94.31 334 LYS A O 1
ATOM 2540 N N . ALA A 1 335 ? -33.067 -9.481 39.939 1.00 91.44 335 ALA A N 1
ATOM 2541 C CA . ALA A 1 335 ? -34.275 -8.678 39.769 1.00 91.44 335 ALA A CA 1
ATOM 2542 C C . ALA A 1 335 ? -34.902 -8.858 38.375 1.00 91.44 335 ALA A C 1
ATOM 2544 O O . ALA A 1 335 ? -36.125 -8.956 38.270 1.00 91.44 335 ALA A O 1
ATOM 2545 N N . LEU A 1 336 ? -34.081 -8.975 37.322 1.00 92.44 336 LEU A N 1
ATOM 2546 C CA . LEU A 1 336 ? -34.557 -9.284 35.972 1.00 92.44 336 LEU A CA 1
ATOM 2547 C C . LEU A 1 336 ? -35.241 -10.659 35.916 1.00 92.44 336 LEU A C 1
ATOM 2549 O O . LEU A 1 336 ? -36.333 -10.769 35.358 1.00 92.44 336 LEU A O 1
ATOM 2553 N N . ALA A 1 337 ? -34.635 -11.684 36.525 1.00 92.69 337 ALA A N 1
ATOM 2554 C CA . ALA A 1 337 ? -35.197 -13.035 36.571 1.00 92.69 337 ALA A CA 1
ATOM 2555 C C . ALA A 1 337 ? -36.541 -13.088 37.321 1.00 92.69 337 ALA A C 1
ATOM 2557 O O . ALA A 1 337 ? -37.454 -13.788 36.897 1.00 92.69 337 ALA A O 1
ATOM 2558 N N . THR A 1 338 ? -36.696 -12.318 38.404 1.00 91.12 338 THR A N 1
ATOM 2559 C CA . THR A 1 338 ? -37.938 -12.274 39.198 1.00 91.12 338 THR A CA 1
ATOM 2560 C C . THR A 1 338 ? -38.965 -11.261 38.685 1.00 91.12 338 THR A C 1
ATOM 2562 O O . THR A 1 338 ? -40.023 -11.106 39.295 1.00 91.12 338 THR A O 1
ATOM 2565 N N . GLY A 1 339 ? -38.661 -10.526 37.608 1.00 88.62 339 GLY A N 1
ATOM 2566 C CA . GLY A 1 339 ? -39.503 -9.435 37.109 1.00 88.62 339 GLY A CA 1
ATOM 2567 C C . GLY A 1 339 ? -39.681 -8.287 38.110 1.00 88.62 339 GLY A C 1
ATOM 2568 O O . GLY A 1 339 ? -40.646 -7.530 38.020 1.00 88.62 339 GLY A O 1
ATOM 2569 N N . THR A 1 340 ? -38.786 -8.162 39.092 1.00 86.94 340 THR A N 1
ATOM 2570 C CA . THR A 1 340 ? -38.852 -7.111 40.109 1.00 86.94 340 THR A CA 1
ATOM 2571 C C . THR A 1 340 ? -38.285 -5.809 39.535 1.00 86.94 340 THR A C 1
ATOM 2573 O O . THR A 1 340 ? -37.196 -5.831 38.959 1.00 86.94 340 THR A O 1
ATOM 2576 N N . PRO A 1 341 ? -38.964 -4.656 39.696 1.00 81.25 341 PRO A N 1
ATOM 2577 C CA . PRO A 1 341 ? -38.459 -3.383 39.195 1.00 81.25 341 PRO A CA 1
ATOM 2578 C C . PRO A 1 341 ? -37.082 -3.068 39.785 1.00 81.25 341 PRO A C 1
ATOM 2580 O O . PRO A 1 341 ? -36.918 -2.974 41.003 1.00 81.25 341 PRO A O 1
ATOM 2583 N N . LEU A 1 342 ? -36.096 -2.848 38.914 1.00 73.00 342 LEU A N 1
ATOM 2584 C CA . LEU A 1 342 ? -34.701 -2.606 39.296 1.00 73.00 342 LEU A CA 1
ATOM 2585 C C . LEU A 1 342 ? -34.532 -1.397 40.234 1.00 73.00 342 LEU A C 1
ATOM 2587 O O . LEU A 1 342 ? -33.628 -1.364 41.069 1.00 73.00 342 LEU A O 1
ATOM 2591 N N . ALA A 1 343 ? -35.450 -0.430 40.131 1.00 71.06 343 ALA A N 1
ATOM 2592 C CA . ALA A 1 343 ? -35.507 0.767 40.963 1.00 71.06 343 ALA A CA 1
ATOM 2593 C C . ALA A 1 343 ? -35.671 0.474 42.467 1.00 71.06 343 ALA A C 1
ATOM 2595 O O . ALA A 1 343 ? -35.303 1.319 43.278 1.00 71.06 343 ALA A O 1
ATOM 2596 N N . ALA A 1 344 ? -36.188 -0.702 42.843 1.00 63.03 344 ALA A N 1
ATOM 2597 C CA . ALA A 1 344 ? -36.275 -1.136 44.238 1.00 63.03 344 ALA A CA 1
ATOM 2598 C C . ALA A 1 344 ? -35.006 -1.866 44.728 1.00 63.03 344 ALA A C 1
ATOM 2600 O O . ALA A 1 344 ? -34.798 -1.989 45.931 1.00 63.03 344 ALA A O 1
ATOM 2601 N N . ALA A 1 345 ? -34.157 -2.354 43.815 1.00 61.34 345 ALA A N 1
ATOM 2602 C CA . ALA A 1 345 ? -33.025 -3.233 44.128 1.00 61.34 345 ALA A CA 1
ATOM 2603 C C . ALA A 1 345 ? -31.650 -2.530 44.123 1.00 61.34 345 ALA A C 1
ATOM 2605 O O . ALA A 1 345 ? -30.695 -3.037 44.725 1.00 61.34 345 ALA A O 1
ATOM 2606 N N . VAL A 1 346 ? -31.530 -1.370 43.463 1.00 62.12 346 VAL A N 1
ATOM 2607 C CA . VAL A 1 346 ? -30.272 -0.612 43.361 1.00 62.12 346 VAL A CA 1
ATOM 2608 C C . VAL A 1 346 ? -30.382 0.701 44.150 1.00 62.12 346 VAL A C 1
ATOM 2610 O O . VAL A 1 346 ? -31.141 1.583 43.745 1.00 62.12 346 VAL A O 1
ATOM 2613 N N . PRO A 1 347 ? -29.637 0.877 45.262 1.00 55.50 347 PRO A N 1
ATOM 2614 C CA . PRO A 1 347 ? -29.561 2.167 45.938 1.00 55.50 347 PRO A CA 1
ATOM 2615 C C . PRO A 1 347 ? -28.956 3.188 44.969 1.00 55.50 347 PRO A C 1
ATOM 2617 O O . PRO A 1 347 ? -27.846 3.003 44.470 1.00 55.50 347 PRO A O 1
ATOM 2620 N N . ARG A 1 348 ? -29.721 4.238 44.651 1.00 47.88 348 ARG A N 1
ATOM 2621 C CA . ARG A 1 348 ? -29.298 5.308 43.741 1.00 47.88 348 ARG A CA 1
ATOM 2622 C C . ARG A 1 348 ? -28.059 5.993 44.313 1.00 47.88 348 ARG A C 1
ATOM 2624 O O . ARG A 1 348 ? -28.157 6.719 45.298 1.00 47.88 348 ARG A O 1
ATOM 2631 N N . SER A 1 349 ? -26.911 5.776 43.679 1.00 46.38 349 SER A N 1
ATOM 2632 C CA . SER A 1 349 ? -25.740 6.628 43.878 1.00 46.38 349 SER A CA 1
ATOM 2633 C C . SER A 1 349 ? -26.039 8.013 43.273 1.00 46.38 349 SER A C 1
ATOM 2635 O O . SER A 1 349 ? -26.641 8.069 42.194 1.00 46.38 349 SER A O 1
ATOM 2637 N N . PRO A 1 350 ? -25.704 9.128 43.945 1.00 42.53 350 PRO A N 1
ATOM 2638 C CA . PRO A 1 350 ? -26.052 10.473 43.492 1.00 42.53 350 PRO A CA 1
ATOM 2639 C C . PRO A 1 350 ? -25.277 10.834 42.215 1.00 42.53 350 PRO A C 1
ATOM 2641 O O . PRO A 1 350 ? -24.113 11.218 42.267 1.00 42.53 350 PRO A O 1
ATOM 2644 N N . GLN A 1 351 ? -25.918 10.705 41.051 1.00 40.53 351 GLN A N 1
ATOM 2645 C CA . GLN A 1 351 ? -25.372 11.148 39.766 1.00 40.53 351 GLN A CA 1
ATOM 2646 C C . GLN A 1 351 ? -25.878 12.557 39.430 1.00 40.53 351 GLN A C 1
ATOM 2648 O O . GLN A 1 351 ? -27.078 12.776 39.267 1.00 40.53 351 GLN A O 1
ATOM 2653 N N . GLY A 1 352 ? -24.944 13.506 39.322 1.00 40.78 352 GLY A N 1
ATOM 2654 C CA . GLY A 1 352 ? -25.157 14.808 38.690 1.00 40.78 352 GLY A CA 1
ATOM 2655 C C . GLY A 1 352 ? -25.191 14.718 37.152 1.00 40.78 352 GLY A C 1
ATOM 2656 O O . GLY A 1 352 ? -24.940 13.651 36.587 1.00 40.78 352 GLY A O 1
ATOM 2657 N N . PRO A 1 353 ? -25.519 15.824 36.459 1.00 40.38 353 PRO A N 1
ATOM 2658 C CA . PRO A 1 353 ? -25.726 15.851 35.010 1.00 40.38 353 PRO A CA 1
ATOM 2659 C C . PRO A 1 353 ? -24.453 15.460 34.240 1.00 40.38 353 PRO A C 1
ATOM 2661 O O . PRO A 1 353 ? -23.388 16.038 34.450 1.00 40.38 353 PRO A O 1
ATOM 2664 N N . LYS A 1 354 ? -24.579 14.473 33.340 1.00 43.47 354 LYS A N 1
ATOM 2665 C CA . LYS A 1 354 ? -23.499 13.945 32.489 1.00 43.47 354 LYS A CA 1
ATOM 2666 C C . LYS A 1 354 ? -22.936 15.036 31.573 1.00 43.47 354 LYS A C 1
ATOM 2668 O O . LYS A 1 354 ? -23.570 15.413 30.589 1.00 43.47 354 LYS A O 1
ATOM 2673 N N . ALA A 1 355 ? -21.731 15.502 31.884 1.00 43.41 355 ALA A N 1
ATOM 2674 C CA . ALA A 1 355 ? -20.867 16.179 30.929 1.00 43.41 355 ALA A CA 1
ATOM 2675 C C . ALA A 1 355 ? -20.406 15.170 29.864 1.00 43.41 355 ALA A C 1
ATOM 2677 O O . ALA A 1 355 ? -20.172 14.002 30.174 1.00 43.41 355 ALA A O 1
ATOM 2678 N N . VAL A 1 356 ? -20.298 15.617 28.613 1.00 45.44 356 VAL A N 1
ATOM 2679 C CA . VAL A 1 356 ? -19.664 14.858 27.528 1.00 45.44 356 VAL A CA 1
ATOM 2680 C C . VAL A 1 356 ? -18.231 14.561 27.967 1.00 45.44 356 VAL A C 1
ATOM 2682 O O . VAL A 1 356 ? -17.436 15.489 28.109 1.00 45.44 356 VAL A O 1
ATOM 2685 N N . GLU A 1 357 ? -17.925 13.297 28.263 1.00 52.81 357 GLU A N 1
ATOM 2686 C CA . GLU A 1 357 ? -16.570 12.906 28.648 1.00 52.81 357 GLU A CA 1
ATOM 2687 C C . GLU A 1 357 ? -15.605 13.223 27.495 1.00 52.81 357 GLU A C 1
ATOM 2689 O O . GLU A 1 357 ? -15.900 12.883 26.343 1.00 52.81 357 GLU A O 1
ATOM 2694 N N . PRO A 1 358 ? -14.466 13.883 27.771 1.00 64.56 358 PRO A N 1
ATOM 2695 C CA . PRO A 1 358 ? -13.446 14.119 26.760 1.00 64.56 358 PRO A CA 1
ATOM 2696 C C . PRO A 1 358 ? -12.963 12.783 26.182 1.00 64.56 358 PRO A C 1
ATOM 2698 O O . PRO A 1 358 ? -12.845 11.786 26.898 1.00 64.56 358 PRO A O 1
ATOM 2701 N N . ALA A 1 359 ? -12.694 12.760 24.873 1.00 74.88 359 ALA A N 1
ATOM 2702 C CA . ALA A 1 359 ? -12.220 11.571 24.174 1.00 74.88 359 ALA A CA 1
ATOM 2703 C C . ALA A 1 359 ? -10.973 11.005 24.873 1.00 74.88 359 ALA A C 1
ATOM 2705 O O . ALA A 1 359 ? -9.925 11.646 24.920 1.00 74.88 359 ALA A O 1
ATOM 2706 N N . SER A 1 360 ? -11.085 9.799 25.429 1.00 89.44 360 SER A N 1
ATOM 2707 C CA . SER A 1 360 ? -9.953 9.147 26.083 1.00 89.44 360 SER A CA 1
ATOM 2708 C C . SER A 1 360 ? -8.899 8.723 25.054 1.00 89.44 360 SER A C 1
ATOM 2710 O O . SER A 1 360 ? -9.225 8.333 23.929 1.00 89.44 360 SER A O 1
ATOM 2712 N N . LEU A 1 361 ? -7.621 8.719 25.444 1.00 89.44 361 LEU A N 1
ATOM 2713 C CA . LEU A 1 361 ? -6.515 8.254 24.596 1.00 89.44 361 LEU A CA 1
ATOM 2714 C C . LEU A 1 361 ? -6.788 6.867 23.983 1.00 89.44 361 LEU A C 1
ATOM 2716 O O . LEU A 1 361 ? -6.502 6.623 22.811 1.00 89.44 361 LEU A O 1
ATOM 2720 N N . GLN A 1 362 ? -7.392 5.957 24.753 1.00 85.69 362 GLN A N 1
ATOM 2721 C CA . GLN A 1 362 ? -7.740 4.606 24.297 1.00 85.69 362 GLN A CA 1
ATOM 2722 C C . GLN A 1 362 ? -8.719 4.616 23.118 1.00 85.69 362 GLN A C 1
ATOM 2724 O O . GLN A 1 362 ? -8.589 3.807 22.194 1.00 85.69 362 GLN A O 1
ATOM 2729 N N . PHE A 1 363 ? -9.681 5.540 23.125 1.00 90.44 363 PHE A N 1
ATOM 2730 C CA . PHE A 1 363 ? -10.623 5.709 22.025 1.00 90.44 363 PHE A CA 1
ATOM 2731 C C . PHE A 1 363 ? -9.906 6.162 20.747 1.00 90.44 363 PHE A C 1
ATOM 2733 O O . PHE A 1 363 ? -10.074 5.545 19.691 1.00 90.44 363 PHE A O 1
ATOM 2740 N N . LEU A 1 364 ? -9.028 7.163 20.855 1.00 93.62 364 LEU A N 1
ATOM 2741 C CA . LEU A 1 364 ? -8.254 7.674 19.720 1.00 93.62 364 LEU A CA 1
ATOM 2742 C C . LEU A 1 364 ? -7.298 6.611 19.157 1.00 93.62 364 LEU A C 1
ATOM 2744 O O . LEU A 1 364 ? -7.258 6.397 17.944 1.00 93.62 364 LEU A O 1
ATOM 2748 N N . ILE A 1 365 ? -6.603 5.857 20.017 1.00 91.12 365 ILE A N 1
ATOM 2749 C CA . ILE A 1 365 ? -5.741 4.733 19.604 1.00 91.12 365 ILE A CA 1
ATOM 2750 C C . ILE A 1 365 ? -6.538 3.680 18.824 1.00 91.12 365 ILE A C 1
ATOM 2752 O O . ILE A 1 365 ? -6.051 3.143 17.825 1.00 91.12 365 ILE A O 1
ATOM 2756 N N . ARG A 1 366 ? -7.767 3.371 19.254 1.00 92.50 366 ARG A N 1
ATOM 2757 C CA . ARG A 1 366 ? -8.631 2.400 18.569 1.00 92.50 366 ARG A CA 1
ATOM 2758 C C . ARG A 1 366 ? -8.985 2.857 17.155 1.00 92.50 366 ARG A C 1
ATOM 2760 O O . ARG A 1 366 ? -8.933 2.041 16.236 1.00 92.50 366 ARG A O 1
ATOM 2767 N N . ARG A 1 367 ? -9.290 4.145 16.975 1.00 96.19 367 ARG A N 1
ATOM 2768 C CA . ARG A 1 367 ? -9.576 4.732 15.657 1.00 96.19 367 ARG A CA 1
ATOM 2769 C C . ARG A 1 367 ? -8.345 4.719 14.751 1.00 96.19 367 ARG A C 1
ATOM 2771 O O . ARG A 1 367 ? -8.431 4.246 13.621 1.00 96.19 367 ARG A O 1
ATOM 2778 N N . VAL A 1 368 ? -7.171 5.104 15.264 1.00 95.31 368 VAL A N 1
ATOM 2779 C CA . VAL A 1 368 ? -5.905 5.006 14.507 1.00 95.31 368 VAL A CA 1
ATOM 2780 C C . VAL A 1 368 ? -5.629 3.563 14.080 1.00 95.31 368 VAL A C 1
ATOM 2782 O O . VAL A 1 368 ? -5.249 3.314 12.936 1.00 95.31 368 VAL A O 1
ATOM 2785 N N . ARG A 1 369 ? -5.867 2.584 14.962 1.00 92.38 369 ARG A N 1
ATOM 2786 C CA . ARG A 1 369 ? -5.713 1.163 14.623 1.00 92.38 369 ARG A CA 1
ATOM 2787 C C . ARG A 1 369 ? -6.634 0.746 13.476 1.00 92.38 369 ARG A C 1
ATOM 2789 O O . ARG A 1 369 ? -6.178 0.029 12.595 1.00 92.38 369 ARG A O 1
ATOM 2796 N N . ALA A 1 370 ? -7.881 1.213 13.444 1.00 92.94 370 ALA A N 1
ATOM 2797 C CA . ALA A 1 370 ? -8.804 0.915 12.347 1.00 92.94 370 ALA A CA 1
ATOM 2798 C C . ALA A 1 370 ? -8.297 1.443 10.989 1.00 92.94 370 ALA A C 1
ATOM 2800 O O . ALA A 1 370 ? -8.398 0.744 9.977 1.00 92.94 370 ALA A O 1
ATOM 2801 N N . VAL A 1 371 ? -7.669 2.627 10.969 1.00 9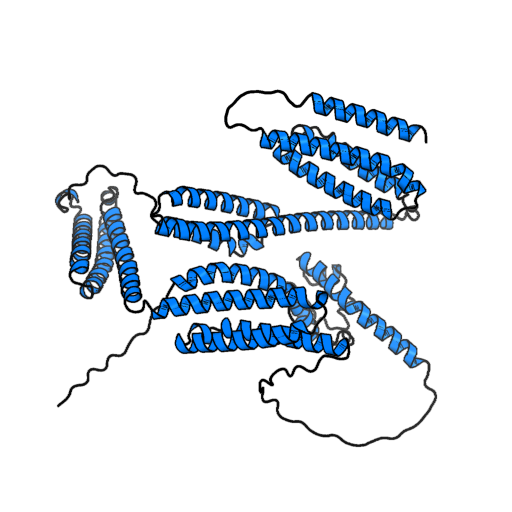6.12 371 VAL A N 1
ATOM 2802 C CA . VAL A 1 371 ? -7.002 3.155 9.764 1.00 96.12 371 VAL A CA 1
ATOM 2803 C C . VAL A 1 371 ? -5.874 2.220 9.315 1.00 96.12 371 VAL A C 1
ATOM 2805 O O . VAL A 1 371 ? -5.799 1.860 8.140 1.00 96.12 371 VAL A O 1
ATOM 2808 N N . PHE A 1 372 ? -5.037 1.751 10.246 1.00 94.06 372 PHE A N 1
ATOM 2809 C CA . PHE A 1 372 ? -3.961 0.803 9.935 1.00 94.06 372 PHE A CA 1
ATOM 2810 C C . PHE A 1 372 ? -4.456 -0.565 9.458 1.00 94.06 372 PHE A C 1
ATOM 2812 O O . PHE A 1 372 ? -3.856 -1.130 8.547 1.00 94.06 372 PHE A O 1
ATOM 2819 N N . GLU A 1 373 ? -5.526 -1.107 10.040 1.00 92.44 373 GLU A N 1
ATOM 2820 C CA . GLU A 1 373 ? -6.118 -2.366 9.569 1.00 92.44 373 GLU A CA 1
ATOM 2821 C C . GLU A 1 373 ? -6.641 -2.224 8.137 1.00 92.44 373 GLU A C 1
ATOM 2823 O O . GLU A 1 373 ? -6.415 -3.093 7.297 1.00 92.44 373 GLU A O 1
ATOM 2828 N N . THR A 1 374 ? -7.241 -1.075 7.813 1.00 94.81 374 THR A N 1
ATOM 2829 C CA . THR A 1 374 ? -7.682 -0.799 6.442 1.00 94.81 374 THR A CA 1
ATOM 2830 C C . THR A 1 374 ? -6.485 -0.682 5.488 1.00 94.81 374 THR A C 1
ATOM 2832 O O . THR A 1 374 ? -6.526 -1.244 4.393 1.00 94.81 374 THR A O 1
ATOM 2835 N N . LEU A 1 375 ? -5.386 -0.035 5.911 1.00 93.62 375 LEU A N 1
ATOM 2836 C CA . LEU A 1 375 ? -4.136 0.054 5.136 1.00 93.62 375 LEU A CA 1
ATOM 2837 C C . LEU A 1 375 ? -3.487 -1.306 4.865 1.00 93.62 375 LEU A C 1
ATOM 2839 O O . LEU A 1 375 ? -2.877 -1.495 3.815 1.00 93.62 375 LEU A O 1
ATOM 2843 N N . LYS A 1 376 ? -3.596 -2.243 5.810 1.00 90.44 376 LYS A N 1
ATOM 2844 C CA . LYS A 1 376 ? -3.049 -3.602 5.689 1.00 90.44 376 LYS A CA 1
ATOM 2845 C C . LYS A 1 376 ? -3.937 -4.545 4.885 1.00 90.44 376 LYS A C 1
ATOM 2847 O O . LYS A 1 376 ? -3.484 -5.636 4.547 1.00 90.44 376 LYS A O 1
ATOM 2852 N N . SER A 1 377 ? -5.184 -4.167 4.617 1.00 95.00 377 SER A N 1
ATOM 2853 C CA . SER A 1 377 ? -6.128 -5.051 3.944 1.00 95.00 377 SER A CA 1
ATOM 2854 C C . SER A 1 377 ? -5.686 -5.358 2.507 1.00 95.00 377 SER A C 1
ATOM 2856 O O . SER A 1 377 ? -5.375 -4.460 1.723 1.00 95.00 377 SER A O 1
ATOM 2858 N N . ASP A 1 378 ? -5.734 -6.637 2.125 1.00 92.94 378 ASP A N 1
ATOM 2859 C CA . ASP A 1 378 ? -5.539 -7.057 0.727 1.00 92.94 378 ASP A CA 1
ATOM 2860 C C . ASP A 1 378 ? -6.622 -6.467 -0.196 1.00 92.94 378 ASP A C 1
ATOM 2862 O O . ASP A 1 378 ? -6.425 -6.324 -1.406 1.00 92.94 378 ASP A O 1
ATOM 2866 N N . GLN A 1 379 ? -7.761 -6.074 0.382 1.00 94.12 379 GLN A N 1
ATOM 2867 C CA . GLN A 1 379 ? -8.818 -5.363 -0.321 1.00 94.12 379 GLN A CA 1
ATOM 2868 C C . GLN A 1 379 ? -8.307 -4.031 -0.879 1.00 94.12 379 GLN A C 1
ATOM 2870 O O . GLN A 1 379 ? -8.456 -3.792 -2.071 1.00 94.12 379 GLN A O 1
ATOM 2875 N N . LEU A 1 380 ? -7.617 -3.211 -0.078 1.00 94.69 380 LEU A N 1
ATOM 2876 C CA . LEU A 1 380 ? -7.086 -1.923 -0.539 1.00 94.69 380 LEU A CA 1
ATOM 2877 C C . LEU A 1 380 ? -6.126 -2.085 -1.733 1.00 94.69 380 LEU A C 1
ATOM 2879 O O . LEU A 1 380 ? -6.158 -1.296 -2.676 1.00 94.69 380 LEU A O 1
ATOM 2883 N N . LEU A 1 381 ? -5.301 -3.137 -1.725 1.00 90.62 381 LEU A N 1
ATOM 2884 C CA . LEU A 1 381 ? -4.334 -3.424 -2.792 1.00 90.62 381 LEU A CA 1
ATOM 2885 C C . LEU A 1 381 ? -4.954 -4.058 -4.045 1.00 90.62 381 LEU A C 1
ATOM 2887 O O . LEU A 1 381 ? -4.344 -4.007 -5.110 1.00 90.62 381 LEU A O 1
ATOM 2891 N N . SER A 1 382 ? -6.132 -4.670 -3.935 1.00 91.75 382 SER A N 1
ATOM 2892 C CA . SER A 1 382 ? -6.842 -5.285 -5.068 1.00 91.75 382 SER A CA 1
ATOM 2893 C C . SER A 1 382 ? -7.828 -4.340 -5.759 1.00 91.75 382 SER A C 1
ATOM 2895 O O . SER A 1 382 ? -8.327 -4.665 -6.836 1.00 91.75 382 SER A O 1
ATOM 2897 N N . MET A 1 383 ? -8.081 -3.168 -5.173 1.00 95.62 383 MET A N 1
ATOM 2898 C CA . MET A 1 383 ? -8.898 -2.107 -5.762 1.00 95.62 383 MET A CA 1
ATOM 2899 C C . MET A 1 383 ? -8.212 -1.448 -6.963 1.00 95.62 383 MET A C 1
ATOM 2901 O O . MET A 1 383 ? -6.978 -1.428 -7.060 1.00 95.62 383 MET A O 1
ATOM 2905 N N . SER A 1 384 ? -9.032 -0.867 -7.848 1.00 95.06 384 SER A N 1
ATOM 2906 C CA . SER A 1 384 ? -8.558 0.037 -8.898 1.00 95.06 384 SER A CA 1
ATOM 2907 C C . SER A 1 384 ? -7.818 1.227 -8.276 1.00 95.06 384 SER A C 1
ATOM 2909 O O . SER A 1 384 ? -8.040 1.567 -7.111 1.00 95.06 384 SER A O 1
ATOM 2911 N N . ALA A 1 385 ? -6.928 1.864 -9.036 1.00 93.12 385 ALA A N 1
ATOM 2912 C CA . ALA A 1 385 ? -6.172 3.005 -8.530 1.00 93.12 385 ALA A CA 1
ATOM 2913 C C . ALA A 1 385 ? -7.090 4.169 -8.098 1.00 93.12 385 ALA A C 1
ATOM 2915 O O . ALA A 1 385 ? -6.855 4.787 -7.057 1.00 93.12 385 ALA A O 1
ATOM 2916 N N . ASP A 1 386 ? -8.178 4.409 -8.832 1.00 89.75 386 ASP A N 1
ATOM 2917 C CA . ASP A 1 386 ? -9.159 5.449 -8.508 1.00 89.75 386 ASP A CA 1
ATOM 2918 C C . ASP A 1 386 ? -9.898 5.146 -7.200 1.00 89.75 386 ASP A C 1
ATOM 2920 O O . ASP A 1 386 ? -9.908 5.972 -6.283 1.00 89.75 386 ASP A O 1
ATOM 2924 N N . ASP A 1 387 ? -10.443 3.934 -7.060 1.00 93.75 387 ASP A N 1
ATOM 2925 C CA . ASP A 1 387 ? -11.160 3.540 -5.843 1.00 93.75 387 ASP A CA 1
ATOM 2926 C C . ASP A 1 387 ? -10.226 3.532 -4.627 1.00 93.75 387 ASP A C 1
ATOM 2928 O O . ASP A 1 387 ? -10.605 3.938 -3.524 1.00 93.75 387 ASP A O 1
ATOM 2932 N N . ARG A 1 388 ? -8.979 3.086 -4.820 1.00 97.00 388 ARG A N 1
ATOM 2933 C CA . ARG A 1 388 ? -7.963 3.074 -3.769 1.00 97.00 388 ARG A CA 1
ATOM 2934 C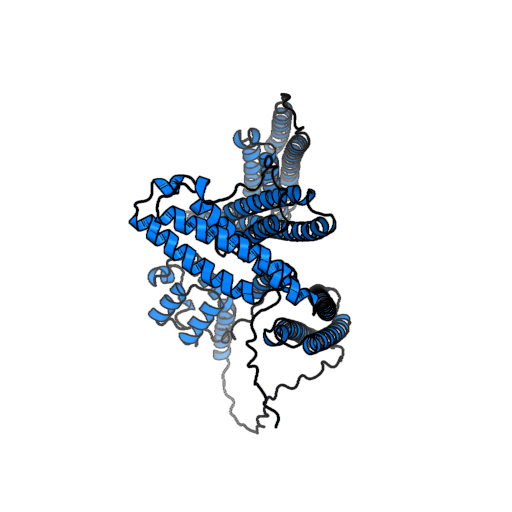 C . ARG A 1 388 ? -7.653 4.492 -3.298 1.00 97.00 388 ARG A C 1
ATOM 2936 O O . ARG A 1 388 ? -7.620 4.721 -2.091 1.00 97.00 388 ARG A O 1
ATOM 2943 N N . ASN A 1 389 ? -7.499 5.451 -4.212 1.00 95.44 389 ASN A N 1
ATOM 2944 C CA . ASN A 1 389 ? -7.304 6.860 -3.861 1.00 95.44 389 ASN A CA 1
ATOM 2945 C C . ASN A 1 389 ? -8.488 7.429 -3.057 1.00 95.44 389 ASN A C 1
ATOM 2947 O O . ASN A 1 389 ? -8.259 8.094 -2.049 1.00 95.44 389 ASN A O 1
ATOM 2951 N N . VAL A 1 390 ? -9.736 7.085 -3.404 1.00 94.50 390 VAL A N 1
ATOM 2952 C CA . VAL A 1 390 ? -10.924 7.489 -2.622 1.00 94.50 390 VAL A CA 1
ATOM 2953 C C . VAL A 1 390 ? -10.863 6.961 -1.184 1.00 94.50 390 VAL A C 1
ATOM 2955 O O . VAL A 1 390 ? -11.206 7.676 -0.239 1.00 94.50 390 VAL A O 1
ATOM 2958 N N . VAL A 1 391 ? -10.429 5.713 -0.984 1.00 96.44 391 VAL A N 1
ATOM 2959 C CA . VAL A 1 391 ? -10.276 5.149 0.366 1.00 96.44 391 VAL A CA 1
ATOM 2960 C C . VAL A 1 391 ? -9.137 5.832 1.127 1.00 96.44 391 VAL A C 1
ATOM 2962 O O . VAL A 1 391 ? -9.312 6.158 2.301 1.00 96.44 391 VAL A O 1
ATOM 2965 N N . LEU A 1 392 ? -8.001 6.101 0.476 1.00 96.12 392 LEU A N 1
ATOM 2966 C CA . LEU A 1 392 ? -6.882 6.825 1.090 1.00 96.12 392 LEU A CA 1
ATOM 2967 C C . LEU A 1 392 ? -7.286 8.239 1.528 1.00 96.12 392 LEU A C 1
ATOM 2969 O O . LEU A 1 392 ? -6.903 8.670 2.615 1.00 96.12 392 LEU A O 1
ATOM 2973 N N . ASP A 1 393 ? -8.115 8.932 0.748 1.00 95.50 393 ASP A N 1
ATOM 2974 C CA . ASP A 1 393 ? -8.645 10.246 1.122 1.00 95.50 393 ASP A CA 1
ATOM 2975 C C . ASP A 1 393 ? -9.573 10.170 2.337 1.00 95.50 393 ASP A C 1
ATOM 2977 O O . ASP A 1 393 ? -9.437 10.972 3.264 1.00 95.50 393 ASP A O 1
ATOM 2981 N N . LYS A 1 394 ? -10.447 9.157 2.413 1.00 95.81 394 LYS A N 1
ATOM 2982 C CA . LYS A 1 394 ? -11.265 8.917 3.616 1.00 95.81 394 LYS A CA 1
ATOM 2983 C C . LYS A 1 394 ? -10.400 8.683 4.856 1.00 95.81 394 LYS A C 1
ATOM 2985 O O . LYS A 1 394 ? -10.693 9.234 5.913 1.00 95.81 394 LYS A O 1
ATOM 2990 N N . MET A 1 395 ? -9.312 7.919 4.731 1.00 97.75 395 MET A N 1
ATOM 2991 C CA . MET A 1 395 ? -8.371 7.703 5.837 1.00 97.75 395 MET A CA 1
ATOM 2992 C C . MET A 1 395 ? -7.667 8.993 6.268 1.00 97.75 395 MET A C 1
ATOM 2994 O O . MET A 1 395 ? -7.468 9.204 7.461 1.00 97.75 395 MET A O 1
ATOM 2998 N N . ARG A 1 396 ? -7.297 9.871 5.326 1.00 97.50 396 ARG A N 1
ATOM 2999 C CA . ARG A 1 396 ? -6.700 11.178 5.650 1.00 97.50 396 ARG A CA 1
ATOM 3000 C C . ARG A 1 396 ? -7.667 12.060 6.433 1.00 97.50 396 ARG A C 1
ATOM 3002 O O . ARG A 1 396 ? -7.252 12.665 7.418 1.00 97.50 396 ARG A O 1
ATOM 3009 N N . VAL A 1 397 ? -8.932 12.110 6.012 1.00 96.38 397 VAL A N 1
ATOM 3010 C CA . VAL A 1 397 ? -9.991 12.853 6.714 1.00 96.38 397 VAL A CA 1
ATOM 3011 C C . VAL A 1 397 ? -10.182 12.305 8.129 1.00 96.38 397 VAL A C 1
ATOM 3013 O O . VAL A 1 397 ? -10.221 13.079 9.082 1.00 96.38 397 VAL A O 1
ATOM 3016 N N . GLU A 1 398 ? -10.218 10.981 8.282 1.00 96.81 398 GLU A N 1
ATOM 3017 C CA . GLU A 1 398 ? -10.330 10.332 9.591 1.00 96.81 398 GLU A CA 1
ATOM 3018 C C . GLU A 1 398 ? -9.130 10.661 10.495 1.00 96.81 398 GLU A C 1
ATOM 3020 O O . GLU A 1 398 ? -9.312 11.050 11.645 1.00 96.81 398 GLU A O 1
ATOM 3025 N N . ILE A 1 399 ? -7.898 10.599 9.978 1.00 97.56 399 ILE A N 1
ATOM 3026 C CA . ILE A 1 399 ? -6.694 10.965 10.741 1.00 97.56 399 ILE A CA 1
ATOM 3027 C C . ILE A 1 399 ? -6.699 12.442 11.147 1.00 97.56 399 ILE A C 1
ATOM 3029 O O . ILE A 1 399 ? -6.300 12.752 12.267 1.00 97.56 399 ILE A O 1
ATOM 3033 N N . ALA A 1 400 ? -7.175 13.346 10.287 1.00 96.62 400 ALA A N 1
ATOM 3034 C CA . ALA A 1 400 ? -7.323 14.760 10.634 1.00 96.62 400 ALA A CA 1
ATOM 3035 C C . ALA A 1 400 ? -8.372 14.980 11.742 1.00 96.62 400 ALA A C 1
ATOM 3037 O O . ALA A 1 400 ? -8.149 15.786 12.643 1.00 96.62 400 ALA A O 1
ATOM 3038 N N . SER A 1 401 ? -9.480 14.229 11.724 1.00 96.56 401 SER A N 1
ATOM 3039 C CA . SER A 1 401 ? -10.483 14.244 12.800 1.00 96.56 401 SER A CA 1
ATOM 3040 C C . SER A 1 401 ? -9.903 13.745 14.128 1.00 96.56 401 SER A C 1
ATOM 3042 O O . SER A 1 401 ? -10.074 14.406 15.150 1.00 96.56 401 SER A O 1
ATOM 3044 N N . ILE A 1 402 ? -9.174 12.623 14.120 1.00 95.25 402 ILE A N 1
ATOM 3045 C CA . ILE A 1 402 ? -8.541 12.074 15.332 1.00 95.25 402 ILE A CA 1
ATOM 3046 C C . ILE A 1 402 ? -7.497 13.057 15.887 1.00 95.25 402 ILE A C 1
ATOM 3048 O O . ILE A 1 402 ? -7.401 13.244 17.099 1.00 95.25 402 ILE A O 1
ATOM 3052 N N . GLU A 1 403 ? -6.722 13.704 15.016 1.00 96.25 403 GLU A N 1
ATOM 3053 C CA . GLU A 1 403 ? -5.739 14.715 15.410 1.00 96.25 403 GLU A CA 1
ATOM 3054 C C . GLU A 1 403 ? -6.401 15.931 16.067 1.00 96.25 403 GLU A C 1
ATOM 3056 O O . GLU A 1 403 ? -5.935 16.382 17.112 1.00 96.25 403 GLU A O 1
ATOM 3061 N N . GLN A 1 404 ? -7.520 16.417 15.525 1.00 95.75 404 GLN A N 1
ATOM 3062 C CA . GLN A 1 404 ? -8.276 17.508 16.139 1.00 95.75 404 GLN A CA 1
ATOM 3063 C C . GLN A 1 404 ? -8.765 17.136 17.546 1.00 95.75 404 GLN A C 1
ATOM 3065 O O . GLN A 1 404 ? -8.590 17.913 18.483 1.00 95.75 404 GLN A O 1
ATOM 3070 N N . GLU A 1 405 ? -9.320 15.937 17.720 1.00 93.88 405 GLU A N 1
ATOM 3071 C CA . GLU A 1 405 ? -9.783 15.451 19.028 1.00 93.88 405 GLU A CA 1
ATOM 3072 C C . GLU A 1 405 ? -8.630 15.243 20.021 1.00 93.88 405 GLU A C 1
ATOM 3074 O O . GLU A 1 405 ? -8.796 15.451 21.223 1.00 93.88 405 GLU A O 1
ATOM 3079 N N . SER A 1 406 ? -7.436 14.900 19.527 1.00 95.00 406 SER A N 1
ATOM 3080 C CA . SER A 1 406 ? -6.247 14.706 20.364 1.00 95.00 406 SER A CA 1
ATOM 3081 C C . SER A 1 406 ? -5.735 15.985 21.032 1.00 95.00 406 SER A C 1
ATOM 3083 O O . SER A 1 406 ? -4.977 15.902 21.995 1.00 95.00 406 SER A O 1
ATOM 3085 N N . THR A 1 407 ? -6.173 17.166 20.578 1.00 93.81 407 THR A N 1
ATOM 3086 C CA . THR A 1 407 ? -5.808 18.455 21.198 1.00 93.81 407 THR A CA 1
ATOM 3087 C C . THR A 1 407 ? -6.328 18.605 22.629 1.00 93.81 407 THR A C 1
ATOM 3089 O O . THR A 1 407 ? -5.838 19.451 23.374 1.00 93.81 407 THR A O 1
ATOM 3092 N N . HIS A 1 408 ? -7.293 17.771 23.025 1.00 92.31 408 HIS A N 1
ATOM 3093 C CA . HIS A 1 408 ? -7.839 17.722 24.379 1.00 92.31 408 HIS A CA 1
ATOM 3094 C C . HIS A 1 408 ? -7.094 16.755 25.308 1.00 92.31 408 HIS A C 1
ATOM 3096 O O . HIS A 1 408 ? -7.417 16.688 26.494 1.00 92.31 408 HIS A O 1
ATOM 3102 N N . LEU A 1 409 ? -6.123 15.996 24.790 1.00 93.25 409 LEU A N 1
ATOM 3103 C CA . LEU A 1 409 ? -5.316 15.095 25.604 1.00 93.25 409 LEU A CA 1
ATOM 3104 C C . LEU A 1 409 ? -4.300 15.871 26.460 1.00 93.25 409 LEU A C 1
ATOM 3106 O O . LEU A 1 409 ? -3.862 16.960 26.077 1.00 93.25 409 LEU A O 1
ATOM 3110 N N . PRO A 1 410 ? -3.853 15.294 27.589 1.00 92.69 410 PRO A N 1
ATOM 3111 C CA . PRO A 1 410 ? -2.672 15.766 28.301 1.00 92.69 410 PRO A CA 1
ATOM 3112 C C . PRO A 1 410 ? -1.461 15.914 27.367 1.00 92.69 410 PRO A C 1
ATOM 3114 O O . PRO A 1 410 ? -1.247 15.089 26.479 1.00 92.69 410 PRO A O 1
ATOM 3117 N N . GLU A 1 411 ? -0.624 16.927 27.608 1.00 92.12 411 GLU A N 1
ATOM 3118 C CA . GLU A 1 411 ? 0.495 17.313 26.728 1.00 92.12 411 GLU A CA 1
ATOM 3119 C C . GLU A 1 411 ? 1.397 16.134 26.322 1.00 92.12 411 GLU A C 1
ATOM 3121 O O . GLU A 1 411 ? 1.719 15.962 25.148 1.00 92.12 411 GLU A O 1
ATOM 3126 N N . HIS A 1 412 ? 1.753 15.266 27.272 1.00 87.31 412 HIS A N 1
ATOM 3127 C CA . HIS A 1 412 ? 2.609 14.109 27.007 1.00 87.31 412 HIS A CA 1
ATOM 3128 C C . HIS A 1 412 ? 1.962 13.076 26.065 1.00 87.31 412 HIS A C 1
ATOM 3130 O O . HIS A 1 412 ? 2.651 12.488 25.232 1.00 87.31 412 HIS A O 1
ATOM 3136 N N . GLU A 1 413 ? 0.646 12.870 26.151 1.00 91.31 413 GLU A N 1
ATOM 3137 C CA . GLU A 1 413 ? -0.094 11.970 25.259 1.00 91.31 413 GLU A CA 1
ATOM 3138 C C . GLU A 1 413 ? -0.297 12.610 23.881 1.00 91.31 413 GLU A C 1
ATOM 3140 O O . GLU A 1 413 ? -0.131 11.943 22.856 1.00 91.31 413 GLU A O 1
ATOM 3145 N N . ALA A 1 414 ? -0.584 13.915 23.852 1.00 91.06 414 ALA A N 1
ATOM 3146 C CA . ALA A 1 414 ? -0.726 14.691 22.626 1.00 91.06 414 ALA A CA 1
ATOM 3147 C C . ALA A 1 414 ? 0.565 14.677 21.790 1.00 91.06 414 ALA A C 1
ATOM 3149 O O . ALA A 1 414 ? 0.503 14.490 20.575 1.00 91.06 414 ALA A O 1
ATOM 3150 N N . VAL A 1 415 ? 1.743 14.784 22.421 1.00 89.69 415 VAL A N 1
ATOM 3151 C CA . VAL A 1 415 ? 3.047 14.685 21.735 1.00 89.69 415 VAL A CA 1
ATOM 3152 C C . VAL A 1 415 ? 3.236 13.312 21.081 1.00 89.69 415 VAL A C 1
ATOM 3154 O O . VAL A 1 415 ? 3.633 13.227 19.916 1.00 89.69 415 VAL A O 1
ATOM 3157 N N . VAL A 1 416 ? 2.923 12.226 21.798 1.00 88.56 416 VAL A N 1
ATOM 3158 C CA . VAL A 1 416 ? 3.038 10.859 21.259 1.00 88.56 416 VAL A CA 1
ATOM 3159 C C . VAL A 1 416 ? 2.078 10.656 20.087 1.00 88.56 416 VAL A C 1
ATOM 3161 O O . VAL A 1 416 ? 2.488 10.159 19.035 1.00 88.56 416 VAL A O 1
ATOM 3164 N N . MET A 1 417 ? 0.819 11.075 20.236 1.00 93.94 417 MET A N 1
ATOM 3165 C CA . MET A 1 417 ? -0.179 10.981 19.169 1.00 93.94 417 MET A CA 1
ATOM 3166 C C . MET A 1 417 ? 0.204 11.841 17.960 1.00 93.94 417 MET A C 1
ATOM 3168 O O . MET A 1 417 ? 0.120 11.361 16.832 1.00 93.94 417 MET A O 1
ATOM 3172 N N . GLY A 1 418 ? 0.735 13.046 18.180 1.00 91.12 418 GLY A N 1
ATOM 3173 C CA . GLY A 1 418 ? 1.259 13.921 17.130 1.00 91.12 418 GLY A CA 1
ATOM 3174 C C . GLY A 1 418 ? 2.324 13.241 16.266 1.00 91.12 418 GLY A C 1
ATOM 3175 O O . GLY A 1 418 ? 2.248 13.280 15.035 1.00 91.12 418 GLY A O 1
ATOM 3176 N N . GLN A 1 419 ? 3.271 12.530 16.888 1.00 89.50 419 GLN A N 1
ATOM 3177 C CA . GLN A 1 419 ? 4.280 11.765 16.149 1.00 89.50 419 GLN A CA 1
ATOM 3178 C C . GLN A 1 419 ? 3.661 10.611 15.345 1.00 89.50 419 GLN A C 1
ATOM 3180 O O . GLN A 1 419 ? 4.059 10.361 14.203 1.00 89.50 419 GLN A O 1
ATOM 3185 N N . VAL A 1 420 ? 2.678 9.909 15.918 1.00 90.81 420 VAL A N 1
ATOM 3186 C CA . VAL A 1 420 ? 1.950 8.840 15.217 1.00 90.81 420 VAL A CA 1
ATOM 3187 C C . VAL A 1 420 ? 1.214 9.402 13.998 1.00 90.81 420 VAL A C 1
ATOM 3189 O O . VAL A 1 420 ? 1.339 8.836 12.911 1.00 90.81 420 VAL A O 1
ATOM 3192 N N . PHE A 1 421 ? 0.512 10.531 14.129 1.00 94.69 421 PHE A N 1
ATOM 3193 C CA . PHE A 1 421 ? -0.201 11.157 13.012 1.00 94.69 421 PHE A CA 1
ATOM 3194 C C . PHE A 1 421 ? 0.739 11.607 11.901 1.00 94.69 421 PHE A C 1
ATOM 3196 O O . PHE A 1 421 ? 0.435 11.382 10.731 1.00 94.69 421 PHE A O 1
ATOM 3203 N N . MET A 1 422 ? 1.891 12.188 12.245 1.00 92.38 422 MET A N 1
ATOM 3204 C CA . MET A 1 422 ? 2.903 12.586 11.266 1.00 92.38 422 MET A CA 1
ATOM 3205 C C . MET A 1 422 ? 3.348 11.391 10.411 1.00 92.38 422 MET A C 1
ATOM 3207 O O . MET A 1 422 ? 3.317 11.461 9.180 1.00 92.38 422 MET A O 1
ATOM 3211 N N . ASN A 1 423 ? 3.665 10.266 11.058 1.00 90.12 423 ASN A N 1
ATOM 3212 C CA . ASN A 1 423 ? 4.083 9.042 10.376 1.00 90.12 423 ASN A CA 1
ATOM 3213 C C . ASN A 1 423 ? 2.957 8.466 9.498 1.00 90.12 423 ASN A C 1
ATOM 3215 O O . ASN A 1 423 ? 3.192 8.104 8.345 1.00 90.12 423 ASN A O 1
ATOM 3219 N N . VAL A 1 424 ? 1.721 8.406 10.010 1.00 91.94 424 VAL A N 1
ATOM 3220 C CA . VAL A 1 424 ? 0.566 7.898 9.247 1.00 91.94 424 VAL A CA 1
ATOM 3221 C C . VAL A 1 424 ? 0.286 8.770 8.025 1.00 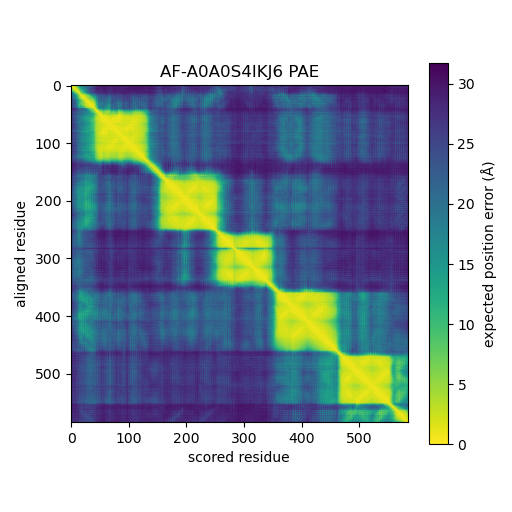91.94 424 VAL A C 1
ATOM 3223 O O . VAL A 1 424 ? 0.121 8.245 6.925 1.00 91.94 424 VAL A O 1
ATOM 3226 N N . LYS A 1 425 ? 0.282 10.098 8.183 1.00 94.44 425 LYS A N 1
ATOM 3227 C CA . LYS A 1 425 ? 0.093 11.046 7.076 1.00 94.44 425 LYS A CA 1
ATOM 3228 C C . LYS A 1 425 ? 1.163 10.874 6.003 1.00 94.44 425 LYS A C 1
ATOM 3230 O O . LYS A 1 425 ? 0.833 10.867 4.819 1.00 94.44 425 LYS A O 1
ATOM 3235 N N . GLN A 1 426 ? 2.425 10.692 6.397 1.00 91.81 426 GLN A N 1
ATOM 3236 C CA . GLN A 1 426 ? 3.514 10.443 5.453 1.00 91.81 426 GLN A CA 1
ATOM 3237 C C . GLN A 1 426 ? 3.273 9.166 4.636 1.00 91.81 426 GLN A C 1
ATOM 3239 O O . GLN A 1 426 ? 3.371 9.210 3.410 1.00 91.81 426 GLN A O 1
ATOM 3244 N N . VAL A 1 427 ? 2.893 8.061 5.288 1.00 92.19 427 VAL A N 1
ATOM 3245 C CA . VAL A 1 427 ? 2.578 6.791 4.609 1.00 92.19 427 VAL A CA 1
ATOM 3246 C C . VAL A 1 427 ? 1.386 6.947 3.663 1.00 92.19 427 VAL A C 1
ATOM 3248 O O . VAL A 1 427 ? 1.468 6.530 2.509 1.00 92.19 427 VAL A O 1
ATOM 3251 N N . LEU A 1 428 ? 0.300 7.591 4.107 1.00 95.31 428 LEU A N 1
ATOM 3252 C CA . LEU A 1 428 ? -0.877 7.848 3.267 1.00 95.31 428 LEU A CA 1
ATOM 3253 C C . LEU A 1 428 ? -0.524 8.694 2.035 1.00 95.31 428 LEU A C 1
ATOM 3255 O O . LEU A 1 428 ? -1.001 8.421 0.934 1.00 95.31 428 LEU A O 1
ATOM 3259 N N . ASN A 1 429 ? 0.353 9.688 2.192 1.00 92.12 429 ASN A N 1
ATOM 3260 C CA . ASN A 1 429 ? 0.818 10.532 1.093 1.00 92.12 429 ASN A CA 1
ATOM 3261 C C . ASN A 1 429 ? 1.687 9.778 0.091 1.00 92.12 429 ASN A C 1
ATOM 3263 O O . ASN A 1 429 ? 1.473 9.906 -1.114 1.00 92.12 429 ASN A O 1
ATOM 3267 N N . GLN A 1 430 ? 2.615 8.954 0.571 1.00 91.69 430 GLN A N 1
ATOM 3268 C CA . GLN A 1 430 ? 3.423 8.098 -0.293 1.00 91.69 430 GLN A CA 1
ATOM 3269 C C . GLN A 1 430 ? 2.550 7.100 -1.059 1.00 91.69 430 GLN A C 1
ATOM 3271 O O . GLN A 1 430 ? 2.686 6.972 -2.274 1.00 91.69 430 GLN A O 1
ATOM 3276 N N . LEU A 1 431 ? 1.611 6.440 -0.376 1.00 93.06 431 LEU A N 1
ATOM 3277 C CA . LEU A 1 431 ? 0.750 5.434 -0.989 1.00 93.06 431 LEU A CA 1
ATOM 3278 C C . LEU A 1 431 ? -0.186 6.038 -2.045 1.00 93.06 431 LEU A C 1
ATOM 3280 O O . LEU A 1 431 ? -0.369 5.454 -3.110 1.00 93.06 431 LEU A O 1
ATOM 3284 N N . SER A 1 432 ? -0.728 7.230 -1.797 1.00 94.25 432 SER A N 1
ATOM 3285 C CA . SER A 1 432 ? -1.558 7.957 -2.766 1.00 94.25 432 SER A CA 1
ATOM 3286 C C . SER A 1 432 ? -0.752 8.450 -3.972 1.00 94.25 432 SER A C 1
ATOM 3288 O O . SER A 1 432 ? -1.236 8.361 -5.099 1.00 94.25 432 SER A O 1
ATOM 3290 N N . SER A 1 433 ? 0.499 8.882 -3.770 1.00 90.62 433 SER A N 1
ATOM 3291 C CA . SER A 1 433 ? 1.410 9.236 -4.868 1.00 90.62 433 SER A CA 1
ATOM 3292 C C . SER A 1 433 ? 1.677 8.030 -5.776 1.00 90.62 433 SER A C 1
ATOM 3294 O O . SER A 1 433 ? 1.462 8.103 -6.985 1.00 90.62 433 SER A O 1
ATOM 3296 N N . LEU A 1 434 ? 2.035 6.882 -5.189 1.00 90.19 434 LEU A N 1
ATOM 3297 C CA . LEU A 1 434 ? 2.256 5.635 -5.930 1.00 90.19 434 LEU A CA 1
ATOM 3298 C C . LEU A 1 434 ? 0.990 5.152 -6.649 1.00 90.19 434 LEU A C 1
ATOM 3300 O O . LEU A 1 434 ? 1.058 4.704 -7.788 1.00 90.19 434 LEU A O 1
ATOM 3304 N N . THR A 1 435 ? -0.172 5.278 -6.007 1.00 92.62 435 THR A N 1
ATOM 3305 C CA . THR A 1 435 ? -1.460 4.892 -6.604 1.00 92.62 435 THR A CA 1
ATOM 3306 C C . THR A 1 435 ? -1.816 5.793 -7.788 1.00 92.62 435 THR A C 1
ATOM 3308 O O . THR A 1 435 ? -2.294 5.316 -8.811 1.00 92.62 435 THR A O 1
ATOM 3311 N N . THR A 1 436 ? -1.524 7.090 -7.695 1.00 88.94 436 THR A N 1
ATOM 3312 C CA . THR A 1 436 ? -1.695 8.030 -8.815 1.00 88.94 436 THR A CA 1
ATOM 3313 C C . THR A 1 436 ? -0.770 7.686 -9.982 1.00 88.94 436 THR A C 1
ATOM 3315 O O . THR A 1 436 ? -1.209 7.656 -11.127 1.00 88.94 436 THR A O 1
ATOM 3318 N N . GLN A 1 437 ? 0.488 7.340 -9.701 1.00 84.38 437 GLN A N 1
ATOM 3319 C CA . GLN A 1 437 ? 1.422 6.878 -10.731 1.00 84.38 437 GLN A CA 1
ATOM 3320 C C . GLN A 1 437 ? 0.957 5.573 -11.398 1.00 84.38 437 GLN A C 1
ATOM 3322 O O . GLN A 1 437 ? 1.077 5.429 -12.611 1.00 84.38 437 GLN A O 1
ATOM 3327 N N . GLU A 1 438 ? 0.394 4.630 -10.637 1.00 90.88 438 GLU A N 1
ATOM 3328 C CA . GLU A 1 438 ? -0.193 3.394 -11.177 1.00 90.88 438 GLU A CA 1
ATOM 3329 C C . GLU A 1 438 ? -1.369 3.678 -12.124 1.00 90.88 438 GLU A C 1
ATOM 3331 O O . GLU A 1 438 ? -1.461 3.056 -13.187 1.00 90.88 438 GLU A O 1
ATOM 3336 N N . ALA A 1 439 ? -2.239 4.634 -11.773 1.00 88.25 439 ALA A N 1
ATOM 3337 C CA . ALA A 1 439 ? -3.343 5.068 -12.630 1.00 88.25 439 ALA A CA 1
ATOM 3338 C C . ALA A 1 439 ? -2.825 5.638 -13.959 1.00 88.25 439 ALA A C 1
ATOM 3340 O O . ALA A 1 439 ? -3.260 5.221 -15.030 1.00 88.25 439 ALA A O 1
ATOM 3341 N N . GLU A 1 440 ? -1.835 6.529 -13.890 1.00 82.75 440 GLU A N 1
ATOM 3342 C CA . GLU A 1 440 ? -1.225 7.159 -15.065 1.00 82.75 440 GLU A CA 1
ATOM 3343 C C . GLU A 1 440 ? -0.534 6.139 -15.974 1.00 82.75 440 GLU A C 1
ATOM 3345 O O . GLU A 1 440 ? -0.699 6.174 -17.192 1.00 82.75 440 GLU A O 1
ATOM 3350 N N . MET A 1 441 ? 0.199 5.186 -15.394 1.00 79.25 441 MET A N 1
ATOM 3351 C CA . MET A 1 441 ? 0.833 4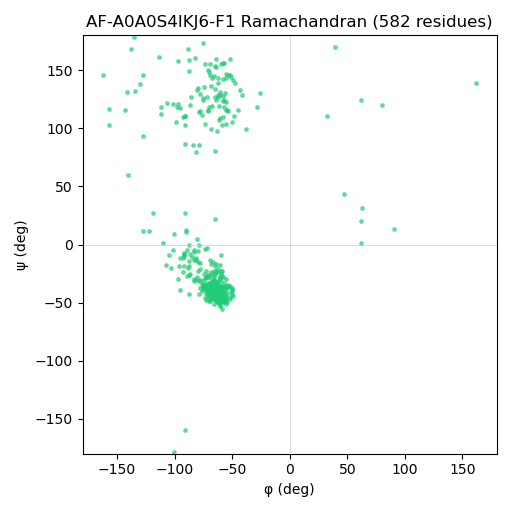.103 -16.149 1.00 79.25 441 MET A CA 1
ATOM 3352 C C . MET A 1 441 ? -0.200 3.196 -16.823 1.00 79.25 441 MET A C 1
ATOM 3354 O O . MET A 1 441 ? -0.001 2.786 -17.966 1.00 79.25 441 MET A O 1
ATOM 3358 N N . SER A 1 442 ? -1.316 2.914 -16.147 1.00 85.94 442 SER A N 1
ATOM 3359 C CA . SER A 1 442 ? -2.412 2.118 -16.710 1.00 85.94 442 SER A CA 1
ATOM 3360 C C . SER A 1 442 ? -3.093 2.842 -17.874 1.00 85.94 442 SER A C 1
ATOM 3362 O O . SER A 1 442 ? -3.379 2.226 -18.900 1.00 85.94 442 SER A O 1
ATOM 3364 N N . GLU A 1 443 ? -3.300 4.156 -17.761 1.00 82.06 443 GLU A N 1
ATOM 3365 C CA . GLU A 1 443 ? -3.857 4.979 -18.839 1.00 82.06 443 GLU A CA 1
ATOM 3366 C C . GLU A 1 443 ? -2.912 5.047 -20.048 1.00 82.06 443 GLU A C 1
ATOM 3368 O O . GLU A 1 443 ? -3.345 4.866 -21.189 1.00 82.06 443 GLU A O 1
ATOM 3373 N N . LEU A 1 444 ? -1.611 5.242 -19.814 1.00 77.69 444 LEU A N 1
ATOM 3374 C CA . LEU A 1 444 ? -0.599 5.221 -20.873 1.00 77.69 444 LEU A CA 1
ATOM 3375 C C . LEU A 1 444 ? -0.538 3.860 -21.571 1.00 77.69 444 LEU A C 1
ATOM 3377 O O . LEU A 1 444 ? -0.428 3.808 -22.797 1.00 77.69 444 LEU A O 1
ATOM 3381 N N . GLN A 1 445 ? -0.660 2.765 -20.820 1.00 81.25 445 GLN A N 1
ATOM 3382 C CA . GLN A 1 445 ? -0.678 1.425 -21.393 1.00 81.25 445 GLN A CA 1
ATOM 3383 C C . GLN A 1 445 ? -1.933 1.192 -22.246 1.00 81.25 445 GLN A C 1
ATOM 3385 O O . GLN A 1 445 ? -1.818 0.703 -23.369 1.00 81.25 445 GLN A O 1
ATOM 3390 N N . LEU A 1 446 ? -3.113 1.617 -21.785 1.00 81.19 446 LEU A N 1
ATOM 3391 C CA . LEU A 1 446 ? -4.344 1.564 -22.584 1.00 81.19 446 LEU A CA 1
ATOM 3392 C C . LEU A 1 446 ? -4.243 2.418 -23.856 1.00 81.19 446 LEU A C 1
ATOM 3394 O O . LEU A 1 446 ? -4.696 2.001 -24.924 1.00 81.19 446 LEU A O 1
ATOM 3398 N N . GLN A 1 447 ? -3.616 3.597 -23.781 1.00 73.81 447 GLN A N 1
ATOM 3399 C CA . GLN A 1 447 ? -3.337 4.412 -24.966 1.00 73.81 447 GLN A CA 1
ATOM 3400 C C . GLN A 1 447 ? -2.384 3.696 -25.931 1.00 73.81 447 GLN A C 1
ATOM 3402 O O . GLN A 1 447 ? -2.615 3.716 -27.141 1.00 73.81 447 GLN A O 1
ATOM 3407 N N . GLN A 1 448 ? -1.346 3.031 -25.422 1.00 77.44 448 GLN A N 1
ATOM 3408 C CA . GLN A 1 448 ? -0.408 2.262 -26.238 1.00 77.44 448 GLN A CA 1
ATOM 3409 C C . GLN A 1 448 ? -1.087 1.064 -26.917 1.00 77.44 448 GLN A C 1
ATOM 3411 O O . GLN A 1 448 ? -0.900 0.862 -28.116 1.00 77.44 448 GLN A O 1
ATOM 3416 N N . GLU A 1 449 ? -1.918 0.310 -26.197 1.00 80.56 449 GLU A N 1
ATOM 3417 C CA . GLU A 1 449 ? -2.695 -0.813 -26.741 1.00 80.56 449 GLU A CA 1
ATOM 3418 C C . GLU A 1 449 ? -3.727 -0.338 -27.778 1.00 80.56 449 GLU A C 1
ATOM 3420 O O . GLU A 1 449 ? -3.911 -0.967 -28.824 1.00 80.56 449 GLU A O 1
ATOM 3425 N N . SER A 1 450 ? -4.359 0.818 -27.553 1.00 79.31 450 SER A N 1
ATOM 3426 C CA . SER A 1 450 ? -5.246 1.464 -28.530 1.00 79.31 450 SER A CA 1
ATOM 3427 C C . SER A 1 450 ? -4.501 1.835 -29.819 1.00 79.31 450 SER A C 1
ATOM 3429 O O . SER A 1 450 ? -4.957 1.518 -30.920 1.00 79.31 450 SER A O 1
ATOM 3431 N N . LEU A 1 451 ? -3.303 2.421 -29.707 1.00 73.56 451 LEU A N 1
ATOM 3432 C CA . LEU A 1 451 ? -2.456 2.740 -30.860 1.00 73.56 451 LEU A CA 1
ATOM 3433 C C . LEU A 1 451 ? -2.001 1.476 -31.601 1.00 73.56 451 LEU A C 1
ATOM 3435 O O . LEU A 1 451 ? -2.083 1.416 -32.827 1.00 73.56 451 LEU A O 1
ATOM 3439 N N . GLN A 1 452 ? -1.571 0.441 -30.879 1.00 74.19 452 GLN A N 1
ATOM 3440 C CA . GLN A 1 452 ? -1.157 -0.829 -31.480 1.00 74.19 452 GLN A CA 1
ATOM 3441 C C . GLN A 1 452 ? -2.318 -1.536 -32.183 1.00 74.19 452 GLN A C 1
ATOM 3443 O O . GLN A 1 452 ? -2.156 -2.029 -33.299 1.00 74.19 452 GLN A O 1
ATOM 3448 N N . SER A 1 453 ? -3.507 -1.544 -31.580 1.00 76.94 453 SER A N 1
ATOM 3449 C CA . SER A 1 453 ? -4.697 -2.145 -32.186 1.00 76.94 453 SER A CA 1
ATOM 3450 C C . SER A 1 453 ? -5.240 -1.329 -33.367 1.00 76.94 453 SER A C 1
ATOM 3452 O O . SER A 1 453 ? -5.813 -1.916 -34.288 1.00 76.94 453 SER A O 1
ATOM 3454 N N . ALA A 1 454 ? -5.020 -0.011 -33.410 1.00 69.25 454 ALA A N 1
ATOM 3455 C CA . ALA A 1 454 ? -5.271 0.811 -34.597 1.00 69.25 454 ALA A CA 1
ATOM 3456 C C . ALA A 1 454 ? -4.290 0.483 -35.740 1.00 69.25 454 ALA A C 1
ATOM 3458 O O . ALA A 1 454 ? -4.713 0.320 -36.885 1.00 69.25 454 ALA A O 1
ATOM 3459 N N . VAL A 1 455 ? -3.001 0.292 -35.429 1.00 69.00 455 VAL A N 1
ATOM 3460 C CA . VAL A 1 455 ? -1.979 -0.143 -36.401 1.00 69.00 455 VAL A CA 1
ATOM 3461 C C . VAL A 1 455 ? -2.252 -1.563 -36.910 1.00 69.00 455 VAL A C 1
ATOM 3463 O O . VAL A 1 455 ? -2.087 -1.842 -38.095 1.00 69.00 455 VAL A O 1
ATOM 3466 N N . ALA A 1 456 ? -2.704 -2.476 -36.050 1.00 72.06 456 ALA A N 1
ATOM 3467 C CA . ALA A 1 456 ? -3.077 -3.829 -36.462 1.00 72.06 456 ALA A CA 1
ATOM 3468 C C . ALA A 1 456 ? -4.310 -3.821 -37.383 1.00 72.06 456 ALA A C 1
ATOM 3470 O O . ALA A 1 456 ? -4.323 -4.500 -38.410 1.00 72.06 456 ALA A O 1
ATOM 3471 N N . ARG A 1 457 ? -5.321 -2.996 -37.070 1.00 71.00 457 ARG A N 1
ATOM 3472 C CA . ARG A 1 457 ? -6.510 -2.820 -37.920 1.00 71.00 457 ARG A CA 1
ATOM 3473 C C . ARG A 1 457 ? -6.189 -2.189 -39.276 1.00 71.00 457 ARG A C 1
ATOM 3475 O O . ARG A 1 457 ? -6.804 -2.581 -40.263 1.00 71.00 457 ARG A O 1
ATOM 3482 N N . SER A 1 458 ? -5.218 -1.274 -39.355 1.00 57.28 458 SER A N 1
ATOM 3483 C CA . SER A 1 458 ? -4.784 -0.713 -40.643 1.00 57.28 458 SER A CA 1
ATOM 3484 C C . SER A 1 458 ? -4.009 -1.718 -41.502 1.00 57.28 458 SER A C 1
ATOM 3486 O O . SER A 1 458 ? -4.091 -1.652 -42.724 1.00 57.28 458 SER A O 1
ATOM 3488 N N . LYS A 1 459 ? -3.317 -2.691 -40.891 1.00 63.81 459 LYS A N 1
ATOM 3489 C CA . LYS A 1 459 ? -2.659 -3.794 -41.614 1.00 63.81 459 LYS A CA 1
ATOM 3490 C C . LYS A 1 459 ? -3.637 -4.862 -42.114 1.00 63.81 459 LYS A C 1
ATOM 3492 O O . LYS A 1 459 ? -3.410 -5.434 -43.175 1.00 63.81 459 LYS A O 1
ATOM 3497 N N . ALA A 1 460 ? -4.715 -5.134 -41.377 1.00 65.50 460 ALA A N 1
ATOM 3498 C CA . ALA A 1 460 ? -5.676 -6.187 -41.717 1.00 65.50 460 ALA A CA 1
ATOM 3499 C C . ALA A 1 460 ? -6.666 -5.807 -42.837 1.00 65.50 460 ALA A C 1
ATOM 3501 O O . ALA A 1 460 ? -7.296 -6.690 -43.411 1.00 65.50 460 ALA A O 1
ATOM 3502 N N . SER A 1 461 ? -6.811 -4.522 -43.181 1.00 56.88 461 SER A N 1
ATOM 3503 C CA . SER A 1 461 ? -7.780 -4.080 -44.197 1.00 56.88 461 SER A CA 1
ATOM 3504 C C . SER A 1 461 ? -7.324 -4.264 -45.651 1.00 56.88 461 SER A C 1
ATOM 3506 O O . SER A 1 461 ? -8.042 -3.845 -46.556 1.00 56.88 461 SER A O 1
ATOM 3508 N N . GLY A 1 462 ? -6.163 -4.881 -45.912 1.00 51.12 462 GLY A N 1
ATOM 3509 C CA . GLY A 1 462 ? -5.715 -5.259 -47.264 1.00 51.12 462 GLY A CA 1
ATOM 3510 C C . GLY A 1 462 ? -5.513 -4.099 -48.253 1.00 51.12 462 GLY A C 1
ATOM 3511 O O . GLY A 1 462 ? -5.152 -4.328 -49.405 1.00 51.12 462 GLY A O 1
ATOM 3512 N N . GLY A 1 463 ? -5.721 -2.854 -47.824 1.00 50.59 463 GLY A N 1
ATOM 3513 C CA . GLY A 1 463 ? -5.404 -1.657 -48.587 1.00 50.59 463 GLY A CA 1
ATOM 3514 C C . GLY A 1 463 ? -3.913 -1.367 -48.487 1.00 50.59 463 GLY A C 1
ATOM 3515 O O . GLY A 1 463 ? -3.347 -1.453 -47.401 1.00 50.59 463 GLY A O 1
ATOM 3516 N N . ALA A 1 464 ? -3.295 -1.054 -49.628 1.00 51.97 464 ALA A N 1
ATOM 3517 C CA . ALA A 1 464 ? -1.894 -0.668 -49.795 1.00 51.97 464 ALA A CA 1
ATOM 3518 C C . ALA A 1 464 ? -1.271 -0.038 -48.537 1.00 51.97 464 ALA A C 1
ATOM 3520 O O . ALA A 1 464 ? -1.857 0.888 -47.975 1.00 51.97 464 ALA A O 1
ATOM 3521 N N . ALA A 1 465 ? -0.092 -0.545 -48.142 1.00 44.84 465 ALA A N 1
ATOM 3522 C CA . ALA A 1 465 ? 0.680 -0.128 -46.971 1.00 44.84 465 ALA A CA 1
ATOM 3523 C C . ALA A 1 465 ? 0.417 1.347 -46.622 1.00 44.84 465 ALA A C 1
ATOM 3525 O O . ALA A 1 465 ? 0.672 2.202 -47.480 1.00 44.84 465 ALA A O 1
ATOM 3526 N N . PRO A 1 466 ? -0.121 1.658 -45.423 1.00 49.09 466 PRO A N 1
ATOM 3527 C CA . PRO A 1 466 ? -0.414 3.033 -45.061 1.00 49.09 466 PRO A CA 1
ATOM 3528 C C . PRO A 1 466 ? 0.875 3.822 -45.241 1.00 49.09 466 PRO A C 1
ATOM 3530 O O . PRO A 1 466 ? 1.893 3.521 -44.611 1.00 49.09 466 PRO A O 1
ATOM 3533 N N . LYS A 1 467 ? 0.843 4.775 -46.185 1.00 58.47 467 LYS A N 1
ATOM 3534 C CA . LYS A 1 467 ? 1.932 5.728 -46.403 1.00 58.47 467 LYS A CA 1
ATOM 3535 C C . LYS A 1 467 ? 2.385 6.201 -45.023 1.00 58.47 467 LYS A C 1
ATOM 3537 O O . LYS A 1 467 ? 1.497 6.528 -44.234 1.00 58.47 467 LYS A O 1
ATOM 3542 N N . PRO A 1 468 ? 3.698 6.227 -44.729 1.00 57.62 468 PRO A N 1
ATOM 3543 C CA . PRO A 1 468 ? 4.198 6.668 -43.434 1.00 57.62 468 PRO A CA 1
ATOM 3544 C C . PRO A 1 468 ? 3.517 7.990 -43.096 1.00 57.62 468 PRO A C 1
ATOM 3546 O O . PRO A 1 468 ? 3.695 8.981 -43.810 1.00 57.62 468 PRO A O 1
ATOM 3549 N N . GLU A 1 469 ? 2.638 7.959 -42.091 1.00 65.62 469 GLU A N 1
ATOM 3550 C CA . GLU A 1 469 ? 1.896 9.141 -41.687 1.00 65.62 469 GLU A CA 1
ATOM 3551 C C . GLU A 1 469 ? 2.923 10.197 -41.334 1.00 65.62 469 GLU A C 1
ATOM 3553 O O . GLU A 1 469 ? 3.843 9.965 -40.546 1.00 65.62 469 GLU A O 1
ATOM 3558 N N . ASN A 1 470 ? 2.800 11.344 -41.993 1.00 84.38 470 ASN A N 1
ATOM 3559 C CA . ASN A 1 470 ? 3.740 12.426 -41.821 1.00 84.38 470 ASN A CA 1
ATOM 3560 C C . ASN A 1 470 ? 3.754 12.793 -40.322 1.00 84.38 470 ASN A C 1
ATOM 3562 O O . ASN A 1 470 ? 2.711 13.202 -39.802 1.00 84.38 470 ASN A O 1
ATOM 3566 N N . PRO A 1 471 ? 4.890 12.660 -39.613 1.00 82.50 471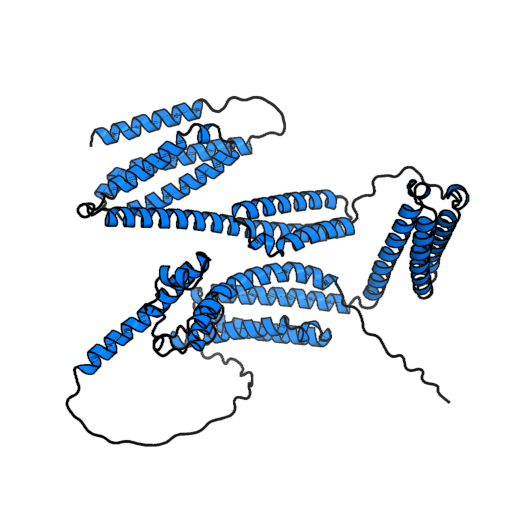 PRO A N 1
ATOM 3567 C CA . PRO A 1 471 ? 4.955 12.881 -38.167 1.00 82.50 471 PRO A CA 1
ATOM 3568 C C . PRO A 1 471 ? 4.521 14.300 -37.775 1.00 82.50 471 PRO A C 1
ATOM 3570 O O . PRO A 1 471 ? 4.035 14.521 -36.666 1.00 82.50 471 PRO A O 1
ATOM 3573 N N . VAL A 1 472 ? 4.603 15.252 -38.713 1.00 84.94 472 VAL A N 1
ATOM 3574 C CA . VAL A 1 472 ? 4.056 16.607 -38.575 1.00 84.94 472 VAL A CA 1
ATOM 3575 C C . VAL A 1 472 ? 2.544 16.585 -38.357 1.00 84.94 472 VAL A C 1
ATOM 3577 O O . VAL A 1 472 ? 2.041 17.306 -37.499 1.00 84.94 472 VAL A O 1
ATOM 3580 N N . VAL A 1 473 ? 1.814 15.767 -39.120 1.00 85.62 473 VAL A N 1
ATOM 3581 C CA . VAL A 1 473 ? 0.351 15.649 -39.026 1.00 85.62 473 VAL A CA 1
ATOM 3582 C C . VAL A 1 473 ? -0.022 15.046 -37.678 1.00 85.62 473 VAL A C 1
ATOM 3584 O O . VAL A 1 473 ? -0.838 15.627 -36.971 1.00 85.62 473 VAL A O 1
ATOM 3587 N N . ARG A 1 474 ? 0.674 13.983 -37.255 1.00 89.00 474 ARG A N 1
ATOM 3588 C CA . ARG A 1 474 ? 0.455 13.345 -35.950 1.00 89.00 474 ARG A CA 1
ATOM 3589 C C . ARG A 1 474 ? 0.656 14.315 -34.785 1.00 89.00 474 ARG A C 1
ATOM 3591 O O . ARG A 1 474 ? -0.211 14.427 -33.920 1.00 89.00 474 ARG A O 1
ATOM 3598 N N . ILE A 1 475 ? 1.774 15.044 -34.767 1.00 89.94 475 ILE A N 1
ATOM 3599 C CA . ILE A 1 475 ? 2.045 16.039 -33.720 1.00 89.94 475 ILE A CA 1
ATOM 3600 C C . ILE A 1 475 ? 1.032 17.189 -33.787 1.00 89.94 475 ILE A C 1
ATOM 3602 O O . ILE A 1 475 ? 0.529 17.628 -32.753 1.00 89.94 475 ILE A O 1
ATOM 3606 N N . SER A 1 476 ? 0.701 17.672 -34.988 1.00 87.56 476 SER A N 1
ATOM 3607 C CA . SER A 1 476 ? -0.290 18.736 -35.161 1.00 87.56 476 SER A CA 1
ATOM 3608 C C . SER A 1 476 ? -1.661 18.318 -34.635 1.00 87.56 476 SER A C 1
ATOM 3610 O O . SER A 1 476 ? -2.301 19.097 -33.929 1.00 87.56 476 SER A O 1
ATOM 3612 N N . ASP A 1 477 ? -2.093 17.091 -34.914 1.00 87.75 477 ASP A N 1
ATOM 3613 C CA . ASP A 1 477 ? -3.371 16.565 -34.448 1.00 87.75 477 ASP A CA 1
ATOM 3614 C C . ASP A 1 477 ? -3.363 16.320 -32.938 1.00 87.75 477 ASP A C 1
ATOM 3616 O O . ASP A 1 477 ? -4.330 16.671 -32.267 1.00 87.75 477 ASP A O 1
ATOM 3620 N N . ALA A 1 478 ? -2.249 15.864 -32.361 1.00 89.69 478 ALA A N 1
ATOM 3621 C CA . ALA A 1 478 ? -2.100 15.778 -30.909 1.00 89.69 478 ALA A CA 1
ATOM 3622 C C . ALA A 1 478 ? -2.232 17.157 -30.229 1.00 89.69 478 ALA A C 1
ATOM 3624 O O . ALA A 1 478 ? -2.931 17.286 -29.220 1.00 89.69 478 ALA A O 1
ATOM 3625 N N . ILE A 1 479 ? -1.625 18.207 -30.798 1.00 91.81 479 ILE A N 1
ATOM 3626 C CA . ILE A 1 479 ? -1.768 19.583 -30.296 1.00 91.81 479 ILE A CA 1
ATOM 3627 C C . ILE A 1 479 ? -3.211 20.090 -30.471 1.00 91.81 479 ILE A C 1
ATOM 3629 O O . ILE A 1 479 ? -3.743 20.746 -29.571 1.00 91.81 479 ILE A O 1
ATOM 3633 N N . LYS A 1 480 ? -3.876 19.772 -31.593 1.00 89.50 480 LYS A N 1
ATOM 3634 C CA . LYS A 1 480 ? -5.298 20.101 -31.799 1.00 89.50 480 LYS A CA 1
ATOM 3635 C C . LYS A 1 480 ? -6.184 19.422 -30.762 1.00 89.50 480 LYS A C 1
ATOM 3637 O O . LYS A 1 480 ? -7.054 20.091 -30.222 1.00 89.50 480 LYS A O 1
ATOM 3642 N N . THR A 1 481 ? -5.942 18.158 -30.429 1.00 90.56 481 THR A N 1
ATOM 3643 C CA . THR A 1 481 ? -6.706 17.440 -29.399 1.00 90.56 481 THR A CA 1
ATOM 3644 C C . THR A 1 481 ? -6.606 18.137 -28.044 1.00 90.56 481 THR A C 1
ATOM 3646 O O . THR A 1 481 ? -7.630 18.380 -27.411 1.00 90.56 481 THR A O 1
ATOM 3649 N N . VAL A 1 482 ? -5.404 18.559 -27.629 1.00 92.56 482 VAL A N 1
ATOM 3650 C CA . VAL A 1 482 ? -5.228 19.357 -26.398 1.00 92.56 482 VAL A CA 1
ATOM 3651 C C . VAL A 1 482 ? -6.031 20.661 -26.463 1.00 92.56 482 VAL A C 1
ATOM 3653 O O . VAL A 1 482 ? -6.697 21.037 -25.498 1.00 92.56 482 VAL A O 1
ATOM 3656 N N . LEU A 1 483 ? -6.005 21.345 -27.609 1.00 90.88 483 LEU A N 1
ATOM 3657 C CA . LEU A 1 483 ? -6.784 22.565 -27.819 1.00 90.88 483 LEU A CA 1
ATOM 3658 C C . LEU A 1 483 ? -8.297 22.325 -27.785 1.00 90.88 483 LEU A C 1
ATOM 3660 O O . LEU A 1 483 ? -9.014 23.180 -27.273 1.00 90.88 483 LEU A O 1
ATOM 3664 N N . GLU A 1 484 ? -8.791 21.209 -28.317 1.00 89.06 484 GLU A N 1
ATOM 3665 C CA . GLU A 1 484 ? -10.214 20.867 -28.267 1.00 89.06 484 GLU A CA 1
ATOM 3666 C C . GLU A 1 484 ? -10.668 20.571 -26.835 1.00 89.06 484 GLU A C 1
ATOM 3668 O O . GLU A 1 484 ? -11.695 21.101 -26.418 1.00 89.06 484 GLU A O 1
ATOM 3673 N N . VAL A 1 485 ? -9.869 19.860 -26.029 1.00 90.62 485 VAL A N 1
ATOM 3674 C CA . VAL A 1 485 ? -10.173 19.650 -24.599 1.00 90.62 485 VAL A CA 1
ATOM 3675 C C . VAL A 1 485 ? -10.273 20.983 -23.851 1.00 90.62 485 VAL A C 1
ATOM 3677 O O . VAL A 1 485 ? -11.219 21.203 -23.102 1.00 90.62 485 VAL A O 1
ATOM 3680 N N . LEU A 1 486 ? -9.366 21.932 -24.106 1.00 91.75 486 LEU A N 1
ATOM 3681 C CA . LEU A 1 486 ? -9.434 23.267 -23.491 1.00 91.75 486 LEU A CA 1
ATOM 3682 C C . LEU A 1 486 ? -10.676 24.078 -23.900 1.00 91.75 486 LEU A C 1
ATOM 3684 O O . LEU A 1 486 ? -11.058 25.017 -23.197 1.00 91.75 486 LEU A O 1
ATOM 3688 N N . LYS A 1 487 ? -11.290 23.761 -25.045 1.00 88.56 487 LYS A N 1
ATOM 3689 C CA . LYS A 1 487 ? -12.518 24.413 -25.524 1.00 88.56 487 LYS A CA 1
ATOM 3690 C C . LYS A 1 487 ? -13.785 23.745 -25.017 1.00 88.56 487 LYS A C 1
ATOM 3692 O O . LYS A 1 487 ? -14.840 24.386 -25.065 1.00 88.56 487 LYS A O 1
ATOM 3697 N N . GLN A 1 488 ? -13.702 22.490 -24.583 1.00 91.12 488 GLN A N 1
ATOM 3698 C CA . GLN A 1 488 ? -14.869 21.734 -24.164 1.00 91.12 488 GLN A CA 1
ATOM 3699 C C . GLN A 1 488 ? -15.614 22.484 -23.049 1.00 91.12 488 GLN A C 1
ATOM 3701 O O . GLN A 1 488 ? -14.999 22.955 -22.082 1.00 91.12 488 GLN A O 1
ATOM 3706 N N . PRO A 1 489 ? -16.941 22.661 -23.180 1.00 88.25 489 PRO A N 1
ATOM 3707 C CA . PRO A 1 489 ? -17.729 23.347 -22.168 1.00 88.25 489 PRO A CA 1
ATOM 3708 C C . PRO A 1 489 ? -17.659 22.633 -20.817 1.00 88.25 489 PRO A C 1
ATOM 3710 O O . PRO A 1 489 ? -17.788 23.307 -19.800 1.00 88.25 489 PRO A O 1
ATOM 3713 N N . GLU A 1 490 ? -17.426 21.322 -20.801 1.00 89.75 490 GLU A N 1
ATOM 3714 C CA . GLU A 1 490 ? -17.201 20.504 -19.611 1.00 89.75 490 GLU A CA 1
ATOM 3715 C C . GLU A 1 490 ? -15.963 20.987 -18.857 1.00 89.75 490 GLU A C 1
ATOM 3717 O O . GLU A 1 490 ? -16.070 21.353 -17.691 1.00 89.75 490 GLU A O 1
ATOM 3722 N N . PHE A 1 491 ? -14.821 21.106 -19.540 1.00 91.50 491 PHE A N 1
ATOM 3723 C CA . PHE A 1 491 ? -13.580 21.605 -18.947 1.00 91.50 491 PHE A CA 1
ATOM 3724 C C . PHE A 1 491 ? -13.746 23.041 -18.425 1.00 91.50 491 PHE A C 1
ATOM 3726 O O . PHE A 1 491 ? -13.339 23.361 -17.312 1.00 91.50 491 PHE A O 1
ATOM 3733 N N . LEU A 1 492 ? -14.409 23.912 -19.195 1.00 91.44 492 LEU A N 1
ATOM 3734 C CA . LEU A 1 492 ? -14.629 25.309 -18.801 1.00 91.44 492 LEU A CA 1
ATOM 3735 C C . LEU A 1 492 ? -15.631 25.477 -17.647 1.00 91.44 492 LEU A C 1
ATOM 3737 O O . LEU A 1 492 ? -15.596 26.500 -16.964 1.00 91.44 492 LEU A O 1
ATOM 3741 N N . LYS A 1 493 ? -16.564 24.537 -17.468 1.00 89.50 493 LYS A N 1
ATOM 3742 C CA . LYS A 1 493 ? -17.557 24.544 -16.381 1.00 89.50 493 LYS A CA 1
ATOM 3743 C C . LYS A 1 493 ? -17.123 23.712 -15.174 1.00 89.50 493 LYS A C 1
ATOM 3745 O O . LYS A 1 493 ? -17.782 23.811 -14.142 1.00 89.50 493 LYS A O 1
ATOM 3750 N N . ALA A 1 494 ? -16.065 22.913 -15.306 1.00 90.94 494 ALA A N 1
ATOM 3751 C CA . ALA A 1 494 ? -15.525 22.088 -14.235 1.00 90.94 494 ALA A CA 1
ATOM 3752 C C . ALA A 1 494 ? -15.138 22.942 -13.021 1.00 90.94 494 ALA A C 1
ATOM 3754 O O . ALA A 1 494 ? -14.879 24.145 -13.154 1.00 90.94 494 ALA A O 1
ATOM 3755 N N . SER A 1 495 ? -15.108 22.324 -11.839 1.00 93.38 495 SER A N 1
ATOM 3756 C CA . SER A 1 495 ? -14.684 23.014 -10.622 1.00 93.38 495 SER A CA 1
ATOM 3757 C C . SER A 1 495 ? -13.237 23.521 -10.767 1.00 93.38 495 SER A C 1
ATOM 3759 O O . SER A 1 495 ? -12.471 22.964 -11.556 1.00 93.38 495 SER A O 1
ATOM 3761 N N . PRO A 1 496 ? -12.818 24.569 -10.035 1.00 93.44 496 PRO A N 1
ATOM 3762 C CA . PRO A 1 496 ? -11.427 25.021 -10.070 1.00 93.44 496 PRO A CA 1
ATOM 3763 C C . PRO A 1 496 ? -10.428 23.902 -9.735 1.00 93.44 496 PRO A C 1
ATOM 3765 O O . PRO A 1 496 ? -9.375 23.818 -10.354 1.00 93.44 496 PRO A O 1
ATOM 3768 N N . GLU A 1 497 ? -10.792 23.005 -8.817 1.00 88.56 497 GLU A N 1
ATOM 3769 C CA . GLU A 1 497 ? -9.997 21.835 -8.421 1.00 88.56 497 GLU A CA 1
ATOM 3770 C C . GLU A 1 497 ? -9.820 20.859 -9.603 1.00 88.56 497 GLU A C 1
ATOM 3772 O O . GLU A 1 497 ? -8.698 20.464 -9.932 1.00 88.56 497 GLU A O 1
ATOM 3777 N N . ASP A 1 498 ? -10.902 20.562 -10.328 1.00 86.00 498 ASP A N 1
ATOM 3778 C CA . ASP A 1 498 ? -10.859 19.718 -11.529 1.00 86.00 498 ASP A CA 1
ATOM 3779 C C . ASP A 1 498 ? -10.109 20.389 -12.686 1.00 86.00 498 ASP A C 1
ATOM 3781 O O . ASP A 1 498 ? -9.409 19.726 -13.449 1.00 86.00 498 ASP A O 1
ATOM 3785 N N . GLN A 1 499 ? -10.225 21.712 -12.832 1.00 92.31 499 GLN A N 1
ATOM 3786 C CA . GLN A 1 499 ? -9.484 22.466 -13.846 1.00 92.31 499 GLN A CA 1
ATOM 3787 C C . GLN A 1 499 ? -7.976 22.426 -13.585 1.00 92.31 499 GLN A C 1
ATOM 3789 O O . GLN A 1 499 ? -7.209 22.251 -14.534 1.00 92.31 499 GLN A O 1
ATOM 3794 N N . VAL A 1 500 ? -7.546 22.537 -12.320 1.00 92.69 500 VAL A N 1
ATOM 3795 C CA . VAL A 1 500 ? -6.141 22.353 -11.924 1.00 92.69 500 VAL A CA 1
ATOM 3796 C C . VAL A 1 500 ? -5.677 20.954 -12.326 1.00 92.69 500 VAL A C 1
ATOM 3798 O O . VAL A 1 500 ? -4.758 20.847 -13.139 1.00 92.69 500 VAL A O 1
ATOM 3801 N N . ARG A 1 501 ? -6.373 19.899 -11.884 1.00 87.56 501 ARG A N 1
ATOM 3802 C CA . ARG A 1 501 ? -6.011 18.506 -12.200 1.00 87.56 501 ARG A CA 1
ATOM 3803 C C . ARG A 1 501 ? -5.959 18.242 -13.710 1.00 87.56 501 ARG A C 1
ATOM 3805 O O . ARG A 1 501 ? -4.965 17.736 -14.226 1.00 87.56 501 ARG A O 1
ATOM 3812 N N . ASN A 1 502 ? -6.992 18.638 -14.452 1.00 87.94 502 ASN A N 1
ATOM 3813 C CA . ASN A 1 502 ? -7.045 18.416 -15.898 1.00 87.94 502 ASN A CA 1
ATOM 3814 C C . ASN A 1 502 ? -5.958 19.213 -16.639 1.00 87.94 502 ASN A C 1
ATOM 3816 O O . ASN A 1 502 ? -5.379 18.724 -17.608 1.00 87.94 502 ASN A O 1
ATOM 3820 N N . SER A 1 503 ? -5.629 20.426 -16.185 1.00 92.50 503 SER A N 1
ATOM 3821 C CA . SER A 1 503 ? -4.545 21.214 -16.784 1.00 92.50 503 SER A CA 1
ATOM 3822 C C . SER A 1 503 ? -3.156 20.597 -16.564 1.00 92.50 503 SER A C 1
ATOM 3824 O O . SER A 1 503 ? -2.315 20.692 -17.456 1.00 92.50 503 SER A O 1
ATOM 3826 N N . GLU A 1 504 ? -2.919 19.900 -15.449 1.00 88.38 504 GLU A N 1
ATOM 3827 C CA . GLU A 1 504 ? -1.677 19.147 -15.211 1.00 88.38 504 GLU A CA 1
ATOM 3828 C C . GLU A 1 504 ? -1.541 17.957 -16.168 1.00 88.38 504 GLU A C 1
ATOM 3830 O O . GLU A 1 504 ? -0.470 17.738 -16.741 1.00 88.38 504 GLU A O 1
ATOM 3835 N N . VAL A 1 505 ? -2.635 17.226 -16.412 1.00 88.69 505 VAL A N 1
ATOM 3836 C CA . VAL A 1 505 ? -2.682 16.140 -17.409 1.00 88.69 505 VAL A CA 1
ATOM 3837 C C . VAL A 1 505 ? -2.350 16.677 -18.804 1.00 88.69 505 VAL A C 1
ATOM 3839 O O . VAL A 1 505 ? -1.473 16.143 -19.489 1.00 88.69 505 VAL A O 1
ATOM 3842 N N . LEU A 1 506 ? -2.975 17.788 -19.209 1.00 93.31 506 LEU A N 1
ATOM 3843 C CA . LEU A 1 506 ? -2.678 18.435 -20.490 1.00 93.31 506 LEU A CA 1
ATOM 3844 C C . LEU A 1 506 ? -1.226 18.930 -20.564 1.00 93.31 506 LEU A C 1
ATOM 3846 O O . LEU A 1 506 ? -0.600 18.828 -21.620 1.00 93.31 506 LEU A O 1
ATOM 3850 N N . HIS A 1 507 ? -0.661 19.428 -19.460 1.00 93.69 507 HIS A N 1
ATOM 3851 C CA . HIS A 1 507 ? 0.734 19.861 -19.413 1.00 93.69 507 HIS A CA 1
ATOM 3852 C C . HIS A 1 507 ? 1.699 18.692 -19.642 1.00 93.69 507 HIS A C 1
ATOM 3854 O O . HIS A 1 507 ? 2.612 18.804 -20.460 1.00 93.69 507 HIS A O 1
ATOM 3860 N N . ARG A 1 508 ? 1.460 17.546 -18.993 1.00 89.12 508 ARG A N 1
ATOM 3861 C CA . ARG A 1 508 ? 2.243 16.318 -19.205 1.00 89.12 508 ARG A CA 1
ATOM 3862 C C . ARG A 1 508 ? 2.135 15.810 -20.636 1.00 89.12 508 ARG A C 1
ATOM 3864 O O . ARG A 1 508 ? 3.152 15.480 -21.245 1.00 89.12 508 ARG A O 1
ATOM 3871 N N . ARG A 1 509 ? 0.936 15.843 -21.227 1.00 90.44 509 ARG A N 1
ATOM 3872 C CA . ARG A 1 509 ? 0.756 15.476 -22.639 1.00 90.44 509 ARG A CA 1
ATOM 3873 C C . ARG A 1 509 ? 1.566 16.379 -23.572 1.00 90.44 509 ARG A C 1
ATOM 3875 O O . ARG A 1 509 ? 2.213 15.878 -24.487 1.00 90.44 509 ARG A O 1
ATOM 3882 N N . LEU A 1 510 ? 1.576 17.691 -23.330 1.00 94.62 510 LEU A N 1
ATOM 3883 C CA . LEU A 1 510 ? 2.374 18.643 -24.112 1.00 94.62 510 LEU A CA 1
ATOM 3884 C C . LEU A 1 510 ? 3.884 18.437 -23.938 1.00 94.62 510 LEU A C 1
ATOM 3886 O O . LEU A 1 510 ? 4.625 18.632 -24.899 1.00 94.62 510 LEU A O 1
ATOM 3890 N N . GLN A 1 511 ? 4.348 18.007 -22.760 1.00 93.81 511 GLN A N 1
ATOM 3891 C CA . GLN A 1 511 ? 5.750 17.626 -22.556 1.00 93.81 511 GLN A CA 1
ATOM 3892 C C . GLN A 1 511 ? 6.132 16.384 -23.370 1.00 93.81 511 GLN A C 1
ATOM 3894 O O . GLN A 1 511 ? 7.191 16.387 -23.994 1.00 93.81 511 GLN A O 1
ATOM 3899 N N . GLY A 1 512 ? 5.261 15.370 -23.436 1.00 88.62 512 GLY A N 1
ATOM 3900 C CA . GLY A 1 512 ? 5.460 14.208 -24.311 1.00 88.62 512 GLY A CA 1
ATOM 3901 C C . GLY A 1 512 ? 5.550 14.608 -25.786 1.00 88.62 512 GLY A C 1
ATOM 3902 O O . GLY A 1 512 ? 6.500 14.247 -26.474 1.00 88.62 512 GLY A O 1
ATOM 3903 N N . ILE A 1 513 ? 4.642 15.477 -26.245 1.00 93.38 513 ILE A N 1
ATOM 3904 C CA . ILE A 1 513 ? 4.689 16.031 -27.609 1.00 93.38 513 ILE A CA 1
ATOM 3905 C C . ILE A 1 513 ? 5.993 16.815 -27.850 1.00 93.38 513 ILE A C 1
ATOM 3907 O O . ILE A 1 513 ? 6.566 16.743 -28.935 1.00 93.38 513 ILE A O 1
ATOM 3911 N N . ALA A 1 514 ? 6.490 17.552 -26.851 1.00 94.50 514 ALA A N 1
ATOM 3912 C CA . ALA A 1 514 ? 7.761 18.269 -26.950 1.00 94.50 514 ALA A CA 1
ATOM 3913 C C . ALA A 1 514 ? 8.960 17.324 -27.102 1.00 94.50 514 ALA A C 1
ATOM 3915 O O . ALA A 1 514 ? 9.918 17.676 -27.785 1.00 94.50 514 ALA A O 1
ATOM 3916 N N . GLN A 1 515 ? 8.925 16.152 -26.463 1.00 92.50 515 GLN A N 1
ATOM 3917 C CA . GLN A 1 515 ? 9.959 15.129 -26.610 1.00 92.50 515 GLN A CA 1
ATOM 3918 C C . GLN A 1 515 ? 9.911 14.500 -28.003 1.00 92.50 515 GLN A C 1
ATOM 3920 O O . GLN A 1 515 ? 10.933 14.507 -28.681 1.00 92.50 515 GLN A O 1
ATOM 3925 N N . GLU A 1 516 ? 8.729 14.088 -28.476 1.00 90.69 516 GLU A N 1
ATOM 3926 C CA . GLU A 1 516 ? 8.554 13.582 -29.848 1.00 90.69 516 GLU A CA 1
ATOM 3927 C C . GLU A 1 516 ? 9.025 14.603 -30.895 1.00 90.69 516 GLU A C 1
ATOM 3929 O O . GLU A 1 516 ? 9.658 14.250 -31.887 1.00 90.69 516 GLU A O 1
ATOM 3934 N N . LEU A 1 517 ? 8.766 15.896 -30.665 1.00 94.12 517 LEU A N 1
ATOM 3935 C CA . LEU A 1 517 ? 9.200 16.954 -31.571 1.00 94.12 517 LEU A CA 1
ATOM 3936 C C . LEU A 1 517 ? 10.730 17.049 -31.668 1.00 94.12 517 LEU A C 1
ATOM 3938 O O . LEU A 1 517 ? 11.237 17.329 -32.751 1.00 94.12 517 LEU A O 1
ATOM 3942 N N . LYS A 1 518 ? 11.472 16.793 -30.581 1.00 93.25 518 LYS A N 1
ATOM 3943 C CA . LYS A 1 518 ? 12.949 16.832 -30.582 1.00 93.25 518 LYS A CA 1
ATOM 3944 C C . LYS A 1 518 ? 13.577 15.752 -31.462 1.00 93.25 518 LYS A C 1
ATOM 3946 O O . LYS A 1 518 ? 14.709 15.935 -31.902 1.00 93.25 518 LYS A O 1
ATOM 3951 N N . GLU A 1 519 ? 12.861 14.664 -31.729 1.00 91.19 519 GLU A N 1
ATOM 3952 C CA . GLU A 1 519 ? 13.328 13.567 -32.583 1.00 91.19 519 GLU A CA 1
ATOM 3953 C C . GLU A 1 519 ? 13.141 13.862 -34.082 1.00 91.19 519 GLU A C 1
ATOM 3955 O O . GLU A 1 519 ? 13.686 13.158 -34.931 1.00 91.19 519 GLU A O 1
ATOM 3960 N N . LEU A 1 520 ? 12.392 14.914 -34.437 1.00 92.81 520 LEU A N 1
ATOM 3961 C CA . LEU A 1 520 ? 12.117 15.269 -35.830 1.00 92.81 520 LEU A CA 1
ATOM 3962 C C . LEU A 1 520 ? 13.192 16.183 -36.441 1.00 92.81 520 LEU A C 1
ATOM 3964 O O . LEU A 1 520 ? 13.879 16.900 -35.721 1.00 92.81 520 LEU A O 1
ATOM 3968 N N . PRO A 1 521 ? 13.326 16.243 -37.779 1.00 92.62 521 PRO A N 1
ATOM 3969 C CA . PRO A 1 521 ? 14.238 17.174 -38.445 1.00 92.62 521 PRO A CA 1
ATOM 3970 C C . PRO A 1 521 ? 14.008 18.647 -38.060 1.00 92.62 521 PRO A C 1
ATOM 3972 O O . PRO A 1 521 ? 12.868 19.103 -37.954 1.00 92.62 521 PRO A O 1
ATOM 3975 N N . ALA A 1 522 ? 15.087 19.429 -37.939 1.00 92.75 522 ALA A N 1
ATOM 3976 C CA . ALA A 1 522 ? 15.050 20.834 -37.508 1.00 92.75 522 ALA A CA 1
ATOM 3977 C C . ALA A 1 522 ? 14.031 21.740 -38.244 1.00 92.75 522 ALA A C 1
ATOM 3979 O O . ALA A 1 522 ? 13.377 22.537 -37.568 1.00 92.75 522 ALA A O 1
ATOM 3980 N N . PRO A 1 523 ? 13.809 21.625 -39.572 1.00 90.38 523 PRO A N 1
ATOM 3981 C CA . PRO A 1 523 ? 12.792 22.430 -40.258 1.00 90.38 523 PRO A CA 1
ATOM 3982 C C . PRO A 1 523 ? 11.374 22.182 -39.723 1.00 90.38 523 PRO A C 1
ATOM 3984 O O . PRO A 1 523 ? 10.575 23.108 -39.588 1.00 90.38 523 PRO A O 1
ATOM 3987 N N . ILE A 1 524 ? 11.072 20.934 -39.356 1.00 88.44 524 ILE A N 1
ATOM 3988 C CA . ILE A 1 524 ? 9.788 20.543 -38.767 1.00 88.44 524 ILE A CA 1
ATOM 3989 C C . ILE A 1 524 ? 9.686 21.052 -37.328 1.00 88.44 524 ILE A C 1
ATOM 3991 O O . ILE A 1 524 ? 8.652 21.600 -36.939 1.00 88.44 524 ILE A O 1
ATOM 3995 N N . GLN A 1 525 ? 10.770 20.934 -36.554 1.00 93.94 525 GLN A N 1
ATOM 3996 C CA . GLN A 1 525 ? 10.826 21.493 -35.203 1.00 93.94 525 GLN A CA 1
ATOM 3997 C C . GLN A 1 525 ? 10.508 22.989 -35.216 1.00 93.94 525 GLN A C 1
ATOM 3999 O O . GLN A 1 525 ? 9.654 23.443 -34.455 1.00 93.94 525 GLN A O 1
ATOM 4004 N N . GLN A 1 526 ? 11.135 23.749 -36.117 1.00 91.88 526 GLN A N 1
ATOM 4005 C CA . GLN A 1 526 ? 10.924 25.192 -36.255 1.00 91.88 526 GLN A CA 1
ATOM 4006 C C . GLN A 1 526 ? 9.479 25.545 -36.631 1.00 91.88 526 GLN A C 1
ATOM 4008 O O . GLN A 1 526 ? 8.944 26.531 -36.126 1.00 91.88 526 GLN A O 1
ATOM 4013 N N . ALA A 1 527 ? 8.821 24.728 -37.460 1.00 88.12 527 ALA A N 1
ATOM 4014 C CA . ALA A 1 527 ? 7.433 24.952 -37.857 1.00 88.12 527 ALA A CA 1
ATOM 4015 C C . ALA A 1 527 ? 6.430 24.720 -36.708 1.00 88.12 527 ALA A C 1
ATOM 4017 O O . ALA A 1 527 ? 5.456 25.462 -36.571 1.00 88.12 527 ALA A O 1
ATOM 4018 N N . VAL A 1 528 ? 6.659 23.706 -35.865 1.00 90.88 528 VAL A N 1
ATOM 4019 C CA . VAL A 1 528 ? 5.680 23.258 -34.855 1.00 90.88 528 VAL A CA 1
ATOM 4020 C C . VAL A 1 528 ? 5.942 23.838 -33.460 1.00 90.88 528 VAL A C 1
ATOM 4022 O O . VAL A 1 528 ? 4.994 24.094 -32.712 1.00 90.88 528 VAL A O 1
ATOM 4025 N N . THR A 1 529 ? 7.200 24.124 -33.109 1.00 94.62 529 THR A N 1
ATOM 4026 C CA . THR A 1 529 ? 7.590 24.655 -31.785 1.00 94.62 529 THR A CA 1
ATOM 4027 C C . THR A 1 529 ? 6.787 25.894 -31.364 1.00 94.62 529 THR A C 1
ATOM 4029 O O . THR A 1 529 ? 6.293 25.915 -30.235 1.00 94.62 529 THR A O 1
ATOM 4032 N N . PRO A 1 530 ? 6.552 26.904 -32.230 1.00 92.12 530 PRO A N 1
ATOM 4033 C CA . PRO A 1 530 ? 5.775 28.083 -31.844 1.00 92.12 530 PRO A CA 1
ATOM 4034 C C . PRO A 1 530 ? 4.324 27.757 -31.469 1.00 92.12 530 PRO A C 1
ATOM 4036 O O . PRO A 1 530 ? 3.740 28.425 -30.615 1.00 92.12 530 PRO A O 1
ATOM 4039 N N . MET A 1 531 ? 3.726 26.739 -32.099 1.00 90.31 531 MET A N 1
ATOM 4040 C CA . MET A 1 531 ? 2.381 26.275 -31.758 1.00 90.31 531 MET A CA 1
ATOM 4041 C C . MET A 1 531 ? 2.392 25.598 -30.386 1.00 90.31 531 MET A C 1
ATOM 4043 O O . MET A 1 531 ? 1.589 25.951 -29.526 1.00 90.31 531 MET A O 1
ATOM 4047 N N . LEU A 1 532 ? 3.337 24.683 -30.160 1.00 94.44 532 LEU A N 1
ATOM 4048 C CA . LEU A 1 532 ? 3.461 23.946 -28.906 1.00 94.44 532 LEU A CA 1
ATOM 4049 C C . LEU A 1 532 ? 3.702 24.874 -27.705 1.00 94.44 532 LEU A C 1
ATOM 4051 O O . LEU A 1 532 ? 3.071 24.704 -26.659 1.00 94.44 532 LEU A O 1
ATOM 4055 N N . VAL A 1 533 ? 4.555 25.892 -27.867 1.00 94.81 533 VAL A N 1
ATOM 4056 C CA . VAL A 1 533 ? 4.815 26.915 -26.839 1.00 94.81 533 VAL A CA 1
ATOM 4057 C C . VAL A 1 533 ? 3.536 27.681 -26.501 1.00 94.81 533 VAL A C 1
ATOM 4059 O O . VAL A 1 533 ? 3.174 27.762 -25.329 1.00 94.81 533 VAL A O 1
ATOM 4062 N N . LYS A 1 534 ? 2.789 28.156 -27.508 1.00 92.88 534 LYS A N 1
ATOM 4063 C CA . LYS A 1 534 ? 1.528 28.887 -27.291 1.00 92.88 534 LYS A CA 1
ATOM 4064 C C . LYS A 1 534 ? 0.473 28.048 -26.571 1.00 92.88 534 LYS A C 1
ATOM 4066 O O . LYS A 1 534 ? -0.213 28.556 -25.687 1.00 92.88 534 LYS A O 1
ATOM 4071 N N . VAL A 1 535 ? 0.327 26.771 -26.932 1.00 93.00 535 VAL A N 1
ATOM 4072 C CA . VAL A 1 535 ? -0.629 25.877 -26.253 1.00 93.00 535 VAL A CA 1
ATOM 4073 C C . VAL A 1 535 ? -0.173 25.580 -24.823 1.00 93.00 535 VAL A C 1
ATOM 4075 O O . VAL A 1 535 ? -0.991 25.601 -23.907 1.00 93.00 535 VAL A O 1
ATOM 4078 N N . SER A 1 536 ? 1.131 25.412 -24.596 1.00 95.12 536 SER A N 1
ATOM 4079 C CA . SER A 1 536 ? 1.700 25.232 -23.253 1.00 95.12 536 SER A CA 1
ATOM 4080 C C . SER A 1 536 ? 1.486 26.449 -22.354 1.00 95.12 536 SER A C 1
ATOM 4082 O O . SER A 1 536 ? 1.150 26.300 -21.180 1.00 95.12 536 SER A O 1
ATOM 4084 N N . GLU A 1 537 ? 1.637 27.659 -22.893 1.00 94.75 537 GLU A N 1
ATOM 4085 C CA . GLU A 1 537 ? 1.318 28.904 -22.188 1.00 94.75 537 GLU A CA 1
ATOM 4086 C C . GLU A 1 537 ? -0.172 29.014 -21.864 1.00 94.75 537 GLU A C 1
ATOM 4088 O O . GLU A 1 537 ? -0.528 29.437 -20.763 1.00 94.75 537 GLU A O 1
ATOM 4093 N N . LEU A 1 538 ? -1.040 28.588 -22.785 1.00 93.81 538 LEU A N 1
ATOM 4094 C CA . LEU A 1 538 ? -2.483 28.588 -22.571 1.00 93.81 538 LEU A CA 1
ATOM 4095 C C . LEU A 1 538 ? -2.885 27.649 -21.429 1.00 93.81 538 LEU A C 1
ATOM 4097 O O . LEU A 1 538 ? -3.597 28.072 -20.520 1.00 93.81 538 LEU A O 1
ATOM 4101 N N . VAL A 1 539 ? -2.381 26.409 -21.440 1.00 94.94 539 VAL A N 1
ATOM 4102 C CA . VAL A 1 539 ? -2.600 25.437 -20.355 1.00 94.94 539 VAL A CA 1
ATOM 4103 C C . VAL A 1 539 ? -2.091 25.996 -19.026 1.00 94.94 539 VAL A C 1
ATOM 4105 O O . VAL A 1 539 ? -2.810 25.954 -18.031 1.00 94.94 539 VAL A O 1
ATOM 4108 N N . ARG A 1 540 ? -0.894 26.599 -19.009 1.00 95.25 540 ARG A N 1
ATOM 4109 C CA . ARG A 1 540 ? -0.313 27.201 -17.798 1.00 95.25 540 ARG A CA 1
ATOM 4110 C C . ARG A 1 540 ? -1.139 28.378 -17.274 1.00 95.25 540 ARG A C 1
ATOM 4112 O O . ARG A 1 540 ? -1.284 28.533 -16.066 1.00 95.25 540 ARG A O 1
ATOM 4119 N N . SER A 1 541 ? -1.690 29.205 -18.161 1.00 94.44 541 SER A N 1
ATOM 4120 C CA . SER A 1 541 ? -2.567 30.317 -17.782 1.00 94.44 541 SER A CA 1
ATOM 4121 C C . SER A 1 541 ? -3.864 29.818 -17.149 1.00 94.44 541 SER A C 1
ATOM 4123 O O . SER A 1 541 ? -4.268 30.345 -16.114 1.00 94.44 541 SER A O 1
ATOM 4125 N N . VAL A 1 542 ? -4.489 28.789 -17.729 1.00 92.12 542 VAL A N 1
ATOM 4126 C CA . VAL A 1 542 ? -5.683 28.152 -17.158 1.00 92.12 542 VAL A CA 1
ATOM 4127 C C . VAL A 1 542 ? -5.373 27.555 -15.787 1.00 92.12 542 VAL A C 1
ATOM 4129 O O . VAL A 1 542 ? -6.085 27.860 -14.833 1.00 92.12 542 VAL A O 1
ATOM 4132 N N . HIS A 1 543 ? -4.289 26.782 -15.678 1.00 94.00 543 HIS A N 1
ATOM 4133 C CA . HIS A 1 543 ? -3.835 26.188 -14.421 1.00 94.00 543 HIS A CA 1
ATOM 4134 C C . HIS A 1 543 ? -3.656 27.250 -13.333 1.00 94.00 543 HIS A C 1
ATOM 4136 O O . HIS A 1 543 ? -4.209 27.129 -12.245 1.00 94.00 543 HIS A O 1
ATOM 4142 N N . LYS A 1 544 ? -2.947 28.341 -13.653 1.00 94.19 544 LYS A N 1
ATOM 4143 C CA . LYS A 1 544 ? -2.725 29.450 -12.724 1.00 94.19 544 LYS A CA 1
ATOM 4144 C C . LYS A 1 544 ? -4.041 30.071 -12.256 1.00 94.19 544 LYS A C 1
ATOM 4146 O O . LYS A 1 544 ? -4.238 30.230 -11.062 1.00 94.19 544 LYS A O 1
ATOM 4151 N N . HIS A 1 545 ? -4.959 30.381 -13.171 1.00 92.06 545 HIS A N 1
ATOM 4152 C CA . HIS A 1 545 ? -6.248 30.971 -12.800 1.00 92.06 545 HIS A CA 1
ATOM 4153 C C . HIS A 1 545 ? -7.111 30.042 -11.942 1.00 92.06 545 HIS A C 1
ATOM 4155 O O . HIS A 1 545 ? -7.786 30.515 -11.029 1.00 92.06 545 HIS A O 1
ATOM 4161 N N . ALA A 1 546 ? -7.098 28.743 -12.234 1.00 92.31 546 ALA A N 1
ATOM 4162 C CA . ALA A 1 546 ? -7.811 27.753 -11.444 1.00 92.31 546 ALA A CA 1
ATOM 4163 C C . ALA A 1 546 ? -7.185 27.610 -10.046 1.00 92.31 546 ALA A C 1
ATOM 4165 O O . ALA A 1 546 ? -7.901 27.672 -9.051 1.00 92.31 546 ALA A O 1
ATOM 4166 N N . SER A 1 547 ? -5.854 27.543 -9.961 1.00 92.94 547 SER A N 1
ATOM 4167 C CA . SER A 1 547 ? -5.112 27.496 -8.696 1.00 92.94 547 SER A CA 1
ATOM 4168 C C . SER A 1 547 ? -5.339 28.746 -7.844 1.00 92.94 547 SER A C 1
ATOM 4170 O O . SER A 1 547 ? -5.579 28.630 -6.644 1.00 92.94 547 SER A O 1
ATOM 4172 N N . ASP A 1 548 ? -5.316 29.935 -8.453 1.00 92.69 548 ASP A N 1
ATOM 4173 C CA . ASP A 1 548 ? -5.605 31.198 -7.769 1.00 92.69 548 ASP A CA 1
ATOM 4174 C C . ASP A 1 548 ? -7.035 31.186 -7.201 1.00 92.69 548 ASP A C 1
ATOM 4176 O O . ASP A 1 548 ? -7.249 31.623 -6.074 1.00 92.69 548 ASP A O 1
ATOM 4180 N N . ALA A 1 549 ? -8.006 30.631 -7.937 1.00 91.25 549 ALA A N 1
ATOM 4181 C CA . ALA A 1 549 ? -9.394 30.512 -7.489 1.00 91.25 549 ALA A CA 1
ATOM 4182 C C . ALA A 1 549 ? -9.585 29.496 -6.346 1.00 91.25 549 ALA A C 1
ATOM 4184 O O . ALA A 1 549 ? -10.431 29.713 -5.478 1.00 91.25 549 ALA A O 1
ATOM 4185 N N . VAL A 1 550 ? -8.809 28.405 -6.330 1.00 90.19 550 VAL A N 1
ATOM 4186 C CA . VAL A 1 550 ? -8.778 27.450 -5.208 1.00 90.19 550 VAL A CA 1
ATOM 4187 C C . VAL A 1 550 ? -8.185 28.116 -3.965 1.00 90.19 550 VAL A C 1
ATOM 4189 O O . VAL A 1 550 ? -8.766 28.028 -2.885 1.00 90.19 550 VAL A O 1
ATOM 4192 N N . ALA A 1 551 ? -7.070 28.834 -4.122 1.00 89.69 551 ALA A N 1
ATOM 4193 C CA . ALA A 1 551 ? -6.412 29.548 -3.030 1.00 89.69 551 ALA A CA 1
ATOM 4194 C C . ALA A 1 551 ? -7.261 30.712 -2.488 1.00 89.69 551 ALA A C 1
ATOM 4196 O O . ALA A 1 551 ? -7.230 31.009 -1.296 1.00 89.69 551 ALA A O 1
ATOM 4197 N N . SER A 1 552 ? -8.051 31.360 -3.348 1.00 86.50 552 SER A N 1
ATOM 4198 C CA . SER A 1 552 ? -8.896 32.504 -3.004 1.00 86.50 552 SER A CA 1
ATOM 4199 C C . SER A 1 552 ? -10.309 32.116 -2.567 1.00 86.50 552 SER A C 1
ATOM 4201 O O . SER A 1 552 ? -11.229 32.899 -2.795 1.00 86.50 552 SER A O 1
ATOM 4203 N N . LYS A 1 553 ? -10.536 30.922 -2.013 1.00 77.06 553 LYS A N 1
ATOM 4204 C CA . LYS A 1 553 ? -11.845 30.497 -1.492 1.00 77.06 553 LYS A CA 1
ATOM 4205 C C . LYS A 1 553 ? -11.930 30.868 0.003 1.00 77.06 553 LYS A C 1
ATOM 4207 O O . LYS A 1 553 ? -11.568 30.043 0.838 1.00 77.06 553 LYS A O 1
ATOM 4212 N N . PRO A 1 554 ? -12.344 32.099 0.386 1.00 52.56 554 PRO A N 1
ATOM 4213 C CA . PRO A 1 554 ? -12.591 32.434 1.780 1.00 52.56 554 PRO A CA 1
ATOM 4214 C C . PRO A 1 554 ? -13.860 31.730 2.263 1.00 52.56 554 PRO A C 1
ATOM 4216 O O . PRO A 1 554 ? -14.808 31.523 1.506 1.00 52.56 554 PRO A O 1
ATOM 4219 N N . SER A 1 555 ? -13.891 31.417 3.552 1.00 48.44 555 SER A N 1
ATOM 4220 C CA . SER A 1 555 ? -14.959 30.719 4.274 1.00 48.44 555 SER A CA 1
ATOM 4221 C C . SER A 1 555 ? -16.303 31.472 4.356 1.00 48.44 555 SER A C 1
ATOM 4223 O O . SER A 1 555 ? -17.093 31.205 5.257 1.00 48.44 555 SER A O 1
ATOM 4225 N N . SER A 1 556 ? -16.599 32.420 3.463 1.00 47.69 556 SER A N 1
ATOM 4226 C CA . SER A 1 556 ? -17.845 33.189 3.493 1.00 47.69 556 SER A CA 1
ATOM 4227 C C . SER A 1 556 ? -18.426 33.453 2.099 1.00 47.69 556 SER A C 1
ATOM 4229 O O . SER A 1 556 ? -17.756 33.880 1.160 1.00 47.69 556 SER A O 1
ATOM 4231 N N . LEU A 1 557 ? -19.725 33.162 1.988 1.00 46.91 557 LEU A N 1
ATOM 4232 C CA . LEU A 1 557 ? -20.581 33.329 0.816 1.00 46.91 557 LEU A CA 1
ATOM 4233 C C . LEU A 1 557 ? -20.559 34.779 0.306 1.00 46.91 557 LEU A C 1
ATOM 4235 O O . LEU A 1 557 ? -21.225 35.651 0.855 1.00 46.91 557 LEU A O 1
ATOM 4239 N N . SER A 1 558 ? -19.840 35.030 -0.784 1.00 41.72 558 SER A N 1
ATOM 4240 C CA . SER A 1 558 ? -19.957 36.266 -1.560 1.00 41.72 558 SER A CA 1
ATOM 4241 C C . SER A 1 558 ? -19.796 35.949 -3.044 1.00 41.72 558 SER A C 1
ATOM 4243 O O . SER A 1 558 ? -18.763 35.452 -3.494 1.00 41.72 558 SER A O 1
ATOM 4245 N N . SER A 1 559 ? -20.864 36.177 -3.811 1.00 51.00 559 SER A N 1
ATOM 4246 C CA . SER A 1 559 ? -20.925 35.867 -5.237 1.00 51.00 559 SER A CA 1
ATOM 4247 C C . SER A 1 559 ? -19.975 36.767 -6.030 1.00 51.00 559 SER A C 1
ATOM 4249 O O . SER A 1 559 ? -20.179 37.981 -6.092 1.00 51.00 559 SER A O 1
ATOM 4251 N N . SER A 1 560 ? -18.991 36.189 -6.718 1.00 41.22 560 SER A N 1
ATOM 4252 C CA . SER A 1 560 ? -18.201 36.914 -7.715 1.00 41.22 560 SER A CA 1
ATOM 4253 C C . SER A 1 560 ? -18.182 36.173 -9.054 1.00 41.22 560 SER A C 1
ATOM 4255 O O . SER A 1 560 ? -18.262 34.950 -9.117 1.00 41.22 560 SER A O 1
ATOM 4257 N N . LYS A 1 561 ? -18.154 36.951 -10.146 1.00 54.06 561 LYS A N 1
ATOM 4258 C CA . LYS A 1 561 ? -18.138 36.519 -11.554 1.00 54.06 561 LYS A CA 1
ATOM 4259 C C . LYS A 1 561 ? -16.688 36.552 -12.085 1.00 54.06 561 LYS A C 1
ATOM 4261 O O . LYS A 1 561 ? -16.242 37.653 -12.406 1.00 54.06 561 LYS A O 1
ATOM 4266 N N . PRO A 1 562 ? -15.968 35.423 -12.284 1.00 51.12 562 PRO A N 1
ATOM 4267 C CA . PRO A 1 562 ? -14.593 35.468 -12.807 1.00 51.12 562 PRO A CA 1
ATOM 4268 C C . PRO A 1 562 ? -14.440 34.976 -14.263 1.00 51.12 562 PRO A C 1
ATOM 4270 O O . PRO A 1 562 ? -13.469 35.305 -14.937 1.00 51.12 562 PRO A O 1
ATOM 4273 N N . LEU A 1 563 ? -15.400 34.234 -14.824 1.00 48.19 563 LEU A N 1
ATOM 4274 C CA . LEU A 1 563 ? -15.117 33.375 -15.989 1.00 48.19 563 LEU A CA 1
ATOM 4275 C C . LEU A 1 563 ? -15.144 34.046 -17.384 1.00 48.19 563 LEU A C 1
ATOM 4277 O O . LEU A 1 563 ? -14.866 33.398 -18.395 1.00 48.19 563 LEU A O 1
ATOM 4281 N N . ARG A 1 564 ? -15.504 35.335 -17.500 1.00 52.16 564 ARG A N 1
ATOM 4282 C CA . ARG A 1 564 ? -15.644 35.996 -18.821 1.00 52.16 564 ARG A CA 1
ATOM 4283 C C . ARG A 1 564 ? -14.315 36.456 -19.437 1.00 52.16 564 ARG A C 1
ATOM 4285 O O . ARG A 1 564 ? -14.217 36.492 -20.661 1.00 52.16 564 ARG A O 1
ATOM 4292 N N . ARG A 1 565 ? -13.289 36.780 -18.636 1.00 55.56 565 ARG A N 1
ATOM 4293 C CA . ARG A 1 565 ? -11.997 37.283 -19.155 1.00 55.56 565 ARG A CA 1
ATOM 4294 C C . ARG A 1 565 ? -11.139 36.179 -19.785 1.00 55.56 565 ARG A C 1
ATOM 4296 O O . ARG A 1 565 ? -10.580 36.398 -20.857 1.00 55.56 565 ARG A O 1
ATOM 4303 N N . THR A 1 566 ? -11.126 34.980 -19.207 1.00 54.31 566 THR A N 1
ATOM 4304 C CA . THR A 1 566 ? -10.337 33.835 -19.699 1.00 54.31 566 THR A CA 1
ATOM 4305 C C . THR A 1 566 ? -10.819 33.354 -21.070 1.00 54.31 566 THR A C 1
ATOM 4307 O O . THR A 1 566 ? -10.012 33.134 -21.971 1.00 54.31 566 THR A O 1
ATOM 4310 N N . LYS A 1 567 ? -12.143 33.318 -21.291 1.00 53.44 567 LYS A N 1
ATOM 4311 C CA . LYS A 1 567 ? -12.735 32.971 -22.597 1.00 53.44 567 LYS A CA 1
ATOM 4312 C C . LYS A 1 567 ? -12.269 33.903 -23.722 1.00 53.44 567 LYS A C 1
ATOM 4314 O O . LYS A 1 567 ? -11.976 33.437 -24.818 1.00 53.44 567 LYS A O 1
ATOM 4319 N N . SER A 1 568 ? -12.143 35.207 -23.459 1.00 56.19 568 SER A N 1
ATOM 4320 C CA . SER A 1 568 ? -11.671 36.161 -24.473 1.00 56.19 568 SER A CA 1
ATOM 4321 C C . SER A 1 568 ? -10.182 36.004 -24.798 1.00 56.19 568 SER A C 1
ATOM 4323 O O . SER A 1 568 ? -9.803 36.251 -25.944 1.00 56.19 568 SER A O 1
ATOM 4325 N N . ALA A 1 569 ? -9.345 35.625 -23.828 1.00 56.41 569 ALA A N 1
ATOM 4326 C CA . ALA A 1 569 ? -7.916 35.400 -24.049 1.00 56.41 569 ALA A CA 1
ATOM 4327 C C . ALA A 1 569 ? -7.670 34.128 -24.880 1.00 56.41 569 ALA A C 1
ATOM 4329 O O . ALA A 1 569 ? -6.924 34.170 -25.858 1.00 56.41 569 ALA A O 1
ATOM 4330 N N . ILE A 1 570 ? -8.394 33.044 -24.569 1.00 50.81 570 ILE A N 1
ATOM 4331 C CA . ILE A 1 570 ? -8.353 31.771 -25.309 1.00 50.81 570 ILE A CA 1
ATOM 4332 C C . ILE A 1 570 ? -8.700 31.989 -26.793 1.00 50.81 570 ILE A C 1
ATOM 4334 O O . ILE A 1 570 ? -7.955 31.566 -27.676 1.00 50.81 570 ILE A O 1
ATOM 4338 N N . VAL A 1 571 ? -9.777 32.728 -27.086 1.00 51.16 571 VAL A N 1
ATOM 4339 C CA . VAL A 1 571 ? -10.225 32.993 -28.469 1.00 51.16 571 VAL A CA 1
ATOM 4340 C C . VAL A 1 571 ? -9.227 33.862 -29.258 1.00 51.16 571 VAL A C 1
ATOM 4342 O O . VAL A 1 571 ? -8.997 33.626 -30.450 1.00 51.16 571 VAL A O 1
ATOM 4345 N N . LYS A 1 572 ? -8.579 34.844 -28.613 1.00 56.88 572 LYS A N 1
ATOM 4346 C CA . LYS A 1 572 ? -7.591 35.724 -29.267 1.00 56.88 572 LYS A CA 1
ATOM 4347 C C . LYS A 1 572 ? -6.287 34.994 -29.604 1.00 56.88 572 LYS A C 1
ATOM 4349 O O . LYS A 1 572 ? -5.814 35.112 -30.736 1.00 56.88 572 LYS A O 1
ATOM 4354 N N . CYS A 1 573 ? -5.745 34.198 -28.679 1.00 49.06 573 CYS A N 1
ATOM 4355 C CA . CYS A 1 573 ? -4.546 33.389 -28.933 1.00 49.06 573 CYS A CA 1
ATOM 4356 C C . CYS A 1 573 ? -4.776 32.361 -30.054 1.00 49.06 573 CYS A C 1
ATOM 4358 O O . CYS A 1 573 ? -3.905 32.159 -30.903 1.00 49.06 573 CYS A O 1
ATOM 4360 N N . PHE A 1 574 ? -5.980 31.782 -30.116 1.00 47.81 574 PHE A N 1
ATOM 4361 C CA . PHE A 1 574 ? -6.375 30.812 -31.138 1.00 47.81 574 PHE A CA 1
ATOM 4362 C C . PHE A 1 574 ? -6.402 31.413 -32.555 1.00 47.81 574 PHE A C 1
ATOM 4364 O O . PHE A 1 574 ? -5.826 30.858 -33.494 1.00 47.81 574 PHE A O 1
ATOM 4371 N N . THR A 1 575 ? -7.001 32.599 -32.702 1.00 50.88 575 THR A N 1
ATOM 4372 C CA . THR A 1 575 ? -7.119 33.294 -33.998 1.00 50.88 575 THR A CA 1
ATOM 4373 C C . THR A 1 575 ? -5.748 33.706 -34.555 1.00 50.88 575 THR A C 1
ATOM 4375 O O . THR A 1 575 ? -5.526 33.667 -35.766 1.00 50.88 575 THR A O 1
ATOM 4378 N N . ALA A 1 576 ? -4.804 34.063 -33.677 1.00 52.62 576 ALA A N 1
ATOM 4379 C CA . ALA A 1 576 ? -3.443 34.433 -34.060 1.00 52.62 576 ALA A CA 1
ATOM 4380 C C . ALA A 1 576 ? -2.575 33.222 -34.453 1.00 52.62 576 ALA A C 1
ATOM 4382 O O . ALA A 1 576 ? -1.759 33.331 -35.365 1.00 52.62 576 ALA A O 1
ATOM 4383 N N . ALA A 1 577 ? -2.749 32.067 -33.800 1.00 43.00 577 ALA A N 1
ATOM 4384 C CA . ALA A 1 577 ? -2.004 30.850 -34.126 1.00 43.00 577 ALA A CA 1
ATOM 4385 C C . ALA A 1 577 ? -2.417 30.263 -35.490 1.00 43.00 577 ALA A C 1
ATOM 4387 O O . ALA A 1 577 ? -1.555 29.964 -36.313 1.00 43.00 577 ALA A O 1
ATOM 4388 N N . PHE A 1 578 ? -3.721 30.188 -35.784 1.00 45.41 578 PHE A N 1
ATOM 4389 C CA . PHE A 1 578 ? -4.223 29.610 -37.040 1.00 45.41 578 PHE A CA 1
ATOM 4390 C C . PHE A 1 578 ? -4.009 30.497 -38.276 1.00 45.41 578 PHE A C 1
ATOM 4392 O O . PHE A 1 578 ? -3.828 29.978 -39.377 1.00 45.41 578 PHE A O 1
ATOM 4399 N N . LYS A 1 579 ? -3.973 31.829 -38.123 1.00 52.88 579 LYS A N 1
ATOM 4400 C CA . LYS A 1 579 ? -3.638 32.742 -39.235 1.00 52.88 579 LYS A CA 1
ATOM 4401 C C . LYS A 1 579 ? -2.196 32.585 -39.735 1.00 52.88 579 LYS A C 1
ATOM 4403 O O . LYS A 1 579 ? -1.945 32.906 -40.892 1.00 52.88 579 LYS A O 1
ATOM 4408 N N . GLY A 1 580 ? -1.276 32.105 -38.893 1.00 46.47 580 GLY A N 1
ATOM 4409 C CA . GLY A 1 580 ? 0.115 31.842 -39.277 1.00 46.47 580 GLY A CA 1
ATOM 4410 C C . GLY A 1 580 ? 0.292 30.564 -40.102 1.00 46.47 580 GLY A C 1
ATOM 4411 O O . GLY A 1 580 ? 1.099 30.546 -41.018 1.00 46.47 580 GLY A O 1
ATOM 4412 N N . LEU A 1 581 ? -0.512 29.530 -39.837 1.00 37.25 581 LEU A N 1
ATOM 4413 C CA . LEU A 1 581 ? -0.427 28.215 -40.499 1.00 37.25 581 LEU A CA 1
ATOM 4414 C C . LEU A 1 581 ? -1.140 28.122 -41.848 1.00 37.25 581 LEU A C 1
ATOM 4416 O O . LEU A 1 581 ? -0.960 27.144 -42.551 1.00 37.25 581 LEU A O 1
ATOM 4420 N N . ARG A 1 582 ? -1.984 29.097 -42.202 1.00 40.94 582 ARG A N 1
ATOM 4421 C CA . ARG A 1 582 ? -2.605 29.168 -43.539 1.00 40.94 582 ARG A CA 1
ATOM 4422 C C . ARG A 1 582 ? -1.746 29.904 -44.571 1.00 40.94 582 ARG A C 1
ATOM 4424 O O . ARG A 1 582 ? -2.148 29.981 -45.725 1.00 40.94 582 ARG A O 1
ATOM 4431 N N . LYS A 1 583 ? -0.646 30.531 -44.144 1.00 42.09 583 LYS A N 1
ATOM 4432 C CA . LYS A 1 583 ? 0.223 31.356 -44.999 1.00 42.09 583 LYS A CA 1
ATOM 4433 C C . LYS A 1 583 ? 1.539 30.671 -45.387 1.00 42.09 583 LYS A C 1
ATOM 4435 O O . LYS A 1 583 ? 2.228 31.204 -46.248 1.00 42.09 583 LYS A O 1
ATOM 4440 N N . ASN A 1 584 ? 1.835 29.528 -44.776 1.00 37.81 584 ASN A N 1
ATOM 4441 C CA . ASN A 1 584 ? 2.928 28.611 -45.095 1.00 37.81 584 ASN A CA 1
ATOM 4442 C C . ASN A 1 584 ? 2.313 27.251 -45.417 1.00 37.81 584 ASN A C 1
ATOM 4444 O O . ASN A 1 584 ? 2.968 26.480 -46.144 1.00 37.81 584 ASN A O 1
#

Solvent-accessible surface area (backbone atoms only — not comparable to full-atom values): 34140 Å² total; per-residue (Å²): 139,85,85,84,82,84,80,84,78,85,88,83,88,82,79,64,68,68,49,49,62,45,61,58,52,48,53,58,52,47,50,53,44,48,54,48,44,71,76,61,55,80,60,67,83,67,71,63,51,72,46,42,58,77,29,49,40,70,52,42,46,52,50,42,52,65,69,68,46,47,70,67,43,49,50,34,42,62,75,67,64,42,25,24,65,52,55,80,72,60,50,70,65,55,42,47,76,55,64,39,78,54,65,67,47,47,56,49,48,54,53,55,50,62,68,41,45,60,49,43,54,55,45,59,55,51,57,62,58,62,74,74,73,82,80,87,88,82,86,85,87,89,86,86,86,86,86,90,78,85,90,73,93,67,88,72,78,86,73,90,66,83,63,88,46,74,68,49,44,52,55,51,49,53,52,47,53,52,51,52,48,54,47,48,51,51,70,68,29,66,67,43,74,68,41,56,68,69,57,37,53,50,52,47,53,51,43,52,52,52,50,53,52,48,53,59,56,51,69,77,52,61,69,85,79,33,55,69,57,50,52,52,52,53,51,53,49,53,51,49,52,52,52,51,53,51,50,58,54,50,75,77,35,72,74,58,54,61,53,51,54,52,49,57,52,50,54,52,51,52,52,52,51,50,50,50,40,48,60,63,64,40,81,66,58,77,78,47,56,67,70,57,32,38,52,52,25,50,52,52,44,56,55,43,53,55,52,50,60,55,34,72,76,47,60,74,79,62,24,52,58,54,47,54,51,44,55,49,40,47,50,45,30,51,26,52,46,69,70,45,67,58,80,82,77,51,84,82,73,92,76,73,87,85,71,85,75,76,81,49,69,70,59,51,53,52,54,55,48,52,49,52,53,53,70,67,32,69,64,53,73,70,44,55,42,69,62,32,45,55,53,52,52,52,47,51,53,50,52,53,50,49,53,60,59,38,72,76,42,60,69,75,56,30,54,55,50,50,54,51,50,54,55,51,52,51,52,53,50,52,52,44,51,54,32,52,51,50,42,53,52,52,51,52,48,52,53,50,51,50,51,51,52,51,55,50,54,58,63,70,65,76,56,76,79,78,69,81,74,56,66,66,57,57,53,50,50,53,53,47,52,55,52,50,53,70,62,33,66,65,55,71,66,41,54,43,67,53,35,30,56,52,29,52,54,53,50,53,53,51,50,53,53,53,53,60,43,70,77,46,61,66,74,58,34,66,70,46,48,67,56,55,50,52,52,51,50,49,41,51,51,52,25,49,54,20,46,52,52,58,73,65,62,67,100,63,100,71,94,79,91,73,73,71,63,60,57,55,52,55,56,52,57,49,58,59,56,56,61,58,66,76,76,111

InterPro domains:
  IPR001660 Sterile alpha motif domain [PF07647] (53-107)
  IPR001660 Sterile alpha motif domain [PS50105] (55-119)
  IPR001660 Sterile alpha motif domain [SM00454] (52-119)
  IPR013761 Sterile alpha motif/pointed domain superfamily [G3DSA:1.10.150.50] (51-120)
  IPR013761 Sterile alpha motif/pointed domain superfamily [SSF47769] (53-116)

Mean predicted aligned error: 20.78 Å

Secondary structure (DSSP, 8-state):
----------------HHHHHHHHHHHHHHHHHHHHHHHH---S----GGGGGG--HHHHHHHHHHTT--HHHHHHHHHTT--HHHHTT--HHHHHHTT---HHHHHHHHHHHHHHHHHHHHHHHHHHHHTT----------------------------PPP-SHHHHHHHHHHHHHHHHHHHHHHHSHHHHHS-HHHHHHHHHHHHHHHHHHHHHHTTS-HHHHHHHHHHHHHHHHHHHHHHHHHHHHHT-TTHHHHHHHHHHHHHHHHHHHHHHHHHHSGGGGTS-HHHHHHHHHHHHHHHHHHHHHHTTS-HHHHHHHHHHHHHHHHHHHHHHTT--GGGTS----PPP-------HHHHHHHHHHHHHHHH-HHHHHS-HHHHHHHHHHHHHHHHHHHHHHTTS-HHHHHHHHHHHHHHHHHHHHHHHHHHHHHHHHHHHHHHHHHHHHHHHHHHT-SS------HHHHHHHHHHHHHHHHH-HHHHHS-HHHHHHHHHHHHHHHHHHHHHHHTS-HHHHHHHHHHHHHHHHHHHHHHHHHHHHHHT--SS------THHHHHHHHHHHHHHHHHHT--

Radius of gyration: 35.86 Å; Cα contacts (8 Å, |Δi|>4): 318; chains: 1; bounding box: 85×76×108 Å

Foldseek 3Di:
DDDDDDDDDDDDDDDCDLVVVCVLVVVLVVVVVVVVCVVVVPQPPQPPLLCLLVFFLVSVLSLLVSLPQDPLLSVLSVVVRDGSNCLLVDALVVSVVSVVPDPVNSVSSVVSSVVSVVSNVVVVVVVVVVVPDDDDDDDDDDDDDDDDDDDDDDPDPPDQDQDPDPVSVVVVVVVLVVLLVVLVCCLVPPCLVPDDLVVVLVSLVVSLVSLVSSVVNLVSDDPVSCVVVVVSSVVSNVVSVSVNVVSVVCVVCVVPSVVVVVVVVLVVLVVVLVVLVCVLQPPCLLVDDLVVLLVSLVVQLVVLVVQLVVLVPDDPVSSVVSVVSSVLSNQSSVCSNVVHPSVVRDDDDDDDDDDDDQQDLVNLVVLLVVLVVVVPDVVLVPDQLVVNLVSLVVSLVSLVVSLVSLVPPDPVSNVVSVVVSVSSVVSSVVVNVVSVVVNVVVVVVVVVVVVVVVVVVVVPPPPPDPDPPDVLVVLVVLLVVLLVCVVDVCLLVDALVVVLVVLVVSLVSLVVSVVSLVPDDPVSNVVCVVSSVLSNVLSVVSNVVSVVVVVPDDPDDDDDDDRPPNVVVSVVSVVVVVVVVVVD

Nearest PDB structures (foldseek):
  5i7d-assembly1_A  TM=1.353E-01  e=7.150E+00  Homo sapiens

Organism: Bodo saltans (NCBI:txid75058)

Sequence (584 aa):
MHSRLSTTGFSLEKPYHAALLAAAAIPALWVGYRVARRLTRSSPKVPDAAKCESWSNAQVLAFLEANNLSAQCIAAFKANDIDGSVLFQLESYHLSDMGVKKLKDRILFEKCIATIRPAHLERERSDSTASQDSSDEEAPAPAKRPSQAEEKSAITPLQVKRPASAEDRTKVMDAVVHKLEQIYERCASDAFLQAEPAAQAQGIRTAKNELAQILAITKSFPPQEVEHVMGLIQQLTSMLDVVERSLAQRGATSESAINAQGQAALVKLHAMLDGFLEALTSANGADLPQADRERLALNISSHVAKSIEVAAVLPIEEQADLKAKCDLVLRAAKALATGTPLAAAVPRSPQGPKAVEPASLQFLIRRVRAVFETLKSDQLLSMSADDRNVVLDKMRVEIASIEQESTHLPEHEAVVMGQVFMNVKQVLNQLSSLTTQEAEMSELQLQQESLQSAVARSKASGGAAPKPENPVVRISDAIKTVLEVLKQPEFLKASPEDQVRNSEVLHRRLQGIAQELKELPAPIQQAVTPMLVKVSELVRSVHKHASDAVASKPSSLSSSKPLRRTKSAIVKCFTAAFKGLRKN

pLDDT: mean 79.36, std 19.72, range [29.06, 98.19]